Protein AF-A0A7K1BTZ8-F1 (afdb_monomer)

Solvent-accessible surface area (backbone atoms only — not comparable to full-atom values): 19192 Å² total; per-residue (Å²): 127,64,65,67,58,53,46,53,54,53,54,72,51,89,67,90,82,48,74,70,57,52,56,46,48,38,55,52,44,18,49,40,48,44,28,18,44,52,22,45,84,72,48,85,64,94,47,63,26,24,25,41,10,23,6,14,39,62,79,62,52,35,44,36,20,76,91,52,69,22,43,55,50,39,19,34,52,18,22,38,50,42,48,35,74,78,39,61,90,31,35,81,31,46,47,62,13,50,50,39,10,34,16,34,22,39,17,42,30,43,38,40,33,69,66,18,46,75,55,27,32,44,36,22,45,21,22,17,47,6,6,18,42,13,37,24,47,44,69,63,48,50,72,67,32,42,47,37,13,47,38,39,31,68,76,66,61,58,46,66,37,75,60,52,58,56,78,48,46,55,28,53,34,30,14,51,18,15,48,50,7,45,52,20,25,54,38,18,73,70,66,52,87,55,73,75,59,57,50,84,35,92,90,9,42,40,68,77,49,43,36,67,97,51,76,81,32,62,44,88,41,64,37,58,86,57,41,21,38,51,53,58,104,50,40,71,69,43,42,27,44,35,53,51,38,37,54,47,46,77,75,48,57,70,55,84,66,37,34,42,40,34,31,30,46,89,52,50,93,68,29,72,20,89,62,54,35,62,64,30,11,54,63,52,42,49,23,43,38,56,35,67,91,49,35,81,78,42,45,89,35,54,44,80,43,66,41,100,37,50,86,31,9,19,34,40,38,43,32,32,77,69,48,72,52,76,48,78,38,75,65,42,69,36,58,54,68,80,42,70,69,44,41,50,44,44,52,52,35,38,31,73,57,56,32,63,71,54,35,56,49,27,42,50,48,25,52,27,39,63,69,46,66,49,60,61,69,61,51,50,65,62,58,95

Secondary structure (DSSP, 8-state):
--HHHHHHHHHTSPP---HHHHHHHHHHHHHHHHHHHHTTTS---S-HHHHHHHHHTTTS-SEEETTTTB--HHHHHHHHHHHHHH-GGGGGGHHHHHHHHHHHHHHHHHHHHHHHHTTB-HHHHHHHHHHHHHHHHHHT--HHHHHHHHHHHHHH---BS-S-TTTTHHHHHHHHHHHHHHHHHHHHHTTPPPPS-TTTSTT-HHHHTT----GGG-----SSSSEEE--SSS-GGGHHHHHHHHHHHHH--S-EEEEEEEEEGGGGGGSBSTTTGGGGBHHHHHHHHHHTT-HHHHGGGEEEEEES--TT-EEEEEEESS-EEEEEESS-TTS-TTSHHHHHHHHHHHHHHH-HHHHHHHHHHHHHHHTT---HHHHHHHH-

Nearest PDB structures (foldseek):
  2hp0-assembly1_B  TM=8.446E-01  e=8.793E-15  Agrobacterium tumefaciens
  7bra-assembly1_B  TM=8.241E-01  e=2.338E-13  Bacillus subtilis
  7e9d-assembly1_B  TM=8.114E-01  e=1.692E-13  Bacillus subtilis
  7br9-assembly1_A  TM=7.843E-01  e=2.467E-12  Mus musculus
  1szq-assembly1_B  TM=7.861E-01  e=1.898E-10  Escherichia coli

Sequence (384 aa):
MDWRNQFFDSLSSKTTESFELDQRLEVLLTDYLVSVRAGRYLAKTHHMGANLAMNSSADDADDIDWSGVTHPGSIIWSALLHQLFAFPESAVRFKSGAYAAYRTSASIAGFFGGSHRAKWHITTTAGTFAAATACNALRQATPEQSLSSLLHVAANMGGIAVADRRTGAAIFNRGAAVTLGIIASEAALSGIPHATNVWDGDRGLVELFSLSNDPELATIRDGISTAGLRLFPCNGFVQSAYMAIADCREKLDGELLSMRVGLTQAMLPFLDGSVGGDYWSAHQTAAKAWNQADITNNLPLIEIVGGDIPLGGAEVEVKTTAGEIKTVIDRAPGSNLFAENEKQWRIEKHQRLIGQAESAQAEKFAQELLAGQCNLAALKSFIS

Structure (mmCIF, N/CA/C/O backbone):
data_AF-A0A7K1BTZ8-F1
#
_entry.id   AF-A0A7K1BTZ8-F1
#
loop_
_atom_site.group_PDB
_atom_site.id
_atom_site.type_symbol
_atom_site.label_atom_id
_atom_site.label_alt_id
_atom_site.label_comp_id
_atom_site.label_asym_id
_atom_site.label_entity_id
_atom_site.label_seq_id
_atom_site.pdbx_PDB_ins_code
_atom_site.Cartn_x
_atom_site.Cartn_y
_atom_site.Cartn_z
_atom_site.occupancy
_atom_site.B_iso_or_equiv
_atom_site.auth_seq_id
_atom_site.auth_comp_id
_atom_site.auth_asym_id
_atom_site.auth_atom_id
_atom_site.pdbx_PDB_model_num
ATOM 1 N N . MET A 1 1 ? -0.615 -11.556 -32.417 1.00 53.62 1 MET A N 1
ATOM 2 C CA . MET A 1 1 ? 0.115 -11.312 -31.157 1.00 53.62 1 MET A CA 1
ATOM 3 C C . MET A 1 1 ? -0.836 -11.689 -30.042 1.00 53.62 1 MET A C 1
ATOM 5 O O . MET A 1 1 ? -1.996 -11.311 -30.143 1.00 53.62 1 MET A O 1
ATOM 9 N N . ASP A 1 2 ? -0.394 -12.491 -29.077 1.00 77.44 2 ASP A N 1
ATOM 10 C CA . ASP A 1 2 ? -1.169 -12.791 -27.867 1.00 77.44 2 ASP A CA 1
ATOM 11 C C . ASP A 1 2 ? -1.588 -11.470 -27.191 1.00 77.44 2 ASP A C 1
ATOM 13 O O . ASP A 1 2 ? -0.764 -10.561 -27.047 1.00 77.44 2 ASP A O 1
ATOM 17 N N . TRP A 1 3 ? -2.867 -11.338 -26.832 1.00 84.94 3 TRP A N 1
ATOM 18 C CA . TRP A 1 3 ? -3.423 -10.131 -26.213 1.00 84.94 3 TRP A CA 1
ATOM 19 C C . TRP A 1 3 ? -2.748 -9.820 -24.871 1.00 84.94 3 TRP A C 1
ATOM 21 O O . TRP A 1 3 ? -2.689 -8.659 -24.473 1.00 84.94 3 TRP A O 1
ATOM 31 N N . ARG A 1 4 ? -2.158 -10.823 -24.203 1.00 86.25 4 ARG A N 1
ATOM 32 C CA . ARG A 1 4 ? -1.358 -10.623 -22.985 1.00 86.25 4 ARG A CA 1
ATOM 33 C C . ARG A 1 4 ? -0.065 -9.875 -23.261 1.00 86.25 4 ARG A C 1
ATOM 35 O O . ARG A 1 4 ? 0.278 -8.965 -22.517 1.00 86.25 4 ARG A O 1
ATOM 42 N N . ASN A 1 5 ? 0.625 -10.197 -24.355 1.00 80.44 5 ASN A N 1
ATOM 43 C CA . ASN A 1 5 ? 1.820 -9.451 -24.750 1.00 80.44 5 ASN A CA 1
ATOM 44 C C . ASN A 1 5 ? 1.459 -8.011 -25.134 1.00 80.44 5 ASN A C 1
ATOM 46 O O . ASN A 1 5 ? 2.148 -7.091 -24.719 1.00 80.44 5 ASN A O 1
ATOM 50 N N . GLN A 1 6 ? 0.330 -7.798 -25.820 1.00 84.44 6 GLN A N 1
ATOM 51 C CA . GLN A 1 6 ? -0.161 -6.443 -26.110 1.00 84.44 6 GLN A CA 1
ATOM 52 C C . GLN A 1 6 ? -0.516 -5.663 -24.836 1.00 84.44 6 GLN A C 1
ATOM 54 O O . GLN A 1 6 ? -0.200 -4.479 -24.725 1.00 84.44 6 GLN A O 1
ATOM 59 N N . PHE A 1 7 ? -1.143 -6.322 -23.859 1.00 90.19 7 PHE A N 1
ATOM 60 C CA . PHE A 1 7 ? -1.407 -5.738 -22.547 1.00 90.19 7 PHE A CA 1
ATOM 61 C C . PHE A 1 7 ? -0.099 -5.329 -21.858 1.00 90.19 7 PHE A C 1
ATOM 63 O O . PHE A 1 7 ? 0.017 -4.194 -21.401 1.00 90.19 7 PHE A O 1
ATOM 70 N N . PHE A 1 8 ? 0.915 -6.192 -21.869 1.00 87.00 8 PHE A N 1
ATOM 71 C CA . PHE A 1 8 ? 2.228 -5.912 -21.287 1.00 87.00 8 PHE A CA 1
ATOM 72 C C . PHE A 1 8 ? 2.962 -4.772 -21.992 1.00 87.00 8 PHE A C 1
ATOM 74 O O . PHE A 1 8 ? 3.462 -3.868 -21.325 1.00 87.00 8 PHE A O 1
ATOM 81 N N . ASP A 1 9 ? 2.949 -4.751 -23.323 1.00 84.81 9 ASP A N 1
ATOM 82 C CA . ASP A 1 9 ? 3.491 -3.642 -24.109 1.00 84.81 9 ASP A CA 1
ATOM 83 C C . ASP A 1 9 ? 2.797 -2.330 -23.739 1.00 84.81 9 ASP A C 1
ATOM 85 O O . ASP A 1 9 ? 3.447 -1.301 -23.543 1.00 84.81 9 ASP A O 1
ATOM 89 N N . SER A 1 10 ? 1.475 -2.363 -23.546 1.00 88.00 10 SER A N 1
ATOM 90 C CA . SER A 1 10 ? 0.719 -1.178 -23.155 1.00 88.00 10 SER A CA 1
ATOM 91 C C . SER A 1 10 ? 1.086 -0.662 -21.758 1.00 88.00 10 SER A C 1
ATOM 93 O O . SER A 1 10 ? 0.941 0.534 -21.516 1.00 88.00 10 SER A O 1
ATOM 95 N N . LEU A 1 11 ? 1.650 -1.473 -20.852 1.00 87.88 11 LEU A N 1
ATOM 96 C CA . LEU A 1 11 ? 2.153 -0.997 -19.548 1.00 87.88 11 LEU A CA 1
ATOM 97 C C . LEU A 1 11 ? 3.328 -0.018 -19.691 1.00 87.88 11 LEU A C 1
ATOM 99 O O . LEU A 1 11 ? 3.500 0.853 -18.840 1.00 87.88 11 LEU A O 1
ATOM 103 N N . SER A 1 12 ? 4.070 -0.086 -20.800 1.00 76.94 12 SER A N 1
ATOM 104 C CA . SER A 1 12 ? 5.155 0.854 -21.118 1.00 76.94 12 SER A CA 1
ATOM 105 C C . SER A 1 12 ? 4.674 2.178 -21.735 1.00 76.94 12 SER A C 1
ATOM 107 O O . SER A 1 12 ? 5.461 3.113 -21.891 1.00 76.94 12 SER A O 1
ATOM 109 N N . SER A 1 13 ? 3.385 2.290 -22.087 1.00 79.19 13 SER A N 1
ATOM 110 C CA . SER A 1 13 ? 2.844 3.513 -22.683 1.00 79.19 13 SER A CA 1
ATOM 111 C C . SER A 1 13 ? 2.878 4.689 -21.708 1.00 79.19 13 SER A C 1
ATOM 113 O O . SER A 1 13 ? 2.756 4.516 -20.495 1.00 79.19 13 SER A O 1
ATOM 115 N N . LYS A 1 14 ? 2.953 5.908 -22.251 1.00 75.56 14 LYS A N 1
ATOM 116 C CA . LYS A 1 14 ? 2.972 7.140 -21.456 1.00 75.56 14 LYS A CA 1
ATOM 117 C C . LYS A 1 14 ? 1.758 7.216 -20.520 1.00 75.56 14 LYS A C 1
ATOM 119 O O . LYS A 1 14 ? 0.619 7.098 -20.968 1.00 75.56 14 LYS A O 1
ATOM 124 N N . THR A 1 15 ? 2.014 7.434 -19.233 1.00 80.62 15 THR A N 1
ATOM 125 C CA . THR A 1 15 ? 0.969 7.659 -18.227 1.00 80.62 15 THR A CA 1
ATOM 126 C C . THR A 1 15 ? 0.465 9.099 -18.306 1.00 80.62 15 THR A C 1
ATOM 128 O O . THR A 1 15 ? 1.238 10.022 -18.568 1.00 80.62 15 THR A O 1
ATOM 131 N N . THR A 1 16 ? -0.835 9.296 -18.086 1.00 83.31 16 THR A N 1
ATOM 132 C CA . THR A 1 16 ? -1.420 10.639 -18.001 1.00 83.31 16 THR A CA 1
ATOM 133 C C . THR A 1 16 ? -1.139 11.217 -16.619 1.00 83.31 16 THR A C 1
ATOM 135 O O . THR A 1 16 ? -1.675 10.734 -15.625 1.00 83.31 16 THR A O 1
ATOM 138 N N . GLU A 1 17 ? -0.285 12.234 -16.562 1.00 89.12 17 GLU A N 1
ATOM 139 C CA . GLU A 1 17 ? -0.017 12.998 -15.342 1.00 89.12 17 GLU A CA 1
ATOM 140 C C . GLU A 1 17 ? -1.083 14.082 -15.161 1.00 89.12 17 GLU A C 1
ATOM 142 O O . GLU A 1 17 ? -1.565 14.663 -16.138 1.00 89.12 17 GLU A O 1
ATOM 147 N N . SER A 1 18 ? -1.457 14.370 -13.916 1.00 92.81 18 SER A N 1
ATOM 148 C CA . SER A 1 18 ? -2.377 15.463 -13.607 1.00 92.81 18 SER A CA 1
ATOM 149 C C . SER A 1 18 ? -2.034 16.100 -12.268 1.00 92.81 18 SER A C 1
ATOM 151 O O . SER A 1 18 ? -1.412 15.479 -11.410 1.00 92.81 18 SER A O 1
ATOM 153 N N . PHE A 1 19 ? -2.475 17.341 -12.074 1.00 93.56 19 PHE A N 1
ATOM 154 C CA . PHE A 1 19 ? -2.268 18.047 -10.812 1.00 93.56 19 PHE A CA 1
ATOM 155 C C . PHE A 1 19 ? -2.888 17.304 -9.617 1.00 93.56 19 PHE A C 1
ATOM 157 O O . PHE A 1 19 ? -2.271 17.210 -8.562 1.00 93.56 19 PHE A O 1
ATOM 164 N N . GLU A 1 20 ? -4.076 16.721 -9.790 1.00 94.56 20 GLU A N 1
ATOM 165 C CA . GLU A 1 20 ? -4.743 15.950 -8.735 1.00 94.56 20 GLU A CA 1
ATOM 166 C C . GLU A 1 20 ? -3.934 14.704 -8.346 1.00 94.56 20 GLU A C 1
ATOM 168 O O . GLU A 1 20 ? -3.734 14.424 -7.164 1.00 94.56 20 GLU A O 1
ATOM 173 N N . LEU A 1 21 ? -3.416 13.973 -9.336 1.00 96.06 21 LEU A N 1
ATOM 174 C CA . LEU A 1 21 ? -2.598 12.787 -9.087 1.00 96.06 21 LEU A CA 1
ATOM 175 C C . LEU A 1 21 ? -1.233 13.145 -8.480 1.00 96.06 21 LEU A C 1
ATOM 177 O O . LEU A 1 21 ? -0.751 12.406 -7.625 1.00 96.06 21 LEU A O 1
ATOM 181 N N . ASP A 1 22 ? -0.653 14.296 -8.834 1.00 96.88 22 ASP A N 1
ATOM 182 C CA . ASP A 1 22 ? 0.565 14.812 -8.198 1.00 96.88 22 ASP A CA 1
ATOM 183 C C . ASP A 1 22 ? 0.346 15.045 -6.695 1.00 96.88 22 ASP A C 1
ATOM 185 O O . ASP A 1 22 ? 1.152 14.599 -5.876 1.00 96.88 22 ASP A O 1
ATOM 189 N N . GLN A 1 23 ? -0.779 15.664 -6.318 1.00 97.31 23 GLN A N 1
ATOM 190 C CA . GLN A 1 23 ? -1.131 15.867 -4.910 1.00 97.31 23 GLN A CA 1
ATOM 191 C C . GLN A 1 23 ? -1.332 14.536 -4.172 1.00 97.31 23 GLN A C 1
ATOM 193 O O . GLN A 1 23 ? -0.940 14.399 -3.012 1.00 97.31 23 GLN A O 1
ATOM 198 N N . ARG A 1 24 ? -1.933 13.529 -4.823 1.00 97.81 24 ARG A N 1
ATOM 199 C CA . ARG A 1 24 ? -2.085 12.192 -4.224 1.00 97.81 24 ARG A CA 1
ATOM 200 C C . ARG A 1 24 ? -0.734 11.505 -4.035 1.00 97.81 24 ARG A C 1
ATOM 202 O O . ARG A 1 24 ? -0.504 10.924 -2.978 1.00 97.81 24 ARG A O 1
ATOM 209 N N . LEU A 1 25 ? 0.167 11.592 -5.015 1.00 98.00 25 LEU A N 1
ATOM 210 C CA . LEU A 1 25 ? 1.516 11.030 -4.904 1.00 98.00 25 LEU A CA 1
ATOM 211 C C . LEU A 1 25 ? 2.301 11.640 -3.746 1.00 98.00 25 LEU A C 1
ATOM 213 O O . LEU A 1 25 ? 3.008 10.905 -3.066 1.00 98.00 25 LEU A O 1
ATOM 217 N N . GLU A 1 26 ? 2.162 12.943 -3.494 1.00 98.44 26 GLU A N 1
ATOM 218 C CA . GLU A 1 26 ? 2.801 13.597 -2.347 1.00 98.44 26 GLU A CA 1
ATOM 219 C C . GLU A 1 26 ? 2.348 12.971 -1.025 1.00 98.44 26 GLU A C 1
ATOM 221 O O . GLU A 1 26 ? 3.180 12.598 -0.195 1.00 98.44 26 GLU A O 1
ATOM 226 N N . VAL A 1 27 ? 1.038 12.766 -0.861 1.00 98.62 27 VAL A N 1
ATOM 227 C CA . VAL A 1 27 ? 0.466 12.120 0.327 1.00 98.62 27 VAL A CA 1
ATOM 228 C C . VAL A 1 27 ? 0.954 10.673 0.467 1.00 98.62 27 VAL A C 1
ATOM 230 O O . VAL A 1 27 ? 1.382 10.277 1.551 1.00 98.62 27 VAL A O 1
ATOM 233 N N . LEU A 1 28 ? 0.929 9.894 -0.619 1.00 98.69 28 LEU A N 1
ATOM 234 C CA . LEU A 1 28 ? 1.351 8.487 -0.626 1.00 98.69 28 LEU A CA 1
ATOM 235 C C . LEU A 1 28 ? 2.856 8.329 -0.357 1.00 98.69 28 LEU A C 1
ATOM 237 O O . LEU A 1 28 ? 3.268 7.428 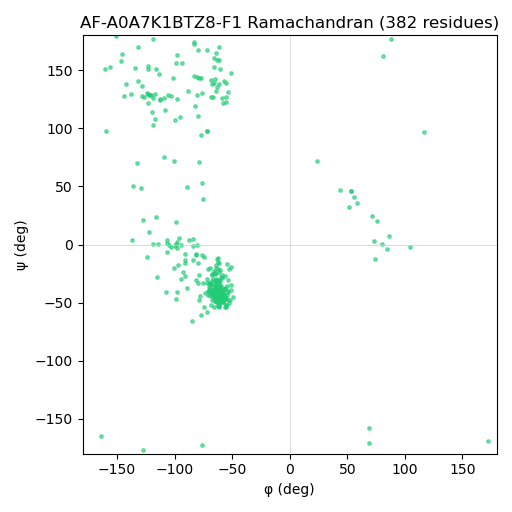0.373 1.00 98.69 28 LEU A O 1
ATOM 241 N N . LEU A 1 29 ? 3.689 9.203 -0.926 1.00 98.81 29 LEU A N 1
ATOM 242 C CA . LEU A 1 29 ? 5.133 9.205 -0.696 1.00 98.81 29 LEU A CA 1
ATOM 243 C C . LEU A 1 29 ? 5.463 9.629 0.736 1.00 98.81 29 LEU A C 1
ATOM 245 O O . LEU A 1 29 ? 6.306 9.000 1.372 1.00 98.81 29 LEU A O 1
ATOM 249 N N . THR A 1 30 ? 4.779 10.648 1.260 1.00 98.81 30 THR A N 1
ATOM 250 C CA . THR A 1 30 ? 4.924 11.066 2.661 1.00 98.81 30 THR A CA 1
ATOM 251 C C . THR A 1 30 ? 4.603 9.907 3.600 1.00 98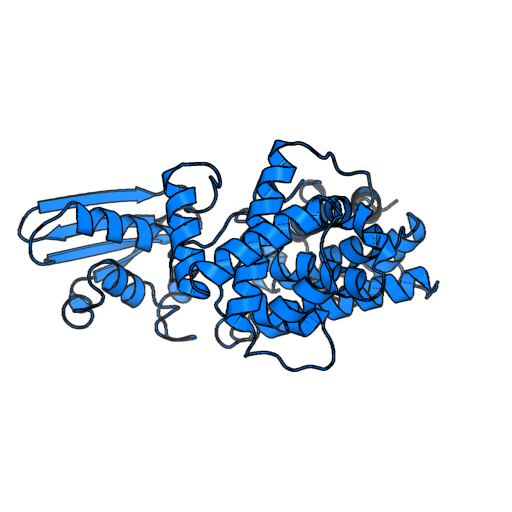.81 30 THR A C 1
ATOM 253 O O . THR A 1 30 ? 5.402 9.587 4.478 1.00 98.81 30 THR A O 1
ATOM 256 N N . ASP A 1 31 ? 3.478 9.224 3.378 1.00 98.69 31 ASP A N 1
ATOM 257 C CA . ASP A 1 31 ? 3.061 8.079 4.191 1.00 98.69 31 ASP A CA 1
ATOM 258 C C . ASP A 1 31 ? 4.059 6.915 4.150 1.00 98.69 31 ASP A C 1
ATOM 260 O O . ASP A 1 31 ? 4.377 6.311 5.179 1.00 98.69 31 ASP A O 1
ATOM 264 N N . TYR A 1 32 ? 4.614 6.643 2.970 1.00 98.75 32 TYR A N 1
ATOM 265 C CA . TYR A 1 32 ? 5.672 5.658 2.810 1.00 98.75 32 TYR A CA 1
ATOM 266 C C . TYR A 1 32 ? 6.945 6.048 3.577 1.00 98.75 32 TYR A C 1
ATOM 268 O O . TYR A 1 32 ? 7.496 5.214 4.294 1.00 98.75 32 TYR A O 1
ATOM 276 N N . LEU A 1 33 ? 7.409 7.300 3.471 1.00 98.75 33 LEU A N 1
ATOM 277 C CA . LEU A 1 33 ? 8.604 7.770 4.185 1.00 98.75 33 LEU A CA 1
ATOM 278 C C . LEU A 1 33 ? 8.414 7.684 5.703 1.00 98.75 33 LEU A C 1
ATOM 280 O O . LEU A 1 33 ? 9.330 7.264 6.414 1.00 98.75 33 LEU A O 1
ATOM 284 N N . VAL A 1 34 ? 7.216 8.021 6.186 1.00 98.62 34 VAL A N 1
ATOM 285 C CA . VAL A 1 34 ? 6.830 7.858 7.590 1.00 98.62 34 VAL A CA 1
ATOM 286 C C . VAL A 1 34 ? 6.899 6.392 8.009 1.00 98.62 34 VAL A C 1
ATOM 288 O O . VAL A 1 34 ? 7.526 6.073 9.018 1.00 98.62 34 VAL A O 1
ATOM 291 N N . SER A 1 35 ? 6.307 5.495 7.222 1.00 97.50 35 SER A N 1
ATOM 292 C CA . SER A 1 35 ? 6.274 4.063 7.525 1.00 97.50 35 SER A CA 1
ATOM 293 C C . SER A 1 35 ? 7.674 3.433 7.508 1.00 97.50 35 SER A C 1
ATOM 295 O O . SER A 1 35 ? 8.020 2.678 8.414 1.00 97.50 35 SER A O 1
ATOM 297 N N . VAL A 1 36 ? 8.535 3.794 6.545 1.00 97.00 36 VAL A N 1
ATOM 298 C CA . VAL A 1 36 ? 9.950 3.370 6.537 1.00 97.00 36 VAL A CA 1
ATOM 299 C C . VAL A 1 36 ? 10.661 3.836 7.801 1.00 97.00 36 VAL A C 1
ATOM 301 O O . VAL A 1 36 ? 11.381 3.058 8.428 1.00 97.00 36 VAL A O 1
ATOM 304 N N . ARG A 1 37 ? 10.470 5.108 8.174 1.00 96.31 37 ARG A N 1
ATOM 305 C CA . ARG A 1 37 ? 11.101 5.690 9.356 1.00 96.31 37 ARG A CA 1
ATOM 306 C C . ARG A 1 37 ? 10.639 4.976 10.622 1.00 96.31 37 ARG A C 1
ATOM 308 O O . ARG A 1 37 ? 11.492 4.649 11.444 1.00 96.31 37 ARG A O 1
ATOM 315 N N . ALA A 1 38 ? 9.347 4.696 10.772 1.00 95.31 38 ALA A N 1
ATOM 316 C CA . ALA A 1 38 ? 8.801 3.952 11.907 1.00 95.31 38 ALA A CA 1
ATOM 317 C C . ALA A 1 38 ? 9.405 2.538 12.005 1.00 95.31 38 ALA A C 1
ATOM 319 O O . ALA A 1 38 ? 9.924 2.154 13.054 1.00 95.31 38 ALA A O 1
ATOM 320 N N . GLY A 1 39 ? 9.459 1.813 10.883 1.00 92.38 39 GLY A N 1
ATOM 321 C CA . GLY A 1 39 ? 9.956 0.438 10.815 1.00 92.38 39 GLY A CA 1
ATOM 322 C C . GLY A 1 39 ? 11.475 0.273 10.691 1.00 92.38 39 GLY A C 1
ATOM 323 O O . GLY A 1 39 ? 11.941 -0.856 10.544 1.00 92.38 39 GLY A O 1
ATOM 324 N N . ARG A 1 40 ? 12.274 1.352 10.751 1.00 87.50 40 ARG A N 1
ATOM 325 C CA . ARG A 1 40 ? 13.729 1.366 10.445 1.00 87.50 40 ARG A CA 1
ATOM 326 C C . ARG A 1 40 ? 14.580 0.326 11.184 1.00 87.50 40 ARG A C 1
ATOM 328 O O . ARG A 1 40 ? 15.683 -0.007 10.761 1.00 87.50 40 ARG A O 1
ATOM 335 N N . TYR A 1 41 ? 14.082 -0.184 12.304 1.00 79.94 41 TYR A N 1
ATOM 336 C CA . TYR A 1 41 ? 14.788 -1.138 13.154 1.00 79.94 41 TYR A CA 1
ATOM 337 C C . TYR A 1 41 ? 14.660 -2.598 12.704 1.00 79.94 41 TYR A C 1
ATOM 339 O O . TYR A 1 41 ? 15.414 -3.434 13.205 1.00 79.94 41 TYR A O 1
ATOM 347 N N . LEU A 1 42 ? 13.736 -2.907 11.789 1.00 80.50 42 LEU A N 1
ATOM 348 C CA . LEU A 1 42 ? 13.368 -4.280 11.459 1.00 80.50 42 LEU A CA 1
ATOM 349 C C . LEU A 1 42 ? 14.396 -4.973 10.553 1.00 80.50 42 LEU A C 1
ATOM 351 O O . LEU A 1 42 ? 14.969 -5.994 10.934 1.00 80.50 42 LEU A O 1
ATOM 355 N N . ALA A 1 43 ? 14.632 -4.442 9.351 1.00 78.56 43 ALA A N 1
ATOM 356 C CA . ALA A 1 43 ? 15.437 -5.113 8.334 1.00 78.56 43 ALA A CA 1
ATOM 357 C C . ALA A 1 43 ? 16.849 -4.524 8.212 1.00 78.56 43 ALA A C 1
ATOM 359 O O . ALA A 1 43 ? 17.037 -3.326 8.005 1.00 78.56 43 ALA A O 1
ATOM 360 N N . LYS A 1 44 ? 17.861 -5.400 8.289 1.00 81.06 44 LYS A N 1
ATOM 361 C CA . LYS A 1 44 ? 19.290 -5.060 8.151 1.00 81.06 44 LYS A CA 1
ATOM 362 C C . LYS A 1 44 ? 19.993 -5.955 7.131 1.00 81.06 44 LYS A C 1
ATOM 364 O O . LYS A 1 44 ? 21.039 -6.536 7.408 1.00 81.06 44 LYS A O 1
ATOM 369 N N . THR A 1 45 ? 19.397 -6.113 5.954 1.00 85.69 45 THR A N 1
ATOM 370 C CA . THR A 1 45 ? 20.039 -6.818 4.834 1.00 85.69 45 THR A CA 1
ATOM 371 C C . THR A 1 45 ? 21.040 -5.900 4.123 1.00 85.69 45 THR A C 1
ATOM 373 O O . THR A 1 45 ? 21.029 -4.683 4.312 1.00 85.69 45 THR A O 1
ATOM 376 N N . HIS A 1 46 ? 21.893 -6.456 3.261 1.00 89.19 46 HIS A N 1
ATOM 377 C CA . HIS A 1 46 ? 22.792 -5.650 2.426 1.00 89.19 46 HIS A CA 1
ATOM 378 C C . HIS A 1 46 ? 22.079 -4.953 1.253 1.00 89.19 46 HIS A C 1
ATOM 380 O O . HIS A 1 46 ? 22.671 -4.091 0.607 1.00 89.19 46 HIS A O 1
ATOM 386 N N . HIS A 1 47 ? 20.815 -5.294 0.975 1.00 94.50 47 HIS A N 1
ATOM 387 C CA . HIS A 1 47 ? 20.073 -4.762 -0.161 1.00 94.50 47 HIS A CA 1
ATOM 388 C C . HIS A 1 47 ? 19.135 -3.630 0.274 1.00 94.50 47 HIS A C 1
ATOM 390 O O . HIS A 1 47 ? 18.078 -3.858 0.861 1.00 94.50 47 HIS A O 1
ATOM 396 N N . MET A 1 48 ? 19.481 -2.387 -0.073 1.00 94.00 48 MET A N 1
ATOM 397 C CA . MET A 1 48 ? 18.732 -1.200 0.362 1.00 94.00 48 MET A CA 1
ATOM 398 C C . MET A 1 48 ? 17.250 -1.237 -0.025 1.00 94.00 48 MET A C 1
ATOM 400 O O . MET A 1 48 ? 16.408 -0.993 0.829 1.00 94.00 48 MET A O 1
ATOM 404 N N . GLY A 1 49 ? 16.918 -1.585 -1.274 1.00 96.44 49 GLY A N 1
ATOM 405 C CA . GLY A 1 49 ? 15.517 -1.657 -1.705 1.00 96.44 49 GLY A CA 1
ATOM 406 C C . GLY A 1 49 ? 14.701 -2.670 -0.893 1.00 96.44 49 GLY A C 1
ATOM 407 O O . GLY A 1 49 ? 13.552 -2.406 -0.559 1.00 96.44 49 GLY A O 1
ATOM 408 N N . ALA A 1 50 ? 15.315 -3.788 -0.491 1.00 96.25 50 ALA A N 1
ATOM 409 C CA . ALA A 1 50 ? 14.658 -4.795 0.327 1.00 96.25 50 ALA A CA 1
ATOM 410 C C . ALA A 1 50 ? 14.436 -4.277 1.752 1.00 96.25 50 ALA A C 1
ATOM 412 O O . ALA A 1 50 ? 13.342 -4.431 2.282 1.00 96.25 50 ALA A O 1
ATOM 413 N N . ASN A 1 51 ? 15.436 -3.608 2.344 1.00 95.44 51 ASN A N 1
ATOM 414 C CA . ASN A 1 51 ? 15.298 -3.006 3.673 1.00 95.44 51 ASN A CA 1
ATOM 415 C C . ASN A 1 51 ? 14.182 -1.964 3.708 1.00 95.44 51 ASN A C 1
ATOM 417 O O . ASN A 1 51 ? 13.347 -2.004 4.604 1.00 95.44 51 ASN A O 1
ATOM 421 N N . LEU A 1 52 ? 14.147 -1.061 2.726 1.00 97.06 52 LEU A N 1
ATOM 422 C CA . LEU A 1 52 ? 13.113 -0.034 2.641 1.00 97.06 52 LEU A CA 1
ATOM 423 C C . LEU A 1 52 ? 11.712 -0.660 2.539 1.00 97.06 52 LEU A C 1
ATOM 425 O O . LEU A 1 52 ? 10.811 -0.263 3.278 1.00 97.06 52 LEU A O 1
ATOM 429 N N . ALA A 1 53 ? 11.553 -1.695 1.711 1.00 96.69 53 ALA A N 1
ATOM 430 C CA . ALA A 1 53 ? 10.268 -2.361 1.528 1.00 96.69 53 ALA A CA 1
ATOM 431 C C . ALA A 1 53 ? 9.814 -3.052 2.814 1.00 96.69 53 ALA A C 1
ATOM 433 O O . ALA A 1 53 ? 8.686 -2.855 3.264 1.00 96.69 53 ALA A O 1
ATOM 434 N N . MET A 1 54 ? 10.718 -3.805 3.446 1.00 94.69 54 MET A N 1
ATOM 435 C CA . MET A 1 54 ? 10.438 -4.496 4.700 1.00 94.69 54 MET A CA 1
ATOM 436 C C . MET A 1 54 ? 10.087 -3.505 5.815 1.00 94.69 54 MET A C 1
ATOM 438 O O . MET A 1 54 ? 9.058 -3.674 6.465 1.00 94.69 54 MET A O 1
ATOM 442 N N . ASN A 1 55 ? 10.877 -2.441 5.979 1.00 95.00 55 ASN A N 1
ATOM 443 C CA . ASN A 1 55 ? 10.662 -1.423 7.007 1.00 95.00 55 ASN A CA 1
ATOM 444 C C . ASN A 1 55 ? 9.341 -0.670 6.792 1.00 95.00 55 ASN A C 1
ATOM 446 O O . ASN A 1 55 ? 8.589 -0.504 7.744 1.00 95.00 55 ASN A O 1
ATOM 450 N N . SER A 1 56 ? 9.004 -0.284 5.554 1.00 95.19 56 SER A N 1
ATOM 451 C CA . SER A 1 56 ? 7.726 0.393 5.265 1.00 95.19 56 SER A CA 1
ATOM 452 C C . SER A 1 56 ? 6.497 -0.459 5.589 1.00 95.19 56 SER A C 1
ATOM 454 O O . SER A 1 56 ? 5.459 0.070 5.961 1.00 95.19 56 SER A O 1
ATOM 456 N N . SER A 1 57 ? 6.614 -1.781 5.473 1.00 92.06 57 SER A N 1
ATOM 457 C CA . SER A 1 57 ? 5.513 -2.719 5.716 1.00 92.06 57 SER A CA 1
ATOM 458 C C . SER A 1 57 ? 5.473 -3.295 7.134 1.00 92.06 57 SER A C 1
ATOM 460 O O . SER A 1 57 ? 4.597 -4.106 7.428 1.00 92.06 57 SER A O 1
ATOM 462 N N . ALA A 1 58 ? 6.426 -2.917 7.993 1.00 89.75 58 ALA A N 1
ATOM 463 C CA . ALA A 1 58 ? 6.662 -3.551 9.290 1.00 89.75 58 ALA A CA 1
ATOM 464 C C . ALA A 1 58 ? 5.427 -3.532 10.201 1.00 89.75 58 ALA A C 1
ATOM 466 O O . ALA A 1 58 ? 5.074 -4.555 10.785 1.00 89.75 58 ALA A O 1
ATOM 467 N N . ASP A 1 59 ? 4.758 -2.382 10.262 1.00 88.88 59 ASP A N 1
ATOM 468 C CA . ASP A 1 59 ? 3.618 -2.143 11.150 1.00 88.88 59 ASP A CA 1
ATOM 469 C C . ASP A 1 59 ? 2.260 -2.367 10.457 1.00 88.88 59 ASP A C 1
ATOM 471 O O . ASP A 1 59 ? 1.214 -2.066 11.036 1.00 88.88 59 ASP A O 1
ATOM 475 N N . ASP A 1 60 ? 2.267 -2.844 9.202 1.00 89.56 60 ASP A N 1
ATOM 476 C CA . ASP A 1 60 ? 1.070 -3.012 8.356 1.00 89.56 60 ASP A CA 1
ATOM 477 C C . ASP A 1 60 ? 0.209 -1.725 8.290 1.00 89.56 60 ASP A C 1
ATOM 479 O O . ASP A 1 60 ? -1.024 -1.743 8.212 1.00 89.56 60 ASP A O 1
ATOM 483 N N . ALA A 1 61 ? 0.896 -0.580 8.361 1.00 92.31 61 ALA A N 1
ATOM 484 C CA . ALA A 1 61 ? 0.330 0.763 8.423 1.00 92.31 61 ALA A CA 1
ATOM 485 C C . ALA A 1 61 ? 0.483 1.536 7.108 1.00 92.31 61 ALA A C 1
ATOM 487 O O . ALA A 1 61 ? 0.084 2.693 7.047 1.00 92.31 61 ALA A O 1
ATOM 488 N N . ASP A 1 62 ? 1.064 0.933 6.078 1.00 94.69 62 ASP A N 1
ATOM 489 C CA . ASP A 1 62 ? 1.314 1.573 4.793 1.00 94.69 62 ASP A CA 1
ATOM 490 C C . ASP A 1 62 ? 0.039 1.704 3.935 1.00 94.69 62 ASP A C 1
ATOM 492 O O . ASP A 1 62 ? -1.087 1.469 4.393 1.00 94.69 62 ASP A O 1
ATOM 496 N N . ASP A 1 63 ? 0.213 2.141 2.690 1.00 96.12 63 ASP A N 1
ATOM 497 C CA . ASP A 1 63 ? -0.875 2.408 1.756 1.00 96.12 63 ASP A CA 1
ATOM 498 C C . ASP A 1 63 ? -1.651 1.144 1.347 1.00 96.12 63 ASP A C 1
ATOM 500 O O . ASP A 1 63 ? -1.193 0.015 1.491 1.00 96.12 63 ASP A O 1
ATOM 504 N N . ILE A 1 64 ? -2.866 1.327 0.837 1.00 94.44 64 ILE A N 1
ATOM 505 C CA . ILE A 1 64 ? -3.735 0.244 0.370 1.00 94.44 64 ILE A CA 1
ATOM 506 C C . ILE A 1 64 ? -4.522 0.700 -0.856 1.00 94.44 64 ILE A C 1
ATOM 508 O O . ILE A 1 64 ? -5.211 1.713 -0.829 1.00 94.44 64 ILE A O 1
ATOM 512 N N . ASP A 1 65 ? -4.479 -0.078 -1.931 1.00 92.62 65 ASP A N 1
ATOM 513 C CA . ASP A 1 65 ? -5.454 0.009 -3.016 1.00 92.62 65 ASP A CA 1
ATOM 514 C C . ASP A 1 65 ? -6.541 -1.040 -2.770 1.00 92.62 65 ASP A C 1
ATOM 516 O O . ASP A 1 65 ? -6.303 -2.244 -2.900 1.00 92.62 65 ASP A O 1
ATOM 520 N N . TRP A 1 66 ? -7.743 -0.583 -2.420 1.00 85.06 66 TRP A N 1
ATOM 521 C CA . TRP A 1 66 ? -8.882 -1.449 -2.113 1.00 85.06 66 TRP A CA 1
ATOM 522 C C . TRP A 1 66 ? -9.415 -2.223 -3.324 1.00 85.06 66 TRP A C 1
ATOM 524 O O . TRP A 1 66 ? -9.959 -3.314 -3.153 1.00 85.06 66 TRP A O 1
ATOM 534 N N . SER A 1 67 ? -9.213 -1.727 -4.549 1.00 84.31 67 SER A N 1
ATOM 535 C CA . SER A 1 67 ? -9.615 -2.437 -5.771 1.00 84.31 67 SER A CA 1
ATOM 536 C C . SER A 1 67 ? -8.738 -3.679 -6.006 1.00 84.31 67 SER A C 1
ATOM 538 O O . SER A 1 67 ? -9.215 -4.772 -6.335 1.00 84.31 67 SER A O 1
ATOM 540 N N . GLY A 1 68 ? -7.435 -3.540 -5.747 1.00 82.81 68 GLY A N 1
ATOM 541 C CA . GLY A 1 68 ? -6.433 -4.597 -5.872 1.00 82.81 68 GLY A CA 1
ATOM 542 C C . GLY A 1 68 ? -6.205 -5.409 -4.595 1.00 82.81 68 GLY A C 1
ATOM 543 O O . GLY A 1 68 ? -5.627 -6.493 -4.663 1.00 82.81 68 GLY A O 1
ATOM 544 N N . VAL A 1 69 ? -6.652 -4.911 -3.436 1.00 87.94 69 VAL A N 1
ATOM 545 C CA . VAL A 1 69 ? -6.190 -5.335 -2.097 1.00 87.94 69 VAL A CA 1
ATOM 546 C C . VAL A 1 69 ? -4.660 -5.480 -2.100 1.00 87.94 69 VAL A C 1
ATOM 548 O O . VAL A 1 69 ? -4.091 -6.498 -1.703 1.00 87.94 69 VAL A O 1
ATOM 551 N N . THR A 1 70 ? -4.001 -4.460 -2.652 1.00 92.81 70 THR A N 1
ATOM 552 C CA . THR A 1 70 ? -2.547 -4.377 -2.824 1.00 92.81 70 THR A CA 1
ATOM 553 C C . THR A 1 70 ? -1.982 -3.226 -2.015 1.00 92.81 70 THR A C 1
ATOM 555 O O . THR A 1 70 ? -2.642 -2.204 -1.877 1.00 92.81 70 THR A O 1
ATOM 558 N N . HIS A 1 71 ? -0.734 -3.355 -1.576 1.00 95.56 71 HIS A N 1
ATOM 559 C CA . HIS A 1 71 ? 0.029 -2.294 -0.909 1.00 95.56 71 HIS A CA 1
ATOM 560 C C . HIS A 1 71 ? 1.153 -1.778 -1.823 1.00 95.56 71 HIS A C 1
ATOM 562 O O . HIS A 1 71 ? 2.307 -2.217 -1.699 1.00 95.56 71 HIS A O 1
ATOM 568 N N . PRO A 1 72 ? 0.818 -0.969 -2.842 1.00 97.12 72 PRO A N 1
ATOM 569 C CA . PRO A 1 72 ? 1.736 -0.652 -3.929 1.00 97.12 72 PRO A CA 1
ATOM 570 C C . PRO A 1 72 ? 2.939 0.188 -3.475 1.00 97.12 72 PRO A C 1
ATOM 572 O O . PRO A 1 72 ? 4.059 -0.074 -3.925 1.00 97.12 72 PRO A O 1
ATOM 575 N N . GLY A 1 73 ? 2.747 1.150 -2.571 1.00 98.00 73 GLY A N 1
ATOM 576 C CA . GLY A 1 73 ? 3.767 2.113 -2.173 1.00 98.00 73 GLY A CA 1
ATOM 577 C C . GLY A 1 73 ? 5.002 1.460 -1.565 1.00 98.00 73 GLY A C 1
ATOM 578 O O . GLY A 1 73 ? 6.123 1.803 -1.947 1.00 98.00 73 GLY A O 1
ATOM 579 N N . SER A 1 74 ? 4.815 0.456 -0.701 1.00 97.12 74 SER A N 1
ATOM 580 C CA . SER A 1 74 ? 5.925 -0.279 -0.068 1.00 97.12 74 SER A CA 1
ATOM 581 C C . SER A 1 74 ? 6.916 -0.905 -1.057 1.00 97.12 74 SER A C 1
ATOM 583 O O . SER A 1 74 ? 8.084 -1.085 -0.730 1.00 97.12 74 SER A O 1
ATOM 585 N N . ILE A 1 75 ? 6.480 -1.226 -2.277 1.00 98.56 75 ILE A N 1
ATOM 586 C CA . ILE A 1 75 ? 7.333 -1.819 -3.312 1.00 98.56 75 ILE A CA 1
ATOM 587 C C . ILE A 1 75 ? 7.816 -0.746 -4.292 1.00 98.56 75 ILE A C 1
ATOM 589 O O . ILE A 1 75 ? 9.009 -0.668 -4.593 1.00 98.56 75 ILE A O 1
ATOM 593 N N . ILE A 1 76 ? 6.904 0.106 -4.766 1.00 98.75 76 ILE A N 1
ATOM 594 C CA . ILE A 1 76 ? 7.190 1.128 -5.780 1.00 98.75 76 ILE A CA 1
ATOM 595 C C . ILE A 1 76 ? 8.229 2.122 -5.273 1.00 98.75 76 ILE A C 1
ATOM 597 O O . ILE A 1 76 ? 9.260 2.330 -5.915 1.00 98.75 76 ILE A O 1
ATOM 601 N N . TRP A 1 77 ? 7.986 2.719 -4.106 1.00 98.69 77 TRP A N 1
ATOM 602 C CA . TRP A 1 77 ? 8.867 3.750 -3.570 1.00 98.69 77 TRP A CA 1
ATOM 603 C C . TRP A 1 77 ? 10.224 3.183 -3.162 1.00 98.69 77 TRP A C 1
ATOM 605 O O . TRP A 1 77 ? 11.248 3.834 -3.355 1.00 98.69 77 TRP A O 1
ATOM 615 N N . SER A 1 78 ? 10.256 1.944 -2.670 1.00 98.56 78 SER A N 1
ATOM 616 C CA . SER A 1 78 ? 11.501 1.243 -2.349 1.00 98.56 78 SER A CA 1
ATOM 617 C C . SER A 1 78 ? 12.365 0.978 -3.578 1.00 98.56 78 SER A C 1
ATOM 619 O O . SER A 1 78 ? 13.573 1.218 -3.531 1.00 98.56 78 SER A O 1
ATOM 621 N N . ALA A 1 79 ? 11.763 0.540 -4.688 1.00 98.69 79 ALA A N 1
ATOM 622 C CA . ALA A 1 79 ? 12.473 0.356 -5.952 1.00 98.69 79 ALA A CA 1
ATOM 623 C C . ALA A 1 79 ? 12.976 1.694 -6.520 1.00 98.69 79 ALA A C 1
ATOM 625 O O . ALA A 1 79 ? 14.148 1.808 -6.885 1.00 98.69 79 ALA A O 1
ATOM 626 N N . LEU A 1 80 ? 12.122 2.726 -6.528 1.00 98.50 80 LEU A N 1
ATOM 627 C CA . LEU A 1 80 ? 12.484 4.060 -7.010 1.00 98.50 80 LEU A CA 1
ATOM 628 C C . LEU A 1 80 ? 13.622 4.681 -6.198 1.00 98.50 80 LEU A C 1
ATOM 630 O O . LEU A 1 80 ? 14.577 5.178 -6.784 1.00 98.50 80 LEU A O 1
ATOM 634 N N . LEU A 1 81 ? 13.552 4.650 -4.863 1.00 98.31 81 LEU A N 1
ATOM 635 C CA . LEU A 1 81 ? 14.598 5.220 -4.011 1.00 98.31 81 LEU A CA 1
ATOM 636 C C . LEU A 1 81 ? 15.913 4.454 -4.130 1.00 98.31 81 LEU A C 1
ATOM 638 O O . LEU A 1 81 ? 16.968 5.080 -4.197 1.00 98.31 81 LEU A O 1
ATOM 642 N N . HIS A 1 82 ? 15.867 3.120 -4.207 1.00 97.50 82 HIS A N 1
ATOM 643 C CA . HIS A 1 82 ? 17.065 2.318 -4.445 1.00 97.50 82 HIS A CA 1
ATOM 644 C C . HIS A 1 82 ? 17.784 2.755 -5.728 1.00 97.50 82 HIS A C 1
ATOM 646 O O . HIS A 1 82 ? 18.973 3.072 -5.692 1.00 97.50 82 HIS A O 1
ATOM 652 N N . GLN A 1 83 ? 17.047 2.829 -6.839 1.00 96.69 83 GLN A N 1
ATOM 653 C CA . GLN A 1 83 ? 17.588 3.266 -8.124 1.00 96.69 83 GLN A CA 1
ATOM 654 C C . GLN A 1 83 ? 18.035 4.727 -8.094 1.00 96.69 83 GLN A C 1
ATOM 656 O O . GLN A 1 83 ? 19.096 5.049 -8.614 1.00 96.69 83 GLN A O 1
ATOM 661 N N . LEU A 1 84 ? 17.277 5.615 -7.449 1.00 96.56 84 LEU A N 1
ATOM 662 C CA . LEU A 1 84 ? 17.624 7.029 -7.363 1.00 96.56 84 LEU A CA 1
ATOM 663 C C . LEU A 1 84 ? 18.926 7.263 -6.586 1.00 96.56 84 LEU A C 1
ATOM 665 O O . LEU A 1 84 ? 19.718 8.117 -6.967 1.00 96.56 84 LEU A O 1
ATOM 669 N N . PHE A 1 85 ? 19.189 6.506 -5.518 1.00 96.62 85 PHE A N 1
ATOM 670 C CA . PHE A 1 85 ? 20.462 6.620 -4.803 1.00 96.62 85 PHE A CA 1
ATOM 671 C C . PHE A 1 85 ? 21.646 6.049 -5.582 1.00 96.62 85 PHE A C 1
ATOM 673 O O . PHE A 1 85 ? 22.764 6.528 -5.395 1.00 96.62 85 PHE A O 1
ATOM 680 N N . ALA A 1 86 ? 21.418 5.039 -6.423 1.00 95.56 86 ALA A N 1
ATOM 681 C CA . ALA A 1 86 ? 22.439 4.513 -7.324 1.00 95.56 86 ALA A CA 1
ATOM 682 C C . ALA A 1 86 ? 22.691 5.450 -8.521 1.00 95.56 86 ALA A C 1
ATOM 684 O O . ALA A 1 86 ? 23.829 5.579 -8.966 1.00 95.56 86 ALA A O 1
ATOM 685 N N . PHE A 1 87 ? 21.646 6.141 -8.989 1.00 95.62 87 PHE A N 1
ATOM 686 C CA . PHE A 1 87 ? 21.643 7.004 -10.173 1.00 95.62 87 PHE A CA 1
ATOM 687 C C . PHE A 1 87 ? 20.973 8.367 -9.894 1.00 95.62 87 PHE A C 1
ATOM 689 O O . PHE A 1 87 ? 19.875 8.636 -10.407 1.00 95.62 87 PHE A O 1
ATOM 696 N N . PRO A 1 88 ? 21.603 9.247 -9.086 1.00 95.62 88 PRO A N 1
ATOM 697 C CA . PRO A 1 88 ? 21.045 10.548 -8.697 1.00 95.62 88 PRO A CA 1
ATOM 698 C C . PRO A 1 88 ? 20.617 11.442 -9.865 1.00 95.62 88 PRO A C 1
ATOM 700 O O . PRO A 1 88 ? 19.667 12.214 -9.748 1.00 95.62 88 PRO A O 1
ATOM 703 N N . GLU A 1 89 ? 21.282 11.322 -11.014 1.00 94.44 89 GLU A N 1
ATOM 704 C CA . GLU A 1 89 ? 20.970 12.058 -12.240 1.00 94.44 89 GLU A CA 1
ATOM 705 C C . GLU A 1 89 ? 19.566 11.760 -12.792 1.00 94.44 89 GLU A C 1
ATOM 707 O O . GLU A 1 89 ? 19.041 12.511 -13.613 1.00 94.44 89 GLU A O 1
ATOM 712 N N . SER A 1 90 ? 18.933 10.680 -12.327 1.00 93.50 90 SER A N 1
ATOM 713 C CA . SER A 1 90 ? 17.586 10.273 -12.732 1.00 93.50 90 SER A CA 1
ATOM 714 C C . SER A 1 90 ? 16.471 10.925 -11.901 1.00 93.50 90 SER A C 1
ATOM 716 O O . SER A 1 90 ? 15.300 10.638 -12.147 1.00 93.50 90 SER A O 1
ATOM 718 N N . ALA A 1 91 ? 16.793 11.829 -10.964 1.00 93.56 91 ALA A N 1
ATOM 719 C CA . ALA A 1 91 ? 15.824 12.499 -10.083 1.00 93.56 91 ALA A CA 1
ATOM 720 C C . ALA A 1 91 ? 14.646 13.142 -10.832 1.00 93.56 91 ALA A C 1
ATOM 722 O O . ALA A 1 91 ? 13.499 13.015 -10.413 1.00 93.56 91 ALA A O 1
ATOM 723 N N . VAL A 1 92 ? 14.905 13.753 -11.993 1.00 92.69 92 VAL A N 1
ATOM 724 C CA . VAL A 1 92 ? 13.873 14.393 -12.830 1.00 92.69 92 VAL A CA 1
ATOM 725 C C . VAL A 1 92 ? 12.808 13.416 -13.354 1.00 92.69 92 VAL A C 1
ATOM 727 O O . VAL A 1 92 ? 11.760 13.847 -13.825 1.00 92.69 92 VAL A O 1
ATOM 730 N N . ARG A 1 93 ? 13.062 12.102 -13.283 1.00 94.12 93 ARG A N 1
ATOM 731 C CA . ARG A 1 93 ? 12.150 11.026 -13.710 1.00 94.12 93 ARG A CA 1
ATOM 732 C C . ARG A 1 93 ? 11.479 10.311 -12.539 1.00 94.12 93 ARG A C 1
ATOM 734 O O . ARG A 1 93 ? 10.704 9.389 -12.763 1.00 94.12 93 ARG A O 1
ATOM 741 N N . PHE A 1 94 ? 11.764 10.702 -11.297 1.00 96.44 94 PHE A N 1
ATOM 742 C CA . PHE A 1 94 ? 11.241 10.017 -10.114 1.00 96.44 94 PHE A CA 1
ATOM 743 C C . PHE A 1 94 ? 9.710 10.012 -10.088 1.00 96.44 94 PHE A C 1
ATOM 745 O O . PHE A 1 94 ? 9.092 8.959 -9.932 1.00 96.44 94 PHE A O 1
ATOM 752 N N . LYS A 1 95 ? 9.099 11.177 -10.337 1.00 96.75 95 LYS A N 1
ATOM 753 C CA . LYS A 1 95 ? 7.643 11.325 -10.386 1.00 96.75 95 LYS A CA 1
ATOM 754 C C . LYS A 1 95 ? 7.016 10.477 -11.495 1.00 96.75 95 LYS A C 1
ATOM 756 O O . LYS A 1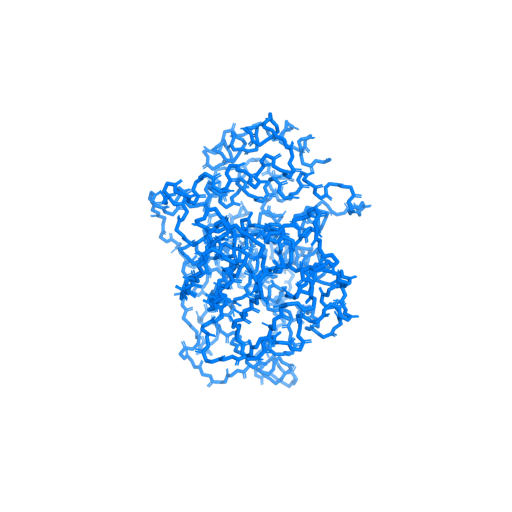 95 ? 6.136 9.670 -11.215 1.00 96.75 95 LYS A O 1
ATOM 761 N N . SER A 1 96 ? 7.493 10.593 -12.736 1.00 95.06 96 SER A N 1
ATOM 762 C CA . SER A 1 96 ? 6.950 9.814 -13.861 1.00 95.06 96 SER A CA 1
ATOM 763 C C . SER A 1 96 ? 7.166 8.303 -13.692 1.00 95.06 96 SER A C 1
ATOM 765 O O . SER A 1 96 ? 6.309 7.509 -14.085 1.00 95.06 96 SER A O 1
ATOM 767 N N . GLY A 1 97 ? 8.255 7.894 -13.031 1.00 96.44 97 GLY A N 1
ATOM 768 C CA . GLY A 1 97 ? 8.482 6.513 -12.609 1.00 96.44 97 GLY A CA 1
ATOM 769 C C . GLY A 1 97 ? 7.436 6.014 -11.612 1.00 96.44 97 GLY A C 1
ATOM 770 O O . GLY A 1 97 ? 6.934 4.902 -11.774 1.00 96.44 97 GLY A O 1
ATOM 771 N N . ALA A 1 98 ? 7.038 6.841 -10.639 1.00 97.88 98 ALA A N 1
ATOM 772 C CA . ALA A 1 98 ? 5.940 6.517 -9.728 1.00 97.88 98 ALA A CA 1
ATOM 773 C C . ALA A 1 98 ? 4.621 6.326 -10.487 1.00 97.88 98 ALA A C 1
ATOM 775 O O . ALA A 1 98 ? 3.976 5.292 -10.329 1.00 97.88 98 ALA A O 1
ATOM 776 N N . TYR A 1 99 ? 4.271 7.249 -11.388 1.00 97.62 99 TYR A N 1
ATOM 777 C CA . TYR A 1 99 ? 3.086 7.122 -12.244 1.00 97.62 99 TYR A CA 1
ATOM 778 C C . TYR A 1 99 ? 3.042 5.800 -13.017 1.00 97.62 99 TYR A C 1
ATOM 780 O O . TYR A 1 99 ? 2.034 5.094 -12.986 1.00 97.62 99 TYR A O 1
ATOM 788 N N . ALA A 1 100 ? 4.127 5.445 -13.708 1.00 96.81 100 ALA A N 1
ATOM 789 C CA . ALA A 1 100 ? 4.202 4.200 -14.472 1.00 96.81 100 ALA A CA 1
ATOM 790 C C . ALA A 1 100 ? 4.094 2.954 -13.575 1.00 96.81 100 ALA A C 1
ATOM 792 O O . ALA A 1 100 ? 3.440 1.971 -13.936 1.00 96.81 100 ALA A O 1
ATOM 793 N N . ALA A 1 101 ? 4.702 2.997 -12.390 1.00 97.94 101 ALA A N 1
ATOM 794 C CA . ALA A 1 101 ? 4.719 1.878 -11.462 1.00 97.94 101 ALA A CA 1
ATOM 795 C C . ALA A 1 101 ? 3.365 1.655 -10.762 1.00 97.94 101 ALA A C 1
ATOM 797 O O . ALA A 1 101 ? 2.925 0.508 -10.681 1.00 97.94 101 ALA A O 1
ATOM 798 N N . TYR A 1 102 ? 2.661 2.710 -10.324 1.00 97.81 102 TYR A N 1
ATOM 799 C CA . TYR A 1 102 ? 1.308 2.581 -9.750 1.00 97.81 102 TYR A CA 1
ATOM 800 C C . TYR A 1 102 ? 0.323 2.045 -10.788 1.00 97.81 102 TYR A C 1
ATOM 802 O O . TYR A 1 102 ? -0.391 1.074 -10.518 1.00 97.81 102 TYR A O 1
ATOM 810 N N . ARG A 1 103 ? 0.379 2.594 -12.009 1.00 96.88 103 ARG A N 1
ATOM 811 C CA . ARG A 1 103 ? -0.374 2.099 -13.166 1.00 96.88 103 ARG A CA 1
ATOM 812 C C . ARG A 1 103 ? -0.128 0.616 -13.399 1.00 96.88 103 ARG A C 1
ATOM 814 O O . ARG A 1 103 ? -1.077 -0.151 -13.561 1.00 96.88 103 ARG A O 1
ATOM 821 N N . THR A 1 104 ? 1.135 0.201 -13.383 1.00 97.44 104 THR A N 1
ATOM 822 C CA . THR A 1 104 ? 1.509 -1.201 -13.584 1.00 97.44 104 THR A CA 1
ATOM 823 C C . THR A 1 104 ? 0.995 -2.093 -12.465 1.00 97.44 104 THR A C 1
ATOM 825 O O . THR A 1 104 ? 0.375 -3.114 -12.751 1.00 97.44 104 THR A O 1
ATOM 828 N N . SER A 1 105 ? 1.182 -1.691 -11.207 1.00 97.44 105 SER A N 1
ATOM 829 C CA . SER A 1 105 ? 0.708 -2.444 -10.044 1.00 97.44 105 SER A CA 1
ATOM 830 C C . SER A 1 105 ? -0.797 -2.707 -10.126 1.00 97.44 105 SER A C 1
ATOM 832 O O . SER A 1 105 ? -1.225 -3.861 -10.113 1.00 97.44 105 SER A O 1
ATOM 834 N N . ALA A 1 106 ? -1.603 -1.657 -10.312 1.00 96.56 106 ALA A N 1
ATOM 835 C CA . ALA A 1 106 ? -3.057 -1.780 -10.380 1.00 96.56 106 ALA A CA 1
ATOM 836 C C . ALA A 1 106 ? -3.521 -2.571 -11.615 1.00 96.56 106 ALA A C 1
ATOM 838 O O . ALA A 1 106 ? -4.431 -3.401 -11.529 1.00 96.56 106 ALA A O 1
ATOM 839 N N . SER A 1 107 ? -2.885 -2.354 -12.771 1.00 96.44 107 SER A N 1
ATOM 840 C CA . SER A 1 107 ? -3.222 -3.065 -14.010 1.00 96.44 107 SER A CA 1
ATOM 841 C C . SER A 1 107 ? -2.946 -4.566 -13.885 1.00 96.44 107 SER A C 1
ATOM 843 O O . SER A 1 107 ? -3.836 -5.369 -14.163 1.00 96.44 107 SER A O 1
ATOM 845 N N . ILE A 1 108 ? -1.761 -4.953 -13.394 1.00 96.06 108 ILE A N 1
ATOM 846 C CA . ILE A 1 108 ? -1.403 -6.362 -13.177 1.00 96.06 108 ILE A CA 1
ATOM 847 C C . ILE A 1 108 ? -2.270 -6.992 -12.083 1.00 96.06 108 ILE A C 1
ATOM 849 O O . ILE A 1 108 ? -2.726 -8.123 -12.244 1.00 96.06 108 ILE A O 1
ATOM 853 N N . ALA A 1 109 ? -2.545 -6.275 -10.989 1.00 95.50 109 ALA A N 1
ATOM 854 C CA . ALA A 1 109 ? -3.377 -6.796 -9.909 1.00 95.50 109 ALA A CA 1
ATOM 855 C C . ALA A 1 109 ? -4.790 -7.160 -10.392 1.00 95.50 109 ALA A C 1
ATOM 857 O O . ALA A 1 109 ? -5.335 -8.198 -10.005 1.00 95.50 109 ALA A O 1
ATOM 858 N N . GLY A 1 110 ? -5.369 -6.330 -11.264 1.00 94.88 110 GLY A N 1
ATOM 859 C CA . GLY A 1 110 ? -6.645 -6.629 -11.903 1.00 94.88 110 GLY A CA 1
ATOM 860 C C . GLY A 1 110 ? -6.555 -7.744 -12.945 1.00 94.88 110 GLY A C 1
ATOM 861 O O . GLY A 1 110 ? -7.429 -8.603 -12.956 1.00 94.88 110 GLY A O 1
ATOM 862 N N . PHE A 1 111 ? -5.487 -7.778 -13.751 1.00 94.62 111 PHE A N 1
ATOM 863 C CA . PHE A 1 111 ? -5.237 -8.845 -14.729 1.00 94.62 111 PHE A CA 1
ATOM 864 C C . PHE A 1 111 ? -5.134 -10.228 -14.072 1.00 94.62 111 PHE A C 1
ATOM 866 O O . PHE A 1 111 ? -5.711 -11.196 -14.561 1.00 94.62 111 PHE A O 1
ATOM 873 N N . PHE A 1 112 ? -4.448 -10.329 -12.932 1.00 93.75 112 PHE A N 1
ATOM 874 C CA . PHE A 1 112 ? -4.349 -11.584 -12.187 1.00 93.75 112 PHE A CA 1
ATOM 875 C C . PHE A 1 112 ? -5.654 -11.982 -11.493 1.00 93.75 112 PHE A C 1
ATOM 877 O O . PHE A 1 112 ? -5.962 -13.170 -11.386 1.00 93.75 112 PHE A O 1
ATOM 884 N N . GLY A 1 113 ? -6.441 -11.001 -11.049 1.00 91.44 113 GLY A N 1
ATOM 885 C CA . GLY A 1 113 ? -7.802 -11.219 -10.574 1.00 91.44 113 GLY A CA 1
ATOM 886 C C . GLY A 1 113 ? -7.921 -12.000 -9.257 1.00 91.44 113 GLY A C 1
ATOM 887 O O . GLY A 1 113 ? -6.957 -12.245 -8.522 1.00 91.44 113 GLY A O 1
ATOM 888 N N . GLY A 1 114 ? -9.163 -12.362 -8.922 1.00 88.38 114 GLY A N 1
ATOM 889 C CA . GLY A 1 114 ? -9.513 -12.973 -7.635 1.00 88.38 114 GLY A CA 1
ATOM 890 C C . GLY A 1 114 ? -8.989 -14.402 -7.453 1.00 88.38 114 GLY A C 1
ATOM 891 O O . GLY A 1 114 ? -8.546 -14.753 -6.358 1.00 88.38 114 GLY A O 1
ATOM 892 N N . SER A 1 115 ? -8.981 -15.211 -8.519 1.00 89.19 115 SER A N 1
ATOM 893 C CA . SER A 1 115 ? -8.510 -16.606 -8.484 1.00 89.19 115 SER A CA 1
ATOM 894 C C . SER A 1 115 ? -7.031 -16.702 -8.110 1.00 89.19 115 SER A C 1
ATOM 896 O O . SER A 1 115 ? -6.649 -17.540 -7.291 1.00 89.19 115 SER A O 1
ATOM 898 N N . HIS A 1 116 ? -6.210 -15.799 -8.648 1.00 91.50 116 HIS A N 1
ATOM 899 C CA . HIS A 1 116 ? -4.803 -15.685 -8.299 1.00 91.50 116 HIS A CA 1
ATOM 900 C C . HIS A 1 116 ? -4.619 -15.207 -6.854 1.00 91.50 116 HIS A C 1
ATOM 902 O O . HIS A 1 116 ? -3.889 -15.828 -6.080 1.00 91.50 116 HIS A O 1
ATOM 908 N N . ARG A 1 117 ? -5.332 -14.145 -6.454 1.00 88.44 117 ARG A N 1
ATOM 909 C CA . ARG A 1 117 ? -5.253 -13.540 -5.108 1.00 88.44 117 ARG A CA 1
ATOM 910 C C . ARG A 1 117 ? -5.597 -14.514 -3.977 1.00 88.44 117 ARG A C 1
ATOM 912 O O . ARG A 1 117 ? -5.081 -14.373 -2.866 1.00 88.44 117 ARG A O 1
ATOM 919 N N . ALA A 1 118 ? -6.443 -15.505 -4.255 1.00 85.44 118 ALA A N 1
ATOM 920 C CA . ALA A 1 118 ? -6.778 -16.564 -3.309 1.00 85.44 118 ALA A CA 1
ATOM 921 C C . ALA A 1 118 ? -5.579 -17.472 -2.965 1.00 85.44 118 ALA A C 1
ATOM 923 O O . ALA A 1 118 ? -5.555 -18.071 -1.892 1.00 85.44 118 ALA A O 1
ATOM 924 N N . LYS A 1 119 ? -4.578 -17.572 -3.850 1.00 85.81 119 LYS A N 1
ATOM 925 C CA . LYS A 1 119 ? -3.429 -18.491 -3.721 1.00 85.81 119 LYS A CA 1
ATOM 926 C C . LYS A 1 119 ? -2.089 -17.777 -3.554 1.00 85.81 119 LYS A C 1
ATOM 928 O O . LYS A 1 119 ? -1.178 -18.297 -2.908 1.00 85.81 119 LYS A O 1
ATOM 933 N N . TRP A 1 120 ? -1.982 -16.568 -4.088 1.00 89.62 120 TRP A N 1
ATOM 934 C CA . TRP A 1 120 ? -0.749 -15.797 -4.154 1.00 89.62 120 TRP A CA 1
ATOM 935 C C . TRP A 1 120 ? -0.898 -14.439 -3.481 1.00 89.62 120 TRP A C 1
ATOM 937 O O . TRP A 1 120 ? -1.984 -13.855 -3.410 1.00 89.62 120 TRP A O 1
ATOM 947 N N . HIS A 1 121 ? 0.207 -13.928 -2.951 1.00 90.88 121 HIS A N 1
ATOM 948 C CA . HIS A 1 121 ? 0.235 -12.608 -2.347 1.00 90.88 121 HIS A CA 1
ATOM 949 C C . HIS A 1 121 ? 0.263 -11.539 -3.450 1.00 90.88 121 HIS A C 1
ATOM 951 O O . HIS A 1 121 ? 1.325 -11.192 -3.962 1.00 90.88 121 HIS A O 1
ATOM 957 N N . ILE A 1 122 ? -0.915 -11.025 -3.819 1.00 92.62 122 ILE A N 1
ATOM 958 C CA . ILE A 1 122 ? -1.097 -10.131 -4.975 1.00 92.62 122 ILE A CA 1
ATOM 959 C C . ILE A 1 122 ? -0.225 -8.868 -4.922 1.00 92.62 122 ILE A C 1
ATOM 961 O O . ILE A 1 122 ? 0.326 -8.471 -5.944 1.00 92.62 122 ILE A O 1
ATOM 965 N N . THR A 1 123 ? -0.021 -8.284 -3.734 1.00 93.88 123 THR A N 1
ATOM 966 C CA . THR A 1 123 ? 0.915 -7.163 -3.532 1.00 93.88 123 THR A CA 1
ATOM 967 C C . THR A 1 123 ? 2.306 -7.509 -4.047 1.00 93.88 123 THR A C 1
ATOM 969 O O . THR A 1 123 ? 2.964 -6.677 -4.651 1.00 93.88 123 THR A O 1
ATOM 972 N N . THR A 1 124 ? 2.759 -8.741 -3.831 1.00 93.44 124 THR A N 1
ATOM 973 C CA . THR A 1 124 ? 4.095 -9.189 -4.227 1.00 93.44 124 THR A CA 1
ATOM 974 C C . THR A 1 124 ? 4.154 -9.515 -5.705 1.00 93.44 124 THR A C 1
ATOM 976 O O . THR A 1 124 ? 5.063 -9.044 -6.384 1.00 93.44 124 THR A O 1
ATOM 979 N N . THR A 1 125 ? 3.194 -10.276 -6.228 1.00 95.44 125 THR A N 1
ATOM 980 C CA . THR A 1 125 ? 3.219 -10.669 -7.641 1.00 95.44 125 THR A CA 1
ATOM 981 C C . THR A 1 125 ? 3.045 -9.451 -8.549 1.00 95.44 125 THR A C 1
ATOM 983 O O . THR A 1 125 ? 3.938 -9.164 -9.342 1.00 95.44 125 THR A O 1
ATOM 986 N N . ALA A 1 126 ? 1.992 -8.650 -8.358 1.00 96.31 126 ALA A N 1
ATOM 987 C CA . ALA A 1 126 ? 1.796 -7.406 -9.108 1.00 96.31 126 ALA A CA 1
ATOM 988 C C . ALA A 1 126 ? 2.883 -6.359 -8.811 1.00 96.31 126 ALA A C 1
ATOM 990 O O . ALA A 1 126 ? 3.396 -5.706 -9.723 1.00 96.31 126 ALA A O 1
ATOM 991 N N . GLY A 1 127 ? 3.298 -6.242 -7.547 1.00 97.31 127 GLY A N 1
ATOM 992 C CA . GLY A 1 127 ? 4.334 -5.299 -7.139 1.00 97.31 127 GLY A CA 1
ATOM 993 C C . GLY A 1 127 ? 5.698 -5.584 -7.763 1.00 97.31 127 GLY A C 1
ATOM 994 O O . GLY A 1 127 ? 6.422 -4.643 -8.065 1.00 97.31 127 GLY A O 1
ATOM 995 N N . THR A 1 128 ? 6.051 -6.843 -8.039 1.00 98.38 128 THR A N 1
ATOM 996 C CA . THR A 1 128 ? 7.328 -7.160 -8.705 1.00 98.38 128 THR A CA 1
ATOM 997 C C . THR A 1 128 ? 7.399 -6.522 -10.103 1.00 98.38 128 THR A C 1
ATOM 999 O O . THR A 1 128 ? 8.429 -5.954 -10.471 1.00 98.38 128 THR A O 1
ATOM 1002 N N . PHE A 1 129 ? 6.293 -6.516 -10.861 1.00 98.06 129 PHE A N 1
ATOM 1003 C CA . PHE A 1 129 ? 6.228 -5.805 -12.148 1.00 98.06 129 PHE A CA 1
ATOM 1004 C C . PHE A 1 129 ? 6.312 -4.292 -11.966 1.00 98.06 129 PHE A C 1
ATOM 1006 O O . PHE A 1 129 ? 6.974 -3.609 -12.749 1.00 98.06 129 PHE A O 1
ATOM 1013 N N . ALA A 1 130 ? 5.665 -3.765 -10.926 1.00 98.25 130 ALA A N 1
ATOM 1014 C CA . ALA A 1 130 ? 5.724 -2.347 -10.597 1.00 98.25 130 ALA A CA 1
ATOM 1015 C C . ALA A 1 130 ? 7.153 -1.907 -10.229 1.00 98.25 130 ALA A C 1
ATOM 1017 O O . ALA A 1 130 ? 7.601 -0.862 -10.692 1.00 98.25 130 ALA A O 1
ATOM 1018 N N . ALA A 1 131 ? 7.897 -2.726 -9.478 1.00 98.69 131 ALA A N 1
ATOM 1019 C CA . ALA A 1 131 ? 9.299 -2.489 -9.145 1.00 98.69 131 ALA A CA 1
ATOM 1020 C C . ALA A 1 131 ? 10.189 -2.466 -10.396 1.00 98.69 131 ALA A C 1
ATOM 1022 O O . ALA A 1 131 ? 10.969 -1.529 -10.566 1.00 98.69 131 ALA A O 1
ATOM 1023 N N . ALA A 1 132 ? 10.043 -3.439 -11.304 1.00 98.50 132 ALA A N 1
ATOM 1024 C CA . ALA A 1 132 ? 10.770 -3.430 -12.576 1.00 98.50 132 ALA A CA 1
ATOM 1025 C C . ALA A 1 132 ? 10.419 -2.196 -13.421 1.00 98.50 132 ALA A C 1
ATOM 1027 O O . ALA A 1 132 ? 11.309 -1.520 -13.933 1.00 98.50 132 ALA A O 1
ATOM 1028 N N . THR A 1 133 ? 9.135 -1.841 -13.500 1.00 98.25 133 THR A N 1
ATOM 1029 C CA . THR A 1 133 ? 8.665 -0.662 -14.246 1.00 98.25 133 THR A CA 1
ATOM 1030 C C . THR A 1 133 ? 9.212 0.644 -13.674 1.00 98.25 133 THR A C 1
ATOM 1032 O O . THR A 1 133 ? 9.670 1.498 -14.432 1.00 98.25 133 THR A O 1
ATOM 1035 N N . ALA A 1 134 ? 9.226 0.788 -12.347 1.00 97.81 134 ALA A N 1
ATOM 1036 C CA . ALA A 1 134 ? 9.842 1.920 -11.661 1.00 97.81 134 ALA A CA 1
ATOM 1037 C C . ALA A 1 134 ? 11.322 2.077 -12.047 1.00 97.81 134 ALA A C 1
ATOM 1039 O O . ALA A 1 134 ? 11.767 3.175 -12.392 1.00 97.81 134 ALA A O 1
ATOM 1040 N N . CYS A 1 135 ? 12.072 0.971 -12.038 1.00 97.94 135 CYS A N 1
ATOM 1041 C CA . CYS A 1 135 ? 13.484 0.962 -12.413 1.00 97.94 135 CYS A CA 1
ATOM 1042 C C . CYS A 1 135 ? 13.682 1.309 -13.894 1.00 97.94 135 CYS A C 1
ATOM 1044 O O . CYS A 1 135 ? 14.485 2.183 -14.220 1.00 97.94 135 CYS A O 1
ATOM 1046 N N . ASN A 1 136 ? 12.896 0.703 -14.785 1.00 97.19 136 ASN A N 1
ATOM 1047 C CA . ASN A 1 136 ? 12.937 0.976 -16.222 1.00 97.19 136 ASN A CA 1
ATOM 1048 C C . ASN A 1 136 ? 12.687 2.449 -16.542 1.00 97.19 136 ASN A C 1
ATOM 1050 O O . ASN A 1 136 ? 13.394 3.025 -17.367 1.00 97.19 136 ASN A O 1
ATOM 1054 N N . ALA A 1 137 ? 11.703 3.065 -15.882 1.00 95.06 137 ALA A N 1
ATOM 1055 C CA . ALA A 1 137 ? 11.359 4.465 -16.096 1.00 95.06 137 ALA A CA 1
ATOM 1056 C C . ALA A 1 137 ? 12.504 5.407 -15.688 1.00 95.06 137 ALA A C 1
ATOM 1058 O O . ALA A 1 137 ? 12.862 6.311 -16.446 1.00 95.06 137 ALA A O 1
ATOM 1059 N N . LEU A 1 138 ? 13.134 5.166 -14.530 1.00 95.06 138 LEU A N 1
ATOM 1060 C CA . LEU A 1 138 ? 14.297 5.941 -14.081 1.00 95.06 138 LEU A CA 1
ATOM 1061 C C . LEU A 1 138 ? 15.489 5.789 -15.036 1.00 95.06 138 LEU A C 1
ATOM 1063 O O . LEU A 1 138 ? 16.141 6.780 -15.380 1.00 95.06 138 LEU A O 1
ATOM 1067 N N . ARG A 1 139 ? 15.730 4.558 -15.500 1.00 95.56 139 ARG A N 1
ATOM 1068 C CA . ARG A 1 139 ? 16.849 4.182 -16.374 1.00 95.56 139 ARG A CA 1
ATOM 1069 C C . ARG A 1 139 ? 16.596 4.416 -17.867 1.00 95.56 139 ARG A C 1
ATOM 1071 O O . ARG A 1 139 ? 17.500 4.173 -18.659 1.00 95.56 139 ARG A O 1
ATOM 1078 N N . GLN A 1 140 ? 15.413 4.907 -18.243 1.00 94.06 140 GLN A N 1
ATOM 1079 C CA . GLN A 1 140 ? 14.989 5.120 -19.634 1.00 94.06 140 GLN A CA 1
ATOM 1080 C C . GLN A 1 140 ? 15.138 3.874 -20.514 1.00 94.06 140 GLN A C 1
ATOM 1082 O O . GLN A 1 140 ? 15.649 3.953 -21.632 1.00 94.06 140 GLN A O 1
ATOM 1087 N N . ALA A 1 141 ? 14.696 2.724 -20.005 1.00 95.50 141 ALA A N 1
ATOM 1088 C CA . ALA A 1 141 ? 14.662 1.497 -20.788 1.00 95.50 141 ALA A CA 1
ATOM 1089 C C . ALA A 1 141 ? 13.864 1.709 -22.088 1.00 95.50 141 ALA A C 1
ATOM 1091 O O . ALA A 1 141 ? 12.804 2.343 -22.080 1.00 95.50 141 ALA A O 1
ATOM 1092 N N . THR A 1 142 ? 14.345 1.157 -23.205 1.00 94.25 142 THR A N 1
ATOM 1093 C CA . THR A 1 142 ? 13.558 1.121 -24.448 1.00 94.25 142 THR A CA 1
ATOM 1094 C C . THR A 1 142 ? 12.295 0.269 -24.256 1.00 94.25 142 THR A C 1
ATOM 1096 O O . THR A 1 142 ? 12.212 -0.493 -23.283 1.00 94.25 142 THR A O 1
ATOM 1099 N N . PRO A 1 143 ? 11.296 0.343 -25.154 1.00 91.25 143 PRO A N 1
ATOM 1100 C CA . PRO A 1 143 ? 10.134 -0.544 -25.095 1.00 91.25 143 PRO A CA 1
ATOM 1101 C C . PRO A 1 143 ? 10.521 -2.030 -25.052 1.00 91.25 143 PRO A C 1
ATOM 1103 O O . PRO A 1 143 ? 9.982 -2.786 -24.249 1.00 91.25 143 PRO A O 1
ATOM 1106 N N . GLU A 1 144 ? 11.527 -2.436 -25.829 1.00 91.94 144 GLU A N 1
ATOM 1107 C CA . GLU A 1 144 ? 12.015 -3.818 -25.882 1.00 91.94 144 GLU A CA 1
ATOM 1108 C C . GLU A 1 144 ? 12.687 -4.237 -24.568 1.00 91.94 144 GLU A C 1
ATOM 1110 O O . GLU A 1 144 ? 12.450 -5.338 -24.069 1.00 91.94 144 GLU A O 1
ATOM 1115 N N . GLN A 1 145 ? 13.499 -3.355 -23.973 1.00 95.81 145 GLN A N 1
ATOM 1116 C CA . GLN A 1 145 ? 14.098 -3.592 -22.656 1.00 95.81 145 GLN A CA 1
ATOM 1117 C C . GLN A 1 145 ? 13.026 -3.641 -21.561 1.00 95.81 145 GLN A C 1
ATOM 1119 O O . GLN A 1 145 ? 13.076 -4.496 -20.678 1.00 95.81 145 GLN A O 1
ATOM 1124 N N . SER A 1 146 ? 12.020 -2.770 -21.646 1.00 94.69 146 SER A N 1
ATOM 1125 C CA . SER A 1 146 ? 10.900 -2.749 -20.709 1.00 94.69 146 SER A CA 1
ATOM 1126 C C . SER A 1 146 ? 10.123 -4.062 -20.771 1.00 94.69 146 SER A C 1
ATOM 1128 O O . SER A 1 146 ? 10.002 -4.731 -19.746 1.00 94.69 146 SER A O 1
ATOM 1130 N N . LEU A 1 147 ? 9.700 -4.504 -21.958 1.00 93.12 147 LEU A N 1
ATOM 1131 C CA . LEU A 1 147 ? 9.040 -5.799 -22.140 1.00 93.12 147 LEU A CA 1
ATOM 1132 C C . LEU A 1 147 ? 9.914 -6.954 -21.631 1.00 93.12 147 LEU A C 1
ATOM 1134 O O . LEU A 1 147 ? 9.440 -7.794 -20.867 1.00 93.12 147 LEU A O 1
ATOM 1138 N N . SER A 1 148 ? 11.201 -6.966 -21.994 1.00 94.81 148 SER A N 1
ATOM 1139 C CA . SER A 1 148 ? 12.159 -7.984 -21.551 1.00 94.81 148 SER A CA 1
ATOM 1140 C C . SER A 1 148 ? 12.214 -8.096 -20.023 1.00 94.81 148 SER A C 1
ATOM 1142 O O . SER A 1 148 ? 12.129 -9.194 -19.477 1.00 94.81 148 SER A O 1
ATOM 1144 N N . SER A 1 149 ? 12.267 -6.965 -19.313 1.00 97.00 149 SER A N 1
ATOM 1145 C CA . SER A 1 149 ? 12.263 -6.957 -17.845 1.00 97.00 149 SER A CA 1
ATOM 1146 C C . SER A 1 149 ? 10.958 -7.502 -17.253 1.00 97.00 149 SER A C 1
ATOM 1148 O O . SER A 1 149 ? 10.995 -8.251 -16.279 1.00 97.00 149 SER A O 1
ATOM 1150 N N . LEU A 1 150 ? 9.801 -7.187 -17.850 1.00 95.88 150 LEU A N 1
ATOM 1151 C CA . LEU A 1 150 ? 8.515 -7.693 -17.376 1.00 95.88 150 LEU A CA 1
ATOM 1152 C C . LEU A 1 150 ? 8.413 -9.202 -17.614 1.00 95.88 150 LEU A C 1
ATOM 1154 O O . LEU A 1 150 ? 7.871 -9.908 -16.775 1.00 95.88 150 LEU A O 1
ATOM 1158 N N . LEU A 1 151 ? 8.987 -9.724 -18.699 1.00 94.44 151 LEU A N 1
ATOM 1159 C CA . LEU A 1 151 ? 9.048 -11.166 -18.952 1.00 94.44 151 LEU A CA 1
ATOM 1160 C C . LEU A 1 151 ? 10.005 -11.887 -17.989 1.00 94.44 151 LEU A C 1
ATOM 1162 O O . LEU A 1 151 ? 9.682 -12.979 -17.517 1.00 94.44 151 LEU A O 1
ATOM 1166 N N . HIS A 1 152 ? 11.128 -11.261 -17.620 1.00 96.62 152 HIS A N 1
ATOM 1167 C CA . HIS A 1 152 ? 11.993 -11.745 -16.533 1.00 96.62 152 HIS A CA 1
ATOM 1168 C C . HIS A 1 152 ? 11.241 -11.824 -15.204 1.00 96.62 152 HIS A C 1
ATOM 1170 O O . HIS A 1 152 ? 11.318 -12.843 -14.515 1.00 96.62 152 HIS A O 1
ATOM 1176 N N . VAL A 1 153 ? 10.475 -10.781 -14.866 1.00 96.75 153 VAL A N 1
ATOM 1177 C CA . VAL A 1 153 ? 9.606 -10.780 -13.684 1.00 96.75 153 VAL A CA 1
ATOM 1178 C C . VAL A 1 153 ? 8.562 -11.885 -13.773 1.00 96.75 153 VAL A C 1
ATOM 1180 O O . VAL A 1 153 ? 8.431 -12.660 -12.831 1.00 96.75 153 VAL A O 1
ATOM 1183 N N . ALA A 1 154 ? 7.843 -11.988 -14.892 1.00 94.19 154 ALA A N 1
ATOM 1184 C CA . ALA A 1 154 ? 6.759 -12.945 -15.070 1.00 94.19 154 ALA A CA 1
ATOM 1185 C C . ALA A 1 154 ? 7.224 -14.381 -14.795 1.00 94.19 154 ALA A C 1
ATOM 1187 O O . ALA A 1 154 ? 6.553 -15.116 -14.079 1.00 94.19 154 ALA A O 1
ATOM 1188 N N . ALA A 1 155 ? 8.405 -14.751 -15.290 1.00 92.81 155 ALA A N 1
ATOM 1189 C CA . ALA A 1 155 ? 8.961 -16.087 -15.107 1.00 92.81 155 ALA A CA 1
ATOM 1190 C C . ALA A 1 155 ? 9.433 -16.397 -13.670 1.00 92.81 155 ALA A C 1
ATOM 1192 O O . ALA A 1 155 ? 9.574 -17.569 -13.330 1.00 92.81 155 ALA A O 1
ATOM 1193 N N . ASN A 1 156 ? 9.706 -15.383 -12.839 1.00 94.69 156 ASN A N 1
ATOM 1194 C CA . ASN A 1 156 ? 10.397 -15.557 -11.551 1.00 94.69 156 ASN A CA 1
ATOM 1195 C C . ASN A 1 156 ? 9.631 -15.024 -10.333 1.00 94.69 156 ASN A C 1
ATOM 1197 O O . ASN A 1 156 ? 10.045 -15.264 -9.197 1.00 94.69 156 ASN A O 1
ATOM 1201 N N . MET A 1 157 ? 8.547 -14.274 -10.538 1.00 92.94 157 MET A N 1
ATOM 1202 C CA . MET A 1 157 ? 7.735 -13.753 -9.443 1.00 92.94 157 MET A CA 1
ATOM 1203 C C . MET A 1 157 ? 7.151 -14.892 -8.599 1.00 92.94 157 MET A C 1
ATOM 1205 O O . MET A 1 157 ? 6.887 -15.991 -9.079 1.00 92.94 157 MET A O 1
ATOM 1209 N N . GLY A 1 158 ? 6.919 -14.619 -7.321 1.00 87.00 158 GLY A N 1
ATOM 1210 C CA . GLY A 1 158 ? 6.383 -15.597 -6.383 1.00 87.00 158 GLY A CA 1
ATOM 1211 C C . GLY A 1 158 ? 5.861 -14.925 -5.121 1.00 87.00 158 GLY A C 1
ATOM 1212 O O . GLY A 1 158 ? 5.656 -13.715 -5.095 1.00 87.00 158 GLY A O 1
ATOM 1213 N N . GLY A 1 159 ? 5.643 -15.710 -4.068 1.00 83.44 159 GLY A N 1
ATOM 1214 C CA . GLY A 1 159 ? 5.107 -15.233 -2.790 1.00 83.44 159 GLY A CA 1
ATOM 1215 C C . GLY A 1 159 ? 3.759 -15.872 -2.483 1.00 83.44 159 GLY A C 1
ATOM 1216 O O . GLY A 1 159 ? 2.710 -15.436 -2.963 1.00 83.44 159 GLY A O 1
ATOM 1217 N N . ILE A 1 160 ? 3.786 -16.928 -1.675 1.00 79.75 160 ILE A N 1
ATOM 1218 C CA . ILE A 1 160 ? 2.584 -17.678 -1.307 1.00 79.75 160 ILE A CA 1
ATOM 1219 C C . ILE A 1 160 ? 1.651 -16.832 -0.436 1.00 79.75 160 ILE A C 1
ATOM 1221 O O . ILE A 1 160 ? 2.088 -16.136 0.479 1.00 79.75 160 ILE A O 1
ATOM 1225 N N . ALA A 1 161 ? 0.344 -16.912 -0.706 1.00 68.00 161 ALA A N 1
ATOM 1226 C CA . ALA A 1 161 ? -0.672 -16.231 0.094 1.00 68.00 161 ALA A CA 1
ATOM 1227 C C . ALA A 1 161 ? -0.789 -16.789 1.513 1.00 68.00 161 ALA A C 1
ATOM 1229 O O . ALA A 1 161 ? -1.241 -16.072 2.393 1.00 68.00 161 ALA A O 1
ATOM 1230 N N . VAL A 1 162 ? -0.504 -18.075 1.703 1.00 61.78 162 VAL A N 1
ATOM 1231 C CA . VAL A 1 162 ? -0.988 -18.860 2.851 1.00 61.78 162 VAL A CA 1
ATOM 1232 C C . VAL A 1 162 ? 0.076 -19.181 3.896 1.00 61.78 162 VAL A C 1
ATOM 1234 O O . VAL A 1 162 ? -0.286 -19.664 4.964 1.00 61.78 162 VAL A O 1
ATOM 1237 N N . ALA A 1 163 ? 1.358 -18.874 3.660 1.00 49.62 163 ALA A N 1
ATOM 1238 C CA . ALA A 1 163 ? 2.314 -18.865 4.767 1.00 49.62 163 ALA A CA 1
ATOM 1239 C C . ALA A 1 163 ? 2.013 -17.644 5.620 1.00 49.62 163 ALA A C 1
ATOM 1241 O O 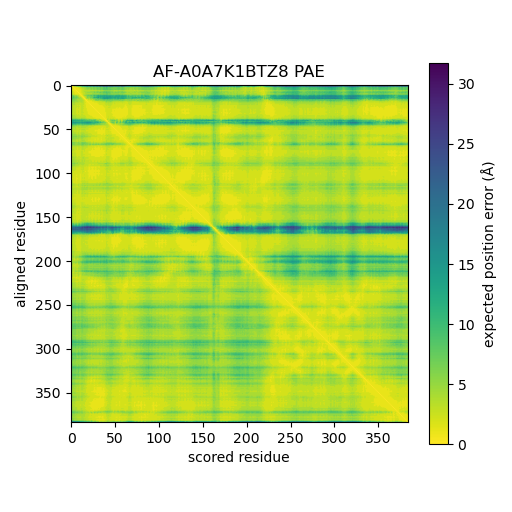. ALA A 1 163 ? 2.365 -16.535 5.236 1.00 49.62 163 ALA A O 1
ATOM 1242 N N . ASP A 1 164 ? 1.267 -17.881 6.697 1.00 54.00 164 ASP A N 1
ATOM 1243 C CA . ASP A 1 164 ? 1.078 -17.004 7.842 1.00 54.00 164 ASP A CA 1
ATOM 1244 C C . ASP A 1 164 ? 1.338 -15.519 7.535 1.00 54.00 164 ASP A C 1
ATOM 1246 O O . ASP A 1 164 ? 2.348 -14.923 7.926 1.00 54.00 164 ASP A O 1
ATOM 1250 N N . ARG A 1 165 ? 0.410 -14.913 6.769 1.00 57.31 165 ARG A N 1
ATOM 1251 C CA . ARG A 1 165 ? 0.493 -13.501 6.340 1.00 57.31 165 ARG A CA 1
ATOM 1252 C C . ARG A 1 165 ? 0.745 -12.552 7.516 1.00 57.31 165 ARG A C 1
ATOM 1254 O O . ARG A 1 165 ? 1.171 -11.423 7.298 1.00 57.31 165 ARG A O 1
ATOM 1261 N N . ARG A 1 166 ? 0.461 -13.015 8.734 1.00 67.94 166 ARG A N 1
ATOM 1262 C CA . ARG A 1 166 ? 0.416 -12.263 9.979 1.00 67.94 166 ARG A CA 1
ATOM 1263 C C . ARG A 1 166 ? 1.635 -12.480 10.874 1.00 67.94 166 ARG A C 1
ATOM 1265 O O . ARG A 1 166 ? 1.714 -11.820 11.902 1.00 67.94 166 ARG A O 1
ATOM 1272 N N . THR A 1 167 ? 2.590 -13.333 10.486 1.00 62.34 167 THR A N 1
ATOM 1273 C CA . THR A 1 167 ? 3.882 -13.511 11.189 1.00 62.34 167 THR A CA 1
ATOM 1274 C C . THR A 1 167 ? 5.101 -13.109 10.356 1.00 62.34 167 THR A C 1
ATOM 1276 O O . THR A 1 167 ? 6.227 -13.517 10.628 1.00 62.34 167 THR A O 1
ATOM 1279 N N . GLY A 1 168 ? 4.901 -12.239 9.360 1.00 64.12 168 GLY A N 1
ATOM 1280 C CA . GLY A 1 168 ? 5.993 -11.540 8.670 1.00 64.12 168 GLY A CA 1
ATOM 1281 C C . GLY A 1 168 ? 6.328 -12.055 7.269 1.00 64.12 168 GLY A C 1
ATOM 1282 O O . GLY A 1 168 ? 7.136 -11.433 6.579 1.00 64.12 168 GLY A O 1
ATOM 1283 N N . ALA A 1 169 ? 5.667 -13.110 6.778 1.00 64.81 169 ALA A N 1
ATOM 1284 C CA . ALA A 1 169 ? 5.824 -13.550 5.387 1.00 64.81 169 ALA A CA 1
ATOM 1285 C C . ALA A 1 169 ? 5.512 -12.420 4.386 1.00 64.81 169 ALA A C 1
ATOM 1287 O O . ALA A 1 169 ? 6.219 -12.246 3.394 1.00 64.81 169 ALA A O 1
ATOM 1288 N N . ALA A 1 170 ? 4.502 -11.592 4.679 1.00 76.06 170 ALA A N 1
ATOM 1289 C CA . ALA A 1 170 ? 4.150 -10.431 3.862 1.00 76.06 170 ALA A CA 1
ATOM 1290 C C . ALA A 1 170 ? 5.286 -9.391 3.774 1.00 76.06 170 ALA A C 1
ATOM 1292 O O . ALA A 1 170 ? 5.487 -8.805 2.710 1.00 76.06 170 ALA A O 1
ATOM 1293 N N . ILE A 1 171 ? 6.052 -9.209 4.854 1.00 87.38 171 ILE A N 1
ATOM 1294 C CA . ILE A 1 171 ? 7.184 -8.276 4.931 1.00 87.38 171 ILE A CA 1
ATOM 1295 C C . ILE A 1 171 ? 8.319 -8.771 4.028 1.00 87.38 171 ILE A C 1
ATOM 1297 O O . ILE A 1 171 ? 8.779 -8.047 3.141 1.00 87.38 171 ILE A O 1
ATOM 1301 N N . PHE A 1 172 ? 8.729 -10.036 4.189 1.00 90.00 172 PHE A N 1
ATOM 1302 C CA . PHE A 1 172 ? 9.785 -10.617 3.356 1.00 90.00 172 PHE A CA 1
ATOM 1303 C C . PHE A 1 172 ? 9.402 -10.629 1.874 1.00 90.00 172 PHE A C 1
ATOM 1305 O O . PHE A 1 172 ? 10.208 -10.241 1.028 1.00 90.00 172 PHE A O 1
ATOM 1312 N N . ASN A 1 173 ? 8.160 -11.014 1.557 1.00 91.56 173 ASN A N 1
ATOM 1313 C CA . ASN A 1 173 ? 7.682 -11.080 0.180 1.00 91.56 173 ASN A CA 1
ATOM 1314 C C . ASN A 1 173 ? 7.820 -9.725 -0.540 1.00 91.56 173 ASN A C 1
ATOM 1316 O O . ASN A 1 173 ? 8.189 -9.693 -1.710 1.00 91.56 173 ASN A O 1
ATOM 1320 N N . ARG A 1 174 ? 7.569 -8.595 0.135 1.00 93.38 174 ARG A N 1
ATOM 1321 C CA . ARG A 1 174 ? 7.750 -7.255 -0.458 1.00 93.38 174 ARG A CA 1
ATOM 1322 C C . ARG A 1 174 ? 9.222 -6.942 -0.729 1.00 93.38 174 ARG A C 1
ATOM 1324 O O . ARG A 1 174 ? 9.549 -6.470 -1.815 1.00 93.38 174 ARG A O 1
ATOM 1331 N N . GLY A 1 175 ? 10.120 -7.277 0.201 1.00 95.00 175 GLY A N 1
ATOM 1332 C CA . GLY A 1 175 ? 11.564 -7.138 -0.016 1.00 95.00 175 GLY A CA 1
ATOM 1333 C C . GLY A 1 175 ? 12.079 -7.994 -1.180 1.00 95.00 175 GLY A C 1
ATOM 1334 O O . GLY A 1 175 ? 12.863 -7.517 -2.006 1.00 95.00 175 GLY A O 1
ATOM 1335 N N . ALA A 1 176 ? 11.591 -9.232 -1.293 1.00 95.56 176 ALA A N 1
ATOM 1336 C CA . ALA A 1 176 ? 11.894 -10.123 -2.410 1.00 95.56 176 ALA A CA 1
ATOM 1337 C C . ALA A 1 176 ? 11.372 -9.572 -3.750 1.00 95.56 176 ALA A C 1
ATOM 1339 O O . ALA A 1 176 ? 12.123 -9.555 -4.724 1.00 95.56 176 ALA A O 1
ATOM 1340 N N . ALA A 1 177 ? 10.138 -9.053 -3.791 1.00 97.31 177 ALA A N 1
ATOM 1341 C CA . ALA A 1 177 ? 9.571 -8.411 -4.981 1.00 97.31 177 ALA A CA 1
ATOM 1342 C C . ALA A 1 177 ? 10.401 -7.215 -5.456 1.00 97.31 177 ALA A C 1
ATOM 1344 O O . ALA A 1 177 ? 10.713 -7.118 -6.642 1.00 97.31 177 ALA A O 1
ATOM 1345 N N . VAL A 1 178 ? 10.796 -6.323 -4.541 1.00 98.31 178 VAL A N 1
ATOM 1346 C CA . VAL A 1 178 ? 11.639 -5.168 -4.888 1.00 98.31 178 VAL A CA 1
ATOM 1347 C C . VAL A 1 178 ? 12.977 -5.622 -5.462 1.00 98.31 178 VAL A C 1
ATOM 1349 O O . VAL A 1 178 ? 13.400 -5.120 -6.500 1.00 98.31 178 VAL A O 1
ATOM 1352 N N . THR A 1 179 ? 13.615 -6.604 -4.823 1.00 98.00 179 THR A N 1
ATOM 1353 C CA . THR A 1 179 ? 14.914 -7.139 -5.257 1.00 98.00 179 THR A CA 1
ATOM 1354 C C . THR A 1 179 ? 14.820 -7.759 -6.651 1.00 98.00 179 THR A C 1
ATOM 1356 O O . THR A 1 179 ? 15.618 -7.439 -7.529 1.00 98.00 179 THR A O 1
ATOM 1359 N N . LEU A 1 180 ? 13.810 -8.602 -6.884 1.00 98.50 180 LEU A N 1
ATOM 1360 C CA . LEU A 1 180 ? 13.597 -9.243 -8.178 1.00 98.50 180 LEU A CA 1
ATOM 1361 C C . LEU A 1 180 ? 13.271 -8.222 -9.276 1.00 98.50 180 LEU A C 1
ATOM 1363 O O . LEU A 1 180 ? 13.815 -8.326 -10.370 1.00 98.50 180 LEU A O 1
ATOM 1367 N N . GLY A 1 181 ? 12.433 -7.220 -8.996 1.00 98.50 181 GLY A N 1
ATOM 1368 C CA . GLY A 1 181 ? 12.109 -6.175 -9.968 1.00 98.50 181 GLY A CA 1
ATOM 1369 C C . GLY A 1 181 ? 13.332 -5.351 -10.389 1.00 98.50 181 GLY A C 1
ATOM 1370 O O . GLY A 1 181 ? 13.512 -5.083 -11.577 1.00 98.50 181 GLY A O 1
ATOM 1371 N N . ILE A 1 182 ? 14.206 -5.008 -9.436 1.00 98.56 182 ILE A N 1
ATOM 1372 C CA . ILE A 1 182 ? 15.474 -4.312 -9.708 1.00 98.56 182 ILE A CA 1
ATOM 1373 C C . ILE A 1 182 ? 16.380 -5.169 -10.599 1.00 98.56 182 ILE A C 1
ATOM 1375 O O . ILE A 1 182 ? 16.783 -4.718 -11.670 1.00 98.56 182 ILE A O 1
ATOM 1379 N N . ILE A 1 183 ? 16.626 -6.425 -10.211 1.00 98.38 183 ILE A N 1
ATOM 1380 C CA . ILE A 1 183 ? 17.493 -7.340 -10.969 1.00 98.38 183 ILE A CA 1
ATOM 1381 C C . ILE A 1 183 ? 16.931 -7.599 -12.374 1.00 98.38 183 ILE A C 1
ATOM 1383 O O . ILE A 1 183 ? 17.688 -7.648 -13.340 1.00 98.38 183 ILE A O 1
ATOM 1387 N N . ALA A 1 184 ? 15.610 -7.733 -12.522 1.00 98.50 184 ALA A N 1
ATOM 1388 C CA . ALA A 1 184 ? 14.969 -7.940 -13.818 1.00 98.50 184 ALA A CA 1
ATOM 1389 C C . ALA A 1 184 ? 15.151 -6.736 -14.757 1.00 98.50 184 ALA A C 1
ATOM 1391 O O . ALA A 1 184 ? 15.401 -6.915 -15.952 1.00 98.50 184 ALA A O 1
ATOM 1392 N N . SER A 1 185 ? 15.063 -5.514 -14.221 1.00 98.38 185 SER A N 1
ATOM 1393 C CA . SER A 1 185 ? 15.357 -4.287 -14.969 1.00 98.38 185 SER A CA 1
ATOM 1394 C C . SER A 1 185 ? 16.826 -4.237 -15.399 1.00 98.38 185 SER A C 1
ATOM 1396 O O . SER A 1 185 ? 17.119 -4.052 -16.579 1.00 98.38 185 SER A O 1
ATOM 1398 N N . GLU A 1 186 ? 17.762 -4.492 -14.482 1.00 98.19 186 GLU A N 1
ATOM 1399 C CA . GLU A 1 186 ? 19.203 -4.496 -14.771 1.00 98.19 186 GLU A CA 1
ATOM 1400 C C . GLU A 1 186 ? 19.599 -5.567 -15.796 1.00 98.19 186 GLU A C 1
ATOM 1402 O O . GLU A 1 186 ? 20.374 -5.295 -16.719 1.00 98.19 186 GLU A O 1
ATOM 1407 N N . ALA A 1 187 ? 19.026 -6.768 -15.684 1.00 98.50 187 ALA A N 1
ATOM 1408 C CA . ALA A 1 187 ? 19.222 -7.860 -16.630 1.00 98.50 187 ALA A CA 1
ATOM 1409 C C . ALA A 1 187 ? 18.752 -7.473 -18.038 1.00 98.50 187 ALA A C 1
ATOM 1411 O O . ALA A 1 187 ? 19.474 -7.679 -19.016 1.00 98.50 187 ALA A O 1
ATOM 1412 N N . ALA A 1 188 ? 17.569 -6.867 -18.147 1.00 97.94 188 ALA A N 1
ATOM 1413 C CA . ALA A 1 188 ? 17.028 -6.427 -19.425 1.00 97.94 188 ALA A CA 1
ATOM 1414 C C . ALA A 1 188 ? 17.838 -5.282 -20.049 1.00 97.94 188 ALA A C 1
ATOM 1416 O O . ALA A 1 188 ? 18.133 -5.322 -21.245 1.00 97.94 188 ALA A O 1
ATOM 1417 N N . LEU A 1 189 ? 18.254 -4.296 -19.247 1.00 97.38 189 LEU A N 1
ATOM 1418 C CA . LEU A 1 189 ? 19.130 -3.205 -19.688 1.00 97.38 189 LEU A CA 1
ATOM 1419 C C . LEU A 1 189 ? 20.489 -3.724 -20.179 1.00 97.38 189 LEU A C 1
ATOM 1421 O O . LEU A 1 189 ? 21.054 -3.172 -21.121 1.00 97.38 189 LEU A O 1
ATOM 1425 N N . SER A 1 190 ? 20.975 -4.814 -19.582 1.00 97.88 190 SER A N 1
ATOM 1426 C CA . SER A 1 190 ? 22.212 -5.502 -19.972 1.00 97.88 190 SER A CA 1
ATOM 1427 C C . SER A 1 190 ? 22.044 -6.442 -21.175 1.00 97.88 190 SER A C 1
ATOM 1429 O O . SER A 1 190 ? 23.011 -7.072 -21.597 1.00 97.88 190 SER A O 1
ATOM 1431 N N . GLY A 1 191 ? 20.835 -6.563 -21.733 1.00 97.44 191 GLY A N 1
ATOM 1432 C CA . GLY A 1 191 ? 20.556 -7.413 -22.891 1.00 97.44 191 GLY A CA 1
ATOM 1433 C C . GLY A 1 191 ? 20.495 -8.913 -22.584 1.00 97.44 191 GLY A C 1
ATOM 1434 O O . GLY A 1 191 ? 20.638 -9.721 -23.502 1.00 97.44 191 GLY A O 1
ATOM 1435 N N . ILE A 1 192 ? 20.285 -9.309 -21.322 1.00 97.69 192 ILE A N 1
ATOM 1436 C CA . ILE A 1 192 ? 20.117 -10.722 -20.956 1.00 97.69 192 ILE A CA 1
ATOM 1437 C C . ILE A 1 192 ? 18.809 -11.259 -21.573 1.00 97.69 192 ILE A C 1
ATOM 1439 O O . ILE A 1 192 ? 17.747 -10.665 -21.341 1.00 97.69 192 ILE A O 1
ATOM 1443 N N . PRO A 1 193 ? 18.848 -12.384 -22.319 1.00 95.31 193 PRO A N 1
ATOM 1444 C CA . PRO A 1 193 ? 17.656 -12.981 -22.924 1.00 95.31 193 PRO A CA 1
ATOM 1445 C C . PRO A 1 193 ? 16.611 -13.408 -21.886 1.00 95.31 193 PRO A C 1
ATOM 1447 O O . PRO A 1 193 ? 16.960 -14.008 -20.872 1.00 95.31 193 PRO A O 1
ATOM 1450 N N . HIS A 1 194 ? 15.332 -13.149 -22.163 1.00 92.75 194 HIS A N 1
ATOM 1451 C CA . HIS A 1 194 ? 14.194 -13.562 -21.333 1.00 92.75 194 HIS A CA 1
ATOM 1452 C C . HIS A 1 194 ? 13.534 -14.849 -21.846 1.00 92.75 194 HIS A C 1
ATOM 1454 O O . HIS A 1 194 ? 13.709 -15.252 -22.999 1.00 92.75 194 HIS A O 1
ATOM 1460 N N . ALA A 1 195 ? 12.735 -15.486 -20.987 1.00 89.31 195 ALA A N 1
ATOM 1461 C CA . ALA A 1 195 ? 11.920 -16.632 -21.369 1.00 89.31 195 ALA A CA 1
ATOM 1462 C C . ALA A 1 195 ? 10.836 -16.231 -22.384 1.00 89.31 195 ALA A C 1
ATOM 1464 O O . ALA A 1 195 ? 10.180 -15.200 -22.242 1.00 89.31 195 ALA A O 1
ATOM 1465 N N . THR A 1 196 ? 10.620 -17.075 -23.392 1.00 84.25 196 THR A N 1
ATOM 1466 C CA . THR A 1 196 ? 9.526 -16.924 -24.363 1.00 84.25 196 THR A CA 1
ATOM 1467 C C . THR A 1 196 ? 8.354 -17.831 -23.976 1.00 84.25 196 THR A C 1
ATOM 1469 O O . THR A 1 196 ? 8.545 -18.819 -23.272 1.00 84.25 196 THR A O 1
ATOM 1472 N N . ASN A 1 197 ? 7.132 -17.496 -24.409 1.00 86.12 197 ASN A N 1
ATOM 1473 C CA . ASN A 1 197 ? 5.903 -18.259 -24.125 1.00 86.12 197 ASN A CA 1
ATOM 1474 C C . ASN A 1 197 ? 5.578 -18.446 -22.626 1.00 86.12 197 ASN A C 1
ATOM 1476 O O . ASN A 1 197 ? 5.035 -19.474 -22.231 1.00 86.12 197 ASN A O 1
ATOM 1480 N N . VAL A 1 198 ? 5.864 -17.439 -21.792 1.00 89.50 198 VAL A N 1
ATOM 1481 C CA . VAL A 1 198 ? 5.630 -17.494 -20.333 1.00 89.50 198 VAL A CA 1
ATOM 1482 C C . VAL A 1 198 ? 4.155 -17.662 -19.939 1.00 89.50 198 VAL A C 1
ATOM 1484 O O . VAL A 1 198 ? 3.870 -18.107 -18.831 1.00 89.50 198 VAL A O 1
ATOM 1487 N N . TRP A 1 199 ? 3.212 -17.320 -20.822 1.00 88.44 199 TRP A N 1
ATOM 1488 C CA . TRP A 1 199 ? 1.774 -17.360 -20.535 1.00 88.44 199 TRP A CA 1
ATOM 1489 C C . TRP A 1 199 ? 1.158 -18.740 -20.753 1.00 88.44 199 TRP A C 1
ATOM 1491 O O . TRP A 1 199 ? 0.717 -19.366 -19.790 1.00 88.44 199 TRP A O 1
ATOM 1501 N N . ASP A 1 200 ? 1.140 -19.187 -22.012 1.00 87.19 200 ASP A N 1
ATOM 1502 C CA . ASP A 1 200 ? 0.436 -20.393 -22.471 1.00 87.19 200 ASP A CA 1
ATOM 1503 C C . ASP A 1 200 ? 1.381 -21.565 -22.795 1.00 87.19 200 ASP A C 1
ATOM 1505 O O . ASP A 1 200 ? 0.940 -22.593 -23.307 1.00 87.19 200 ASP A O 1
ATOM 1509 N N . GLY A 1 201 ? 2.690 -21.414 -22.560 1.00 85.94 201 GLY A N 1
ATOM 1510 C CA . GLY A 1 201 ? 3.650 -22.505 -22.729 1.00 85.94 201 GLY A CA 1
ATOM 1511 C C . GLY A 1 201 ? 3.362 -23.692 -21.802 1.00 85.94 201 GLY A C 1
ATOM 1512 O O . GLY A 1 201 ? 2.549 -23.598 -20.883 1.00 85.94 201 GLY A O 1
ATOM 1513 N N . ASP A 1 202 ? 4.054 -24.815 -22.018 1.00 85.50 202 ASP A N 1
ATOM 1514 C CA . ASP A 1 202 ? 4.011 -25.944 -21.077 1.00 85.50 202 ASP A CA 1
ATOM 1515 C C . ASP A 1 202 ? 4.407 -25.466 -19.671 1.00 85.50 202 ASP A C 1
ATOM 1517 O O . ASP A 1 202 ? 5.487 -24.895 -19.498 1.00 85.50 202 ASP A O 1
ATOM 1521 N N . ARG A 1 203 ? 3.524 -25.677 -18.684 1.00 84.94 203 ARG A N 1
ATOM 1522 C CA . ARG A 1 203 ? 3.633 -25.110 -17.326 1.00 84.94 203 ARG A CA 1
ATOM 1523 C C . ARG A 1 203 ? 3.743 -23.577 -17.329 1.00 84.94 203 ARG A C 1
ATOM 1525 O O . ARG A 1 203 ? 4.521 -22.995 -16.576 1.00 84.94 203 ARG A O 1
ATOM 1532 N N . GLY A 1 204 ? 2.972 -22.923 -18.192 1.00 89.12 204 GLY A N 1
ATOM 1533 C CA . GLY A 1 204 ? 2.866 -21.470 -18.275 1.00 89.12 204 GLY A CA 1
ATOM 1534 C C . GLY A 1 204 ? 2.111 -20.850 -17.097 1.00 89.12 204 GLY A C 1
ATOM 1535 O O . GLY A 1 204 ? 1.441 -21.523 -16.307 1.00 89.12 204 GLY A O 1
ATOM 1536 N N . LEU A 1 205 ? 2.203 -19.526 -16.972 1.00 90.69 205 LEU A N 1
ATOM 1537 C CA . LEU A 1 205 ? 1.625 -18.782 -15.854 1.00 90.69 205 LEU A CA 1
ATOM 1538 C C . LEU A 1 205 ? 0.103 -18.881 -15.783 1.00 90.69 205 LEU A C 1
ATOM 1540 O O . LEU A 1 205 ? -0.434 -18.855 -14.681 1.00 90.69 205 LEU A O 1
ATOM 1544 N N . VAL A 1 206 ? -0.603 -19.024 -16.908 1.00 90.25 206 VAL A N 1
ATOM 1545 C CA . VAL A 1 206 ? -2.070 -19.166 -16.877 1.00 90.25 206 VAL A CA 1
ATOM 1546 C C . VAL A 1 206 ? -2.474 -20.352 -15.996 1.00 90.25 206 VAL A C 1
ATOM 1548 O O . VAL A 1 206 ? -3.317 -20.208 -15.108 1.00 90.25 206 VAL A O 1
ATOM 1551 N N . GLU A 1 207 ? -1.798 -21.487 -16.173 1.00 89.00 207 GLU A N 1
ATOM 1552 C CA . GLU A 1 207 ? -1.988 -22.689 -15.366 1.00 89.00 207 GLU A CA 1
ATOM 1553 C C . GLU A 1 207 ? -1.418 -22.509 -13.950 1.00 89.00 207 GLU A C 1
ATOM 1555 O O . GLU A 1 207 ? -2.155 -22.588 -12.960 1.00 89.00 207 GLU A O 1
ATOM 1560 N N . LEU A 1 208 ? -0.117 -22.211 -13.840 1.00 89.81 208 LEU A N 1
ATOM 1561 C CA . LEU A 1 208 ? 0.601 -22.197 -12.560 1.00 89.81 208 LEU A CA 1
ATOM 1562 C C . LEU A 1 208 ? 0.043 -21.163 -11.573 1.00 89.81 208 LEU A C 1
ATOM 1564 O O . LEU A 1 208 ? 0.001 -21.396 -10.362 1.00 89.81 208 LEU A O 1
ATOM 1568 N N . PHE A 1 209 ? -0.389 -20.009 -12.079 1.00 90.19 209 PHE A N 1
ATOM 1569 C CA . PHE A 1 209 ? -0.841 -18.886 -11.262 1.00 90.19 209 PHE A CA 1
ATOM 1570 C C . PHE A 1 209 ? -2.367 -18.844 -11.144 1.00 90.19 209 PHE A C 1
ATOM 1572 O O . PHE A 1 209 ? -2.890 -17.974 -10.445 1.00 90.19 209 PHE A O 1
ATOM 1579 N N . SER A 1 210 ? -3.068 -19.821 -11.742 1.00 88.44 210 SER A N 1
ATOM 1580 C CA . SER A 1 210 ? -4.533 -19.906 -11.766 1.00 88.44 210 SER A CA 1
ATOM 1581 C C . SER A 1 210 ? -5.172 -18.618 -12.288 1.00 88.44 210 SER A C 1
ATOM 1583 O O . SER A 1 210 ? -6.098 -18.080 -11.672 1.00 88.44 210 SER A O 1
ATOM 1585 N N . LEU A 1 211 ? -4.635 -18.095 -13.392 1.00 89.69 211 LEU A N 1
ATOM 1586 C CA . LEU A 1 211 ? -5.122 -16.863 -14.004 1.00 89.69 211 LEU A CA 1
ATOM 1587 C C . LEU A 1 211 ? -6.415 -17.141 -14.774 1.00 89.69 211 LEU A C 1
ATOM 1589 O O . LEU A 1 211 ? -6.562 -18.186 -15.408 1.00 89.69 211 LEU A O 1
ATOM 1593 N N . SER A 1 212 ? -7.347 -16.190 -14.738 1.00 85.62 212 SER A N 1
ATOM 1594 C CA . SER A 1 212 ? -8.523 -16.251 -15.606 1.00 85.62 212 SER A CA 1
ATOM 1595 C C . SER A 1 212 ? -8.108 -16.045 -17.065 1.00 85.62 212 SER A C 1
ATOM 1597 O O . SER A 1 212 ? -7.250 -15.212 -17.365 1.00 85.62 212 SER A O 1
ATOM 1599 N N . ASN A 1 213 ? -8.737 -16.771 -17.990 1.00 84.31 213 ASN A N 1
ATOM 1600 C CA . ASN A 1 213 ? -8.569 -16.551 -19.427 1.00 84.31 213 ASN A CA 1
ATOM 1601 C C . ASN A 1 213 ? -9.592 -15.527 -19.948 1.00 84.31 213 ASN A C 1
ATOM 1603 O O . ASN A 1 213 ? -10.312 -15.791 -20.907 1.00 84.31 213 ASN A O 1
ATOM 1607 N N . ASP A 1 214 ? -9.682 -14.389 -19.262 1.00 87.81 214 ASP A N 1
ATOM 1608 C CA . ASP A 1 214 ? -10.644 -13.326 -19.535 1.00 87.81 214 ASP A CA 1
ATOM 1609 C C . ASP A 1 214 ? -9.909 -12.035 -19.947 1.00 87.81 214 ASP A C 1
ATOM 1611 O O . ASP A 1 214 ? -9.276 -11.394 -19.100 1.00 87.81 214 ASP A O 1
ATOM 1615 N N . PRO A 1 215 ? -9.964 -11.645 -21.236 1.00 86.50 215 PRO A N 1
ATOM 1616 C CA . PRO A 1 215 ? -9.342 -10.419 -21.725 1.00 86.50 215 PRO A CA 1
ATOM 1617 C C . PRO A 1 215 ? -9.880 -9.136 -21.078 1.00 86.50 215 PRO A C 1
ATOM 1619 O O . PRO A 1 215 ? -9.167 -8.134 -21.078 1.00 86.50 215 PRO A O 1
ATOM 1622 N N . GLU A 1 216 ? -11.086 -9.133 -20.497 1.00 88.31 216 GLU A N 1
ATOM 1623 C CA . GLU A 1 216 ? -11.634 -7.943 -19.825 1.00 88.31 216 GLU A CA 1
ATOM 1624 C C . GLU A 1 216 ? -10.811 -7.556 -18.583 1.00 88.31 216 GLU A C 1
ATOM 1626 O O . GLU A 1 216 ? -10.711 -6.380 -18.212 1.00 88.31 216 GLU A O 1
ATOM 1631 N N . LEU A 1 217 ? -10.115 -8.525 -17.979 1.00 87.00 217 LEU A N 1
ATOM 1632 C CA . LEU A 1 217 ? -9.208 -8.271 -16.862 1.00 87.00 217 LEU A CA 1
ATOM 1633 C C . LEU A 1 217 ? -7.948 -7.495 -17.279 1.00 87.00 217 LEU A C 1
ATOM 1635 O O . LEU A 1 217 ? -7.339 -6.834 -16.430 1.00 87.00 217 LEU A O 1
ATOM 1639 N N . ALA A 1 218 ? -7.598 -7.496 -18.573 1.00 89.88 218 ALA A N 1
ATOM 1640 C CA . ALA A 1 218 ? -6.455 -6.799 -19.179 1.00 89.88 218 ALA A CA 1
ATOM 1641 C C . ALA A 1 218 ? -6.674 -5.279 -19.319 1.00 89.88 218 ALA A C 1
ATOM 1643 O O . ALA A 1 218 ? -6.316 -4.651 -20.315 1.00 89.88 218 ALA A O 1
ATOM 1644 N N . THR A 1 219 ? -7.296 -4.677 -18.310 1.00 92.12 219 THR A N 1
ATOM 1645 C CA . THR A 1 219 ? -7.626 -3.256 -18.281 1.00 92.12 219 THR A CA 1
ATOM 1646 C C . THR A 1 219 ? -6.470 -2.448 -17.701 1.00 92.12 219 THR A C 1
ATOM 1648 O O . THR A 1 219 ? -5.945 -2.757 -16.627 1.00 92.12 219 THR A O 1
ATOM 1651 N N . ILE A 1 220 ? -6.110 -1.367 -18.390 1.00 93.62 220 ILE A N 1
ATOM 1652 C CA . ILE A 1 220 ? -5.159 -0.377 -17.890 1.00 93.62 220 ILE A CA 1
ATOM 1653 C C . ILE A 1 220 ? -5.826 0.522 -16.850 1.00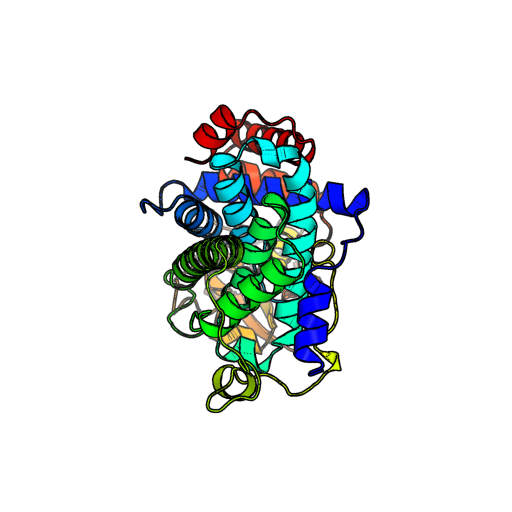 93.62 220 ILE A C 1
ATOM 1655 O O . ILE A 1 220 ? -6.883 1.097 -17.096 1.00 93.62 220 ILE A O 1
ATOM 1659 N N . ARG A 1 221 ? -5.164 0.672 -15.703 1.00 93.44 221 ARG A N 1
ATOM 1660 C CA . ARG A 1 221 ? -5.596 1.486 -14.556 1.00 93.44 221 ARG A CA 1
ATOM 1661 C C . ARG A 1 221 ? -4.522 2.518 -14.220 1.00 93.44 221 ARG A C 1
ATOM 1663 O O . ARG A 1 221 ? -3.356 2.269 -14.497 1.00 93.44 221 ARG A O 1
ATOM 1670 N N . ASP A 1 222 ? -4.871 3.653 -13.617 1.00 92.88 222 ASP A N 1
ATOM 1671 C CA . ASP A 1 222 ? -3.863 4.622 -13.151 1.00 92.88 222 ASP A CA 1
ATOM 1672 C C . ASP A 1 222 ? -3.233 4.211 -11.805 1.00 92.88 222 ASP A C 1
ATOM 1674 O O . ASP A 1 222 ? -2.046 4.443 -11.590 1.00 92.88 222 ASP A O 1
ATOM 1678 N N . GLY A 1 223 ? -4.003 3.564 -10.922 1.00 94.31 223 GLY A N 1
ATOM 1679 C CA . GLY A 1 223 ? -3.551 3.021 -9.634 1.00 94.31 223 GLY A CA 1
ATOM 1680 C C . GLY A 1 223 ? -3.282 4.046 -8.525 1.00 94.31 223 GLY A C 1
ATOM 1681 O O . GLY A 1 223 ? -3.158 3.659 -7.368 1.00 94.31 223 GLY A O 1
ATOM 1682 N N . ILE A 1 224 ? -3.214 5.342 -8.835 1.00 96.12 224 ILE A N 1
ATOM 1683 C CA . ILE A 1 224 ? -2.988 6.412 -7.848 1.00 96.12 224 ILE A CA 1
ATOM 1684 C C . ILE A 1 224 ? -4.329 6.899 -7.281 1.00 96.12 224 ILE A C 1
ATOM 1686 O O . ILE A 1 224 ? -4.444 7.182 -6.087 1.00 96.12 224 ILE A O 1
ATOM 1690 N N . SER A 1 225 ? -5.365 6.969 -8.120 1.00 94.31 225 SER A N 1
ATOM 1691 C CA . SER A 1 225 ? -6.719 7.398 -7.745 1.00 94.31 225 SER A CA 1
ATOM 1692 C C . SER A 1 225 ? -7.358 6.476 -6.708 1.00 94.31 225 SER A C 1
ATOM 1694 O O . SER A 1 225 ? -8.151 6.922 -5.883 1.00 94.31 225 SER A O 1
ATOM 1696 N N . THR A 1 226 ? -7.007 5.189 -6.745 1.00 92.56 226 THR A N 1
ATOM 1697 C CA . THR A 1 226 ? -7.561 4.133 -5.885 1.00 92.56 226 THR A CA 1
ATOM 1698 C C . THR A 1 226 ? -6.700 3.822 -4.666 1.00 92.56 226 THR A C 1
ATOM 1700 O O . THR A 1 226 ? -7.205 3.237 -3.707 1.00 92.56 226 THR A O 1
ATOM 1703 N N . ALA A 1 227 ? -5.425 4.222 -4.672 1.00 95.25 227 ALA A N 1
ATOM 1704 C CA . ALA A 1 227 ? -4.545 4.084 -3.520 1.00 95.25 227 ALA A CA 1
ATOM 1705 C C . ALA A 1 227 ? -4.993 5.022 -2.391 1.00 95.25 227 ALA A C 1
ATOM 1707 O O . ALA A 1 227 ? -5.173 6.226 -2.591 1.00 95.25 227 ALA A O 1
ATOM 1708 N N . GLY A 1 228 ? -5.177 4.456 -1.207 1.00 95.50 228 GLY A N 1
ATOM 1709 C CA . GLY A 1 228 ? -5.537 5.137 0.026 1.00 95.50 228 GLY A CA 1
ATOM 1710 C C . GLY A 1 228 ? -4.577 4.795 1.160 1.00 95.50 228 GLY A C 1
ATOM 1711 O O . GLY A 1 228 ? -3.602 4.072 0.973 1.00 95.50 228 GLY A O 1
ATOM 1712 N N . LEU A 1 229 ? -4.854 5.315 2.351 1.00 96.50 229 LEU A N 1
ATOM 1713 C CA . LEU A 1 229 ? -4.027 5.118 3.539 1.00 96.50 229 LEU A CA 1
ATOM 1714 C C . LEU A 1 229 ? -4.758 4.295 4.595 1.00 96.50 229 LEU A C 1
ATOM 1716 O O . LEU A 1 229 ? -5.957 4.452 4.804 1.00 96.50 229 LEU A O 1
ATOM 1720 N N . ARG A 1 230 ? -4.020 3.488 5.353 1.00 95.44 230 ARG A N 1
ATOM 1721 C CA . ARG A 1 230 ? -4.503 2.988 6.646 1.00 95.44 230 ARG A CA 1
ATOM 1722 C C . ARG A 1 230 ? -4.255 4.054 7.703 1.00 95.44 230 ARG A C 1
ATOM 1724 O O . ARG A 1 230 ? -3.109 4.445 7.896 1.00 95.44 230 ARG A O 1
ATOM 1731 N N . LEU A 1 231 ? -5.296 4.566 8.351 1.00 95.75 231 LEU A N 1
ATOM 1732 C CA . LEU A 1 231 ? -5.188 5.741 9.228 1.00 95.75 231 LEU A CA 1
ATOM 1733 C C . LEU A 1 231 ? -5.078 5.358 10.710 1.00 95.75 231 LEU A C 1
ATOM 1735 O O . LEU A 1 231 ? -4.264 5.905 11.457 1.00 95.75 231 LEU A O 1
ATOM 1739 N N . PHE A 1 232 ? -5.854 4.366 11.127 1.00 95.75 232 PHE A N 1
ATOM 1740 C CA . PHE A 1 232 ? -6.016 3.978 12.523 1.00 95.75 232 PHE A CA 1
ATOM 1741 C C . PHE A 1 232 ? -5.046 2.857 12.936 1.00 95.75 232 PHE A C 1
ATOM 1743 O O . PHE A 1 232 ? -4.575 2.106 12.077 1.00 95.75 232 PHE A O 1
ATOM 1750 N N . PRO A 1 233 ? -4.719 2.715 14.237 1.00 92.00 233 PRO A N 1
ATOM 1751 C CA . PRO A 1 233 ? -3.772 1.721 14.760 1.00 92.00 233 PRO A CA 1
ATOM 1752 C C . PRO A 1 233 ? -4.368 0.301 14.826 1.00 92.00 233 PRO A C 1
ATOM 1754 O O . PRO A 1 233 ? -4.364 -0.347 15.870 1.00 92.00 233 PRO A O 1
ATOM 1757 N N . CYS A 1 234 ? -4.905 -0.184 13.713 1.00 93.00 234 CYS A N 1
ATOM 1758 C CA . CYS A 1 234 ? -5.497 -1.510 13.587 1.00 93.00 234 CYS A CA 1
ATOM 1759 C C . CYS A 1 234 ? -5.253 -2.073 12.182 1.00 93.00 234 CYS A C 1
ATOM 1761 O O . CYS A 1 234 ? -4.900 -1.331 11.260 1.00 93.00 234 CYS A O 1
ATOM 1763 N N . ASN A 1 235 ? -5.445 -3.382 12.009 1.00 90.56 235 ASN A N 1
ATOM 1764 C CA . ASN A 1 235 ? -5.281 -4.005 10.698 1.00 90.56 235 ASN A CA 1
ATOM 1765 C C . ASN A 1 235 ? -6.274 -3.432 9.668 1.00 90.56 235 ASN A C 1
ATOM 1767 O O . ASN A 1 235 ? -7.322 -2.880 10.011 1.00 90.56 235 ASN A O 1
ATOM 1771 N N . GLY A 1 236 ? -5.947 -3.585 8.384 1.00 88.19 236 GLY A N 1
ATOM 1772 C CA . GLY A 1 236 ? -6.700 -2.963 7.294 1.00 88.19 236 GLY A CA 1
ATOM 1773 C C . GLY A 1 236 ? -8.198 -3.279 7.291 1.00 88.19 236 GLY A C 1
ATOM 1774 O O . GLY A 1 236 ? -8.999 -2.401 6.991 1.00 88.19 236 GLY A O 1
ATOM 1775 N N . PHE A 1 237 ? -8.604 -4.492 7.675 1.00 90.94 237 PHE A N 1
ATOM 1776 C CA . PHE A 1 237 ? -9.998 -4.936 7.556 1.00 90.94 237 PHE A CA 1
ATOM 1777 C C . PHE A 1 237 ? -10.939 -4.362 8.621 1.00 90.94 237 PHE A C 1
ATOM 1779 O O . PHE A 1 237 ? -12.148 -4.538 8.508 1.00 90.94 237 PHE A O 1
ATOM 1786 N N . VAL A 1 238 ? -10.409 -3.685 9.642 1.00 95.12 238 VAL A N 1
ATOM 1787 C CA . VAL A 1 238 ? -11.192 -3.164 10.776 1.00 95.12 238 VAL A CA 1
ATOM 1788 C C . VAL A 1 238 ? -11.053 -1.649 10.960 1.00 95.12 238 VAL A C 1
ATOM 1790 O O . VAL A 1 238 ? -11.547 -1.107 11.944 1.00 95.12 238 VAL A O 1
ATOM 1793 N N . GLN A 1 239 ? -10.451 -0.944 9.994 1.00 95.81 239 GLN A N 1
ATOM 1794 C CA . GLN A 1 239 ? -10.302 0.520 10.003 1.00 95.81 239 GLN A CA 1
ATOM 1795 C C . GLN A 1 239 ? -11.653 1.244 10.141 1.00 95.81 239 GLN A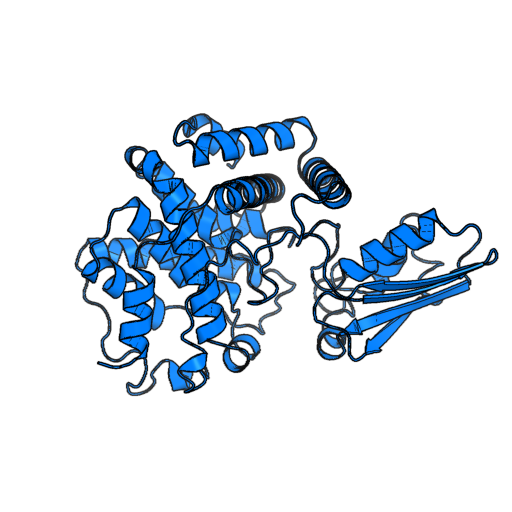 C 1
ATOM 1797 O O . GLN A 1 239 ? -11.796 2.139 10.972 1.00 95.81 239 GLN A O 1
ATOM 1802 N N . SER A 1 240 ? -12.666 0.822 9.375 1.00 96.69 240 SER A N 1
ATOM 1803 C CA . SER A 1 240 ? -14.020 1.393 9.441 1.00 96.69 240 SER A CA 1
ATOM 1804 C C . SER A 1 240 ? -14.721 1.110 10.765 1.00 96.69 240 SER A C 1
ATOM 1806 O O . SER A 1 240 ? -15.388 1.991 11.301 1.00 96.69 240 SER A O 1
ATOM 1808 N N . ALA A 1 241 ? -14.543 -0.095 11.318 1.00 97.62 241 ALA A N 1
ATOM 1809 C CA . ALA A 1 241 ? -15.089 -0.441 12.626 1.00 97.62 241 ALA A CA 1
ATOM 1810 C C . ALA A 1 241 ? -14.439 0.405 13.727 1.00 97.62 241 ALA A C 1
ATOM 1812 O O . ALA A 1 241 ? -15.149 0.982 14.542 1.00 97.62 241 ALA A O 1
ATOM 1813 N N . TYR A 1 242 ? -13.110 0.550 13.705 1.00 97.44 242 TYR A N 1
ATOM 1814 C CA . TYR A 1 242 ? -12.382 1.406 14.642 1.00 97.44 242 TYR A CA 1
ATOM 1815 C C . TYR A 1 242 ? -12.916 2.842 14.613 1.00 97.44 242 TYR A C 1
ATOM 1817 O O . TYR A 1 242 ? -13.275 3.386 15.653 1.00 97.44 242 TYR A O 1
ATOM 1825 N N . MET A 1 243 ? -13.010 3.433 13.417 1.00 96.75 243 MET A N 1
ATOM 1826 C CA . MET A 1 243 ? -13.516 4.792 13.223 1.00 96.75 243 MET A CA 1
ATOM 1827 C C . MET A 1 243 ? -14.941 4.955 13.766 1.00 96.75 243 MET A C 1
ATOM 1829 O O . MET A 1 243 ? -15.205 5.885 14.523 1.00 96.75 243 MET A O 1
ATOM 1833 N N . ALA A 1 244 ? -15.850 4.045 13.404 1.00 97.56 244 ALA A N 1
ATOM 1834 C CA . ALA A 1 244 ? -17.246 4.109 13.826 1.00 97.56 244 ALA A CA 1
ATOM 1835 C C . ALA A 1 244 ? -17.405 3.936 15.344 1.00 97.56 244 ALA A C 1
ATOM 1837 O O . ALA A 1 244 ? -18.222 4.622 15.951 1.00 97.56 244 ALA A O 1
ATOM 1838 N N . ILE A 1 245 ? -16.615 3.058 15.969 1.00 98.25 245 ILE A N 1
ATOM 1839 C CA . ILE A 1 245 ? -16.639 2.846 17.422 1.00 98.25 245 ILE A CA 1
ATOM 1840 C C . ILE A 1 245 ? -16.102 4.073 18.162 1.00 98.25 245 ILE A C 1
ATOM 1842 O O . ILE A 1 245 ? -16.724 4.501 19.133 1.00 98.25 245 ILE A O 1
ATOM 1846 N N . ALA A 1 246 ? -14.989 4.652 17.702 1.00 95.75 246 ALA A N 1
ATOM 1847 C CA . ALA A 1 246 ? -14.423 5.863 18.296 1.00 95.75 246 ALA A CA 1
ATOM 1848 C C . ALA A 1 246 ? -15.416 7.039 18.220 1.00 95.75 246 ALA A C 1
ATOM 1850 O O . ALA A 1 246 ? -15.668 7.699 19.223 1.00 95.75 246 ALA A O 1
ATOM 1851 N N . ASP A 1 247 ? -16.068 7.223 17.069 1.00 95.75 247 ASP A N 1
ATOM 1852 C CA . ASP A 1 247 ? -17.117 8.233 16.883 1.00 95.75 247 ASP A CA 1
ATOM 1853 C C . ASP A 1 247 ? -18.342 7.977 17.786 1.00 95.75 247 ASP A C 1
ATOM 1855 O O . ASP A 1 247 ? -18.879 8.902 18.398 1.00 95.75 247 ASP A O 1
ATOM 1859 N N . CYS A 1 248 ? -18.761 6.715 17.952 1.00 97.31 248 CYS A N 1
ATOM 1860 C CA . CYS A 1 248 ? -19.810 6.364 18.915 1.00 97.31 248 CYS A CA 1
ATOM 1861 C C . CYS A 1 248 ? -19.391 6.692 20.352 1.00 97.31 248 CYS A C 1
ATOM 1863 O O . CYS A 1 248 ? -20.211 7.188 21.120 1.00 97.31 248 CYS A O 1
ATOM 1865 N N . ARG A 1 249 ? -18.130 6.435 20.723 1.00 96.06 249 ARG A N 1
ATOM 1866 C CA . ARG A 1 249 ? -17.619 6.704 22.072 1.00 96.06 249 ARG A CA 1
ATOM 1867 C C . ARG A 1 249 ? -17.611 8.193 22.403 1.00 96.06 249 ARG A C 1
ATOM 1869 O O . ARG A 1 249 ? -17.903 8.537 23.545 1.00 96.06 249 ARG A O 1
ATOM 1876 N N . GLU A 1 250 ? -17.293 9.049 21.434 1.00 95.38 250 GLU A N 1
ATOM 1877 C CA . GLU A 1 250 ? -17.344 10.509 21.593 1.00 95.38 250 GLU A CA 1
ATOM 1878 C C . GLU A 1 250 ? -18.778 11.035 21.750 1.00 95.38 250 GLU A C 1
ATOM 1880 O O . GLU A 1 250 ? -18.999 12.033 22.432 1.00 95.38 250 GLU A O 1
ATOM 1885 N N . LYS A 1 251 ? -19.757 10.364 21.130 1.00 96.62 251 LYS A N 1
ATOM 1886 C CA . LYS A 1 251 ? -21.168 10.785 21.112 1.00 96.62 251 LYS A CA 1
ATOM 1887 C C . LYS A 1 251 ? -22.022 10.187 22.230 1.00 96.62 251 LYS A C 1
ATOM 1889 O O . LYS A 1 251 ? -23.070 10.751 22.541 1.00 96.62 251 LYS A O 1
ATOM 1894 N N . LEU A 1 252 ? -21.625 9.046 22.792 1.00 96.31 252 LEU A N 1
ATOM 1895 C CA . LEU A 1 252 ? -22.363 8.343 23.842 1.00 96.31 252 LEU A CA 1
ATOM 1896 C C . LEU A 1 252 ? -21.657 8.434 25.192 1.00 96.31 252 LEU A C 1
ATOM 1898 O O . LEU A 1 252 ? -20.516 8.002 25.352 1.00 96.31 252 LEU A O 1
ATOM 1902 N N . ASP A 1 253 ? -22.403 8.897 26.190 1.00 95.62 253 ASP A N 1
ATOM 1903 C CA . ASP A 1 253 ? -22.036 8.785 27.598 1.00 95.62 253 ASP A CA 1
ATOM 1904 C C . ASP A 1 253 ? -22.421 7.411 28.178 1.00 95.62 253 ASP A C 1
ATOM 1906 O O . ASP A 1 253 ? -23.125 6.613 27.554 1.00 95.62 253 ASP A O 1
ATOM 1910 N N . GLY A 1 254 ? -21.994 7.145 29.413 1.00 95.12 254 GLY A N 1
ATOM 1911 C CA . GLY A 1 254 ? -22.382 5.953 30.169 1.00 95.12 254 GLY A CA 1
ATOM 1912 C C . GLY A 1 254 ? -21.498 4.724 29.945 1.00 95.12 254 GLY A C 1
ATOM 1913 O O . GLY A 1 254 ? -20.542 4.732 29.171 1.00 95.12 254 GLY A O 1
ATOM 1914 N N . GLU A 1 255 ? -21.816 3.661 30.681 1.00 95.50 255 GLU A N 1
ATOM 1915 C CA . GLU A 1 255 ? -21.114 2.377 30.610 1.00 95.50 255 GLU A CA 1
ATOM 1916 C C . GLU A 1 255 ? -21.610 1.572 29.410 1.00 95.50 255 GLU A C 1
ATOM 1918 O O . GLU A 1 255 ? -22.799 1.617 29.082 1.00 95.50 255 GLU A O 1
ATOM 1923 N N . LEU A 1 256 ? -20.709 0.830 28.761 1.00 98.25 256 LEU A N 1
ATOM 1924 C CA . LEU A 1 256 ? -21.072 -0.062 27.664 1.00 98.25 256 LEU A CA 1
ATOM 1925 C C . LEU A 1 256 ? -21.984 -1.175 28.188 1.00 98.25 256 LEU A C 1
ATOM 1927 O O . LEU A 1 256 ? -21.685 -1.799 29.200 1.00 98.25 256 LEU A O 1
ATOM 1931 N N . LEU A 1 257 ? -23.086 -1.428 27.485 1.00 98.38 257 LEU A N 1
ATOM 1932 C CA . LEU A 1 257 ? -23.991 -2.545 27.758 1.00 98.38 257 LEU A CA 1
ATOM 1933 C C . LEU A 1 257 ? -23.859 -3.638 26.699 1.00 98.38 257 LEU A C 1
ATOM 1935 O O . LEU A 1 257 ? -23.877 -4.819 27.029 1.00 98.38 257 LEU A O 1
ATOM 1939 N N . SER A 1 258 ? -23.728 -3.248 25.431 1.00 98.62 258 SER A N 1
ATOM 1940 C CA . SER A 1 258 ? -23.488 -4.171 24.323 1.00 98.62 258 SER A CA 1
ATOM 1941 C C . SER A 1 258 ? -22.926 -3.440 23.111 1.00 98.62 258 SER A C 1
ATOM 1943 O O . SER A 1 258 ? -23.253 -2.276 22.869 1.00 98.62 258 SER A O 1
ATOM 1945 N N . MET A 1 259 ? -22.134 -4.144 22.310 1.00 98.75 259 MET A N 1
ATOM 1946 C CA . MET A 1 259 ? -21.647 -3.675 21.020 1.00 98.75 259 MET A CA 1
ATOM 1947 C C . MET A 1 259 ? -21.715 -4.800 19.995 1.00 98.75 259 MET A C 1
ATOM 1949 O O . MET A 1 259 ? -21.175 -5.877 20.223 1.00 98.75 259 MET A O 1
ATOM 1953 N N . ARG A 1 260 ? -22.312 -4.534 18.837 1.00 98.62 260 ARG A N 1
ATOM 1954 C CA . ARG A 1 260 ? -22.305 -5.443 17.691 1.00 98.62 260 ARG A CA 1
ATOM 1955 C C . ARG A 1 260 ? -21.484 -4.825 16.565 1.00 98.62 260 ARG A C 1
ATOM 1957 O O . ARG A 1 260 ? -21.772 -3.711 16.132 1.00 98.62 260 ARG A O 1
ATOM 1964 N N . VAL A 1 261 ? -20.485 -5.555 16.075 1.00 98.50 261 VAL A N 1
ATOM 1965 C CA . VAL A 1 261 ? -19.591 -5.125 14.989 1.00 98.50 261 VAL A CA 1
ATOM 1966 C C . VAL A 1 261 ? -19.730 -6.075 13.803 1.00 98.50 261 VAL A C 1
ATOM 1968 O O . VAL A 1 261 ? -19.202 -7.188 13.802 1.00 98.50 261 VAL A O 1
ATOM 1971 N N . GLY A 1 262 ? -20.458 -5.623 12.788 1.00 98.00 262 GLY A N 1
ATOM 1972 C CA . GLY A 1 262 ? -20.614 -6.271 11.495 1.00 98.00 262 GLY A CA 1
ATOM 1973 C C . GLY A 1 262 ? -19.426 -6.009 10.573 1.00 98.00 262 GLY A C 1
ATOM 1974 O O . GLY A 1 262 ? -19.058 -4.858 10.335 1.00 98.00 262 GLY A O 1
ATOM 1975 N N . LEU A 1 263 ? -18.862 -7.081 10.013 1.00 97.31 263 LEU A N 1
ATOM 1976 C CA . LEU A 1 263 ? -17.767 -7.059 9.038 1.00 97.31 263 LEU A CA 1
ATOM 1977 C C . LEU A 1 263 ? -18.078 -7.963 7.834 1.00 97.31 263 LEU A C 1
ATOM 1979 O O . LEU A 1 263 ? -19.006 -8.773 7.859 1.00 97.31 263 LEU A O 1
ATOM 1983 N N . THR A 1 264 ? -17.268 -7.871 6.778 1.00 94.62 264 THR A N 1
ATOM 1984 C CA . THR A 1 264 ? -17.365 -8.769 5.616 1.00 94.62 264 THR A CA 1
ATOM 1985 C C . THR A 1 264 ? -17.216 -10.235 6.039 1.00 94.62 264 THR A C 1
ATOM 1987 O O . THR A 1 264 ? -16.170 -10.629 6.561 1.00 94.62 264 THR A O 1
ATOM 1990 N N . GLN A 1 265 ? -18.218 -11.072 5.740 1.00 94.50 265 GLN A N 1
ATOM 1991 C CA . GLN A 1 265 ? -18.268 -12.488 6.148 1.00 94.50 265 GLN A CA 1
ATOM 1992 C C . GLN A 1 265 ? -16.978 -13.267 5.841 1.00 94.50 265 GLN A C 1
ATOM 1994 O O . GLN A 1 265 ? -16.472 -14.007 6.684 1.00 94.50 265 GLN A O 1
ATOM 1999 N N . ALA A 1 266 ? -16.425 -13.090 4.638 1.00 90.06 266 ALA A N 1
ATOM 2000 C CA . ALA A 1 266 ? -15.233 -13.811 4.192 1.00 90.06 266 ALA A CA 1
ATOM 2001 C C . ALA A 1 266 ? -13.976 -13.489 5.021 1.00 90.06 266 ALA A C 1
ATOM 2003 O O . ALA A 1 266 ? -13.025 -14.269 5.004 1.00 90.06 266 ALA A O 1
ATOM 2004 N N . MET A 1 267 ? -13.956 -12.354 5.730 1.00 89.88 267 MET A N 1
ATOM 2005 C CA . MET A 1 267 ? -12.806 -11.909 6.518 1.00 89.88 267 MET A CA 1
ATOM 2006 C C . MET A 1 267 ? -12.841 -12.383 7.972 1.00 89.88 267 MET A C 1
ATOM 2008 O O . MET A 1 267 ? -11.815 -12.328 8.637 1.00 89.88 267 MET A O 1
ATOM 2012 N N . LEU A 1 268 ? -13.961 -12.893 8.490 1.00 92.19 268 LEU A N 1
ATOM 2013 C CA . LEU A 1 268 ? -14.042 -13.283 9.904 1.00 92.19 268 LEU A CA 1
ATOM 2014 C C . LEU A 1 268 ? -13.008 -14.326 10.359 1.00 92.19 268 LEU A C 1
ATOM 2016 O O . LEU A 1 268 ? -12.399 -14.104 11.406 1.00 92.19 268 LEU A O 1
ATOM 2020 N N . PRO A 1 269 ? -12.717 -15.406 9.598 1.00 90.12 269 PRO A N 1
ATOM 2021 C CA . PRO A 1 269 ? -11.698 -16.387 9.999 1.00 90.12 269 PRO A CA 1
ATOM 2022 C C . PRO A 1 269 ? -10.291 -15.788 10.108 1.00 90.12 269 PRO A C 1
ATOM 2024 O O . PRO A 1 269 ? -9.349 -16.423 10.572 1.00 90.12 269 PRO A O 1
ATOM 2027 N N . PHE A 1 270 ? -10.122 -14.566 9.608 1.00 87.31 270 PHE A N 1
ATOM 2028 C CA . PHE A 1 270 ? -8.872 -13.843 9.583 1.00 87.31 270 PHE A CA 1
ATOM 2029 C C . PHE A 1 270 ? -8.746 -12.801 10.699 1.00 87.31 270 PHE A C 1
ATOM 2031 O O . PHE A 1 270 ? -7.711 -12.140 10.778 1.00 87.31 270 PHE A O 1
ATOM 2038 N N . LEU A 1 271 ? -9.773 -12.656 11.537 1.00 92.81 271 LE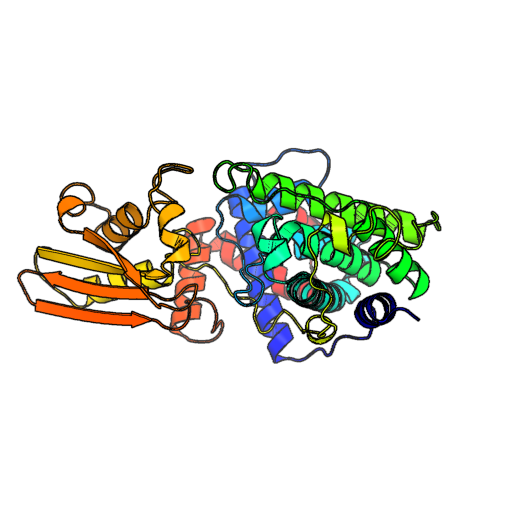U A N 1
ATOM 2039 C CA . LEU A 1 271 ? -9.908 -11.560 12.492 1.00 92.81 271 LEU A CA 1
ATOM 2040 C C . LEU A 1 271 ? -10.173 -12.028 13.932 1.00 92.81 271 LEU A C 1
ATOM 2042 O O . LEU A 1 271 ? -10.687 -11.261 14.747 1.00 92.81 271 LEU A O 1
ATOM 2046 N N . ASP A 1 272 ? -9.831 -13.274 14.258 1.00 92.19 272 ASP A N 1
ATOM 2047 C CA . ASP A 1 272 ? -9.988 -13.850 15.600 1.00 92.19 272 ASP A CA 1
ATOM 2048 C C . ASP A 1 272 ? -8.744 -13.676 16.495 1.00 92.19 272 ASP A C 1
ATOM 2050 O O . ASP A 1 272 ? -8.799 -13.938 17.694 1.00 92.19 272 ASP A O 1
ATOM 2054 N N . GLY A 1 273 ? -7.626 -13.198 15.939 1.00 91.25 273 GLY A N 1
ATOM 2055 C CA . GLY A 1 273 ? -6.345 -13.046 16.635 1.00 91.25 273 GLY A CA 1
ATOM 2056 C C . GLY A 1 273 ? -5.588 -14.349 16.911 1.00 91.25 273 GLY A C 1
ATOM 2057 O O . GLY A 1 273 ? -4.511 -14.296 17.504 1.00 91.25 273 GLY A O 1
ATOM 2058 N N . SER A 1 274 ? -6.090 -15.507 16.462 1.00 89.62 274 SER A N 1
ATOM 2059 C CA . SER A 1 274 ? -5.425 -16.813 16.638 1.00 89.62 274 SER A CA 1
ATOM 2060 C C . SER A 1 274 ? -4.040 -16.862 15.985 1.00 89.62 274 SER A C 1
ATOM 2062 O O . SER A 1 274 ? -3.142 -17.567 16.441 1.00 89.62 274 SER A O 1
ATOM 2064 N N . VAL A 1 275 ? -3.861 -16.060 14.937 1.00 85.12 275 VAL A N 1
ATOM 2065 C CA . VAL A 1 275 ? -2.616 -15.879 14.200 1.00 85.12 275 VAL A CA 1
ATOM 2066 C C . VAL A 1 275 ? -2.329 -14.381 14.117 1.00 85.12 275 VAL A C 1
ATOM 2068 O O . VAL A 1 275 ? -3.197 -13.611 13.708 1.00 85.12 275 VAL A O 1
ATOM 2071 N N . GLY A 1 276 ? -1.124 -13.959 14.511 1.00 83.75 276 GLY A N 1
ATOM 2072 C CA . GLY A 1 276 ? -0.734 -12.543 14.571 1.00 83.75 276 GLY A CA 1
ATOM 2073 C C . GLY A 1 276 ? -1.217 -11.774 15.812 1.00 83.75 276 GLY A C 1
ATOM 2074 O O . GLY A 1 276 ? -0.918 -10.588 15.941 1.00 83.75 276 GLY A O 1
ATOM 2075 N N . GLY A 1 277 ? -1.927 -12.431 16.736 1.00 90.50 277 GLY A N 1
ATOM 2076 C CA . GLY A 1 277 ? -2.306 -11.877 18.037 1.00 90.50 277 GLY A CA 1
ATOM 2077 C C . GLY A 1 277 ? -3.342 -10.752 17.971 1.00 90.50 277 GLY A C 1
ATOM 2078 O O . GLY A 1 277 ? -4.081 -10.608 16.999 1.00 90.50 277 GLY A O 1
ATOM 2079 N N . ASP A 1 278 ? -3.377 -9.932 19.023 1.00 92.38 278 ASP A N 1
ATOM 2080 C CA . ASP A 1 278 ? -4.375 -8.876 19.233 1.00 92.38 278 ASP A CA 1
ATOM 2081 C C . ASP A 1 278 ? -4.578 -7.924 18.049 1.00 92.38 278 ASP A C 1
ATOM 2083 O O . ASP A 1 278 ? -5.693 -7.457 17.826 1.00 92.38 278 ASP A O 1
ATOM 2087 N N . TYR A 1 279 ? -3.514 -7.606 17.304 1.00 91.00 279 TYR A N 1
ATOM 2088 C CA . TYR A 1 279 ? -3.594 -6.708 16.146 1.00 91.00 279 TYR A CA 1
ATOM 2089 C C . TYR A 1 279 ? -4.536 -7.256 15.061 1.00 91.00 279 TYR A C 1
ATOM 2091 O O . TYR A 1 279 ? -5.218 -6.499 14.369 1.00 91.00 279 TYR A O 1
ATOM 2099 N N . TRP A 1 280 ? -4.614 -8.583 14.954 1.00 92.19 280 TRP A N 1
ATOM 2100 C CA . TRP A 1 280 ? -5.473 -9.318 14.030 1.00 92.19 280 TRP A CA 1
ATOM 2101 C C . TRP A 1 280 ? -6.762 -9.812 14.687 1.00 92.19 280 TRP A C 1
ATOM 2103 O O . TRP A 1 280 ? -7.401 -10.720 14.168 1.00 92.19 280 TRP A O 1
ATOM 2113 N N . SER A 1 281 ? -7.165 -9.227 15.816 1.00 95.00 281 SER A N 1
ATOM 2114 C CA . SER A 1 281 ? -8.449 -9.506 16.450 1.00 95.00 281 SER A CA 1
ATOM 2115 C C . SER A 1 281 ? -9.394 -8.316 16.280 1.00 95.00 281 SER A C 1
ATOM 2117 O O . SER A 1 281 ? -9.155 -7.230 16.818 1.00 95.00 281 SER A O 1
ATOM 2119 N N . ALA A 1 282 ? -10.498 -8.514 15.552 1.00 96.75 282 ALA A N 1
ATOM 2120 C CA . ALA A 1 282 ? -11.573 -7.522 15.466 1.00 96.75 282 ALA A CA 1
ATOM 2121 C C . ALA A 1 282 ? -12.177 -7.243 16.849 1.00 96.75 282 ALA A C 1
ATOM 2123 O O . ALA A 1 282 ? -12.485 -6.100 17.173 1.00 96.75 282 ALA A O 1
ATOM 2124 N N . HIS A 1 283 ? -12.257 -8.278 17.685 1.00 96.31 283 HIS A N 1
ATOM 2125 C CA . HIS A 1 283 ? -12.759 -8.200 19.051 1.00 96.31 283 HIS A CA 1
ATOM 2126 C C . HIS A 1 283 ? -11.878 -7.305 19.940 1.00 96.31 283 HIS A C 1
ATOM 2128 O O . HIS A 1 283 ? -12.369 -6.361 20.557 1.00 96.31 283 HIS A O 1
ATOM 2134 N N . GLN A 1 284 ? -10.556 -7.523 19.922 1.00 97.00 284 GLN A N 1
ATOM 2135 C CA . GLN A 1 284 ? -9.604 -6.660 20.636 1.00 97.00 284 GLN A CA 1
ATOM 2136 C C . GLN A 1 284 ? -9.583 -5.237 20.075 1.00 97.00 284 GLN A C 1
ATOM 2138 O O . GLN A 1 284 ? -9.460 -4.276 20.832 1.00 97.00 284 GLN A O 1
ATOM 2143 N N . THR A 1 285 ? -9.700 -5.089 18.753 1.00 96.81 285 THR A N 1
ATOM 2144 C CA . THR A 1 285 ? -9.746 -3.771 18.107 1.00 96.81 285 THR A CA 1
ATOM 2145 C C . THR A 1 285 ? -10.959 -2.976 18.578 1.00 96.81 285 THR A C 1
ATOM 2147 O O . THR A 1 285 ? -10.808 -1.816 18.951 1.00 96.81 285 THR A O 1
ATOM 2150 N N . ALA A 1 286 ? -12.137 -3.599 18.614 1.00 98.00 286 ALA A N 1
ATOM 2151 C CA . ALA A 1 286 ? -13.367 -2.956 19.056 1.00 98.00 286 ALA A CA 1
ATOM 2152 C C . ALA A 1 286 ? -13.281 -2.489 20.518 1.00 98.00 286 ALA A C 1
ATOM 2154 O O . ALA A 1 286 ? -13.586 -1.335 20.817 1.00 98.00 286 ALA A O 1
ATOM 2155 N N . ALA A 1 287 ? -12.766 -3.339 21.412 1.00 97.31 287 ALA A N 1
ATOM 2156 C CA . ALA A 1 287 ? -12.572 -2.982 22.816 1.00 97.31 287 ALA A CA 1
ATOM 2157 C C . ALA A 1 287 ? -11.582 -1.814 22.989 1.00 97.31 287 ALA A C 1
ATOM 2159 O O . ALA A 1 287 ? -11.849 -0.882 23.748 1.00 97.31 287 ALA A O 1
ATOM 2160 N N . LYS A 1 288 ? -10.463 -1.827 22.249 1.00 96.25 288 LYS A N 1
ATOM 2161 C CA . LYS A 1 288 ? -9.454 -0.750 22.266 1.00 96.25 288 LYS A CA 1
ATOM 2162 C C . LYS A 1 288 ? -10.004 0.569 21.726 1.00 96.25 288 LYS A C 1
ATOM 2164 O O . LYS A 1 288 ? -9.724 1.609 22.313 1.00 96.25 288 LYS A O 1
ATOM 2169 N N . ALA A 1 289 ? -10.776 0.519 20.640 1.00 96.75 289 ALA A N 1
ATOM 2170 C CA . ALA A 1 289 ? -11.409 1.693 20.041 1.00 96.75 289 ALA A CA 1
ATOM 2171 C C . ALA A 1 289 ? -12.456 2.320 20.974 1.00 96.75 289 ALA A C 1
ATOM 2173 O O . ALA A 1 289 ? -12.594 3.539 21.004 1.00 96.75 289 ALA A O 1
ATOM 2174 N N . TRP A 1 290 ? -13.168 1.500 21.752 1.00 97.38 290 TRP A N 1
ATOM 2175 C CA . TRP A 1 290 ? -14.141 1.980 22.731 1.00 97.38 290 TRP A CA 1
ATOM 2176 C C . TRP A 1 290 ? -13.482 2.586 23.972 1.00 97.38 290 TRP A C 1
ATOM 2178 O O . TRP A 1 290 ? -13.793 3.708 24.368 1.00 97.38 290 TRP A O 1
ATOM 2188 N N . ASN A 1 291 ? -12.588 1.834 24.617 1.00 94.94 291 ASN A N 1
ATOM 2189 C CA . ASN A 1 291 ? -11.862 2.292 25.794 1.00 94.94 291 ASN A CA 1
ATOM 2190 C C . ASN A 1 291 ? -10.588 1.465 26.011 1.00 94.94 291 ASN A C 1
ATOM 2192 O O . ASN A 1 291 ? -10.606 0.403 26.636 1.00 94.94 291 ASN A O 1
ATOM 2196 N N . GLN A 1 292 ? -9.454 1.999 25.560 1.00 92.62 292 GLN A N 1
ATOM 2197 C CA . GLN A 1 292 ? -8.148 1.357 25.716 1.00 92.62 292 GLN A CA 1
ATOM 2198 C C . GLN A 1 292 ? -7.756 1.093 27.183 1.00 92.62 292 GLN A C 1
ATOM 2200 O O . GLN A 1 292 ? -6.986 0.169 27.443 1.00 92.62 292 GLN A O 1
ATOM 2205 N N . ALA A 1 293 ? -8.274 1.870 28.141 1.00 94.00 293 ALA A N 1
ATOM 2206 C CA . ALA A 1 293 ? -7.976 1.686 29.561 1.00 94.00 293 ALA A CA 1
ATOM 2207 C C . ALA A 1 293 ? -8.779 0.545 30.211 1.00 94.00 293 ALA A C 1
ATOM 2209 O O . ALA A 1 293 ? -8.404 0.092 31.290 1.00 94.00 293 ALA A O 1
ATOM 2210 N N . ASP A 1 294 ? -9.854 0.069 29.570 1.00 93.12 294 ASP A N 1
ATOM 2211 C CA . ASP A 1 294 ? -10.774 -0.914 30.150 1.00 93.12 294 ASP A CA 1
ATOM 2212 C C . ASP A 1 294 ? -11.162 -2.026 29.163 1.00 93.12 294 ASP A C 1
ATOM 2214 O O . ASP A 1 294 ? -12.327 -2.330 28.920 1.00 93.12 294 ASP A O 1
ATOM 2218 N N . ILE A 1 295 ? -10.163 -2.638 28.533 1.00 95.19 295 ILE A N 1
ATOM 2219 C CA . ILE A 1 295 ? -10.387 -3.685 27.527 1.00 95.19 295 ILE A CA 1
ATOM 2220 C C . ILE A 1 295 ? -11.079 -4.907 28.155 1.00 95.19 295 ILE A C 1
ATOM 2222 O O . ILE A 1 295 ? -12.067 -5.404 27.619 1.00 95.19 295 ILE A O 1
ATOM 2226 N N . THR A 1 296 ? -10.589 -5.377 29.307 1.00 95.19 296 THR A N 1
ATOM 2227 C CA . THR A 1 296 ? -11.024 -6.635 29.936 1.00 95.19 296 THR A CA 1
ATOM 2228 C C . THR A 1 296 ? -12.516 -6.663 30.260 1.00 95.19 296 THR A C 1
ATOM 2230 O O . THR A 1 296 ? -13.153 -7.687 30.024 1.00 95.19 296 THR A O 1
ATOM 2233 N N . ASN A 1 297 ? -13.082 -5.563 30.769 1.00 95.06 297 ASN A N 1
ATOM 2234 C CA . ASN A 1 297 ? -14.504 -5.515 31.117 1.00 95.06 297 ASN A CA 1
ATOM 2235 C C . ASN A 1 297 ? -15.404 -5.320 29.891 1.00 95.06 297 ASN A C 1
ATOM 2237 O O . ASN A 1 297 ? -16.549 -5.763 29.904 1.00 95.06 297 ASN A O 1
ATOM 2241 N N . ASN A 1 298 ? -14.892 -4.698 28.825 1.00 95.44 298 ASN A N 1
ATOM 2242 C CA . ASN A 1 298 ? -15.662 -4.461 27.605 1.00 95.44 298 ASN A CA 1
ATOM 2243 C C . ASN A 1 298 ? -15.717 -5.687 26.685 1.00 95.44 298 ASN A C 1
ATOM 2245 O O . ASN A 1 298 ? -16.718 -5.875 26.001 1.00 95.44 298 ASN A O 1
ATOM 2249 N N . LEU A 1 299 ? -14.682 -6.537 26.673 1.00 96.44 299 LEU A N 1
ATOM 2250 C CA . LEU A 1 299 ? -14.617 -7.708 25.786 1.00 96.44 299 LEU A CA 1
ATOM 2251 C C . LEU A 1 299 ? -15.871 -8.607 25.856 1.00 96.44 299 LEU A C 1
ATOM 2253 O O . LEU A 1 299 ? -16.417 -8.909 24.805 1.00 96.44 299 LEU A O 1
ATOM 2257 N N . PRO A 1 300 ? -16.405 -9.007 27.026 1.00 98.06 300 PRO A N 1
ATOM 2258 C CA . PRO A 1 300 ? -17.600 -9.858 27.078 1.00 98.06 300 PRO A CA 1
ATOM 2259 C C . PRO A 1 300 ? -18.876 -9.227 26.495 1.00 98.06 300 PRO A C 1
ATOM 2261 O O . PRO A 1 300 ? -19.867 -9.932 26.319 1.00 98.06 300 PRO A O 1
ATOM 2264 N N . LEU A 1 301 ? -18.873 -7.915 26.238 1.00 98.31 301 LEU A N 1
ATOM 2265 C CA . LEU A 1 301 ? -20.020 -7.145 25.753 1.00 98.31 301 LEU A CA 1
ATOM 2266 C C . LEU A 1 301 ? -19.992 -6.932 24.235 1.00 98.31 301 LEU A C 1
ATOM 2268 O O . LEU A 1 301 ? -20.909 -6.315 23.691 1.00 98.31 301 LEU A O 1
ATOM 2272 N N . ILE A 1 302 ? -18.936 -7.391 23.558 1.00 98.56 302 ILE A N 1
ATOM 2273 C CA . ILE A 1 302 ? -18.718 -7.158 22.134 1.00 98.56 302 ILE A CA 1
ATOM 2274 C C . ILE A 1 302 ? -19.000 -8.444 21.357 1.00 98.56 302 ILE A C 1
ATOM 2276 O O . ILE A 1 302 ? -18.446 -9.505 21.627 1.00 98.56 302 ILE A O 1
ATOM 2280 N N . GLU A 1 303 ? -19.828 -8.331 20.328 1.00 98.31 303 GLU A N 1
ATOM 2281 C CA . GLU A 1 303 ? -20.109 -9.398 19.380 1.00 98.31 303 GLU A CA 1
ATOM 2282 C C . GLU A 1 303 ? -19.552 -9.023 18.001 1.00 98.31 303 GLU A C 1
ATOM 2284 O O . GLU A 1 303 ? -19.895 -7.979 17.440 1.00 98.31 303 GLU A O 1
ATOM 2289 N N . ILE A 1 304 ? -18.699 -9.883 17.435 1.00 98.19 304 ILE A N 1
ATOM 2290 C CA . ILE A 1 304 ? -18.219 -9.749 16.054 1.00 98.19 304 ILE A CA 1
ATOM 2291 C C . ILE A 1 304 ? -19.043 -10.666 15.158 1.00 98.19 304 ILE A C 1
ATOM 2293 O O . ILE A 1 304 ? -19.106 -11.874 15.382 1.00 98.19 304 ILE A O 1
ATOM 2297 N N . VAL A 1 305 ? -19.638 -10.098 14.115 1.00 97.50 305 VAL A N 1
ATOM 2298 C CA . VAL A 1 305 ? -20.578 -10.800 13.237 1.00 97.50 305 VAL A CA 1
ATOM 2299 C C . VAL A 1 305 ? -20.271 -10.535 11.774 1.00 97.50 305 VAL A C 1
ATOM 2301 O O . VAL A 1 305 ? -19.719 -9.503 11.394 1.00 97.50 305 VAL A O 1
ATOM 2304 N N . GLY A 1 306 ? -20.622 -11.500 10.937 1.00 96.50 306 GLY A N 1
ATOM 2305 C CA . GLY A 1 306 ? -20.378 -11.439 9.505 1.00 96.50 306 GLY A CA 1
ATOM 2306 C C . GLY A 1 306 ? -21.651 -11.060 8.774 1.00 96.50 306 GLY A C 1
ATOM 2307 O O . GLY A 1 306 ? -22.747 -11.461 9.167 1.00 96.50 306 GLY A O 1
ATOM 2308 N N . GLY A 1 307 ? -21.506 -10.268 7.720 1.00 92.62 307 GLY A N 1
ATOM 2309 C CA . GLY A 1 307 ? -22.623 -9.834 6.896 1.00 92.62 307 GLY A CA 1
ATOM 2310 C C . GLY A 1 307 ? -22.222 -9.563 5.454 1.00 92.62 307 GLY A C 1
ATOM 2311 O O . GLY A 1 307 ? -21.051 -9.687 5.070 1.00 92.62 307 GLY A O 1
ATOM 2312 N N . ASP A 1 308 ? -23.224 -9.175 4.669 1.00 94.25 308 ASP A N 1
ATOM 2313 C CA . ASP A 1 308 ? -23.058 -8.652 3.314 1.00 94.25 308 ASP A CA 1
ATOM 2314 C C . ASP A 1 308 ? -22.611 -7.184 3.381 1.00 94.25 308 ASP A C 1
ATOM 2316 O O . ASP A 1 308 ? -23.381 -6.247 3.181 1.00 94.25 308 ASP A O 1
ATOM 2320 N N . ILE A 1 309 ? -21.360 -6.997 3.803 1.00 93.75 309 ILE A N 1
ATOM 2321 C CA . ILE A 1 309 ? -20.723 -5.695 4.005 1.00 93.75 309 ILE A CA 1
ATOM 2322 C C . ILE A 1 309 ? -19.544 -5.599 3.032 1.00 93.75 309 ILE A C 1
ATOM 2324 O O . ILE A 1 309 ? -18.715 -6.523 3.011 1.00 93.75 309 ILE A O 1
ATOM 2328 N N . PRO A 1 310 ? -19.429 -4.504 2.252 1.00 91.94 310 PRO A N 1
ATOM 2329 C CA . PRO A 1 310 ? -18.307 -4.293 1.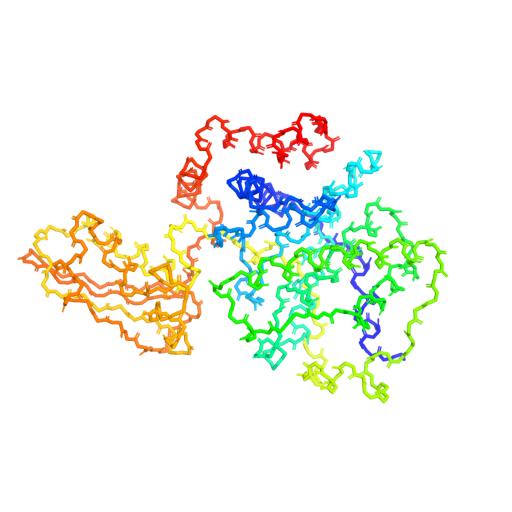343 1.00 91.94 310 PRO A CA 1
ATOM 2330 C C . PRO A 1 310 ? -16.957 -4.465 2.037 1.00 91.94 310 PRO A C 1
ATOM 2332 O O . PRO A 1 310 ? -16.806 -4.141 3.215 1.00 91.94 310 PRO A O 1
ATOM 2335 N N . LEU A 1 311 ? -15.954 -4.955 1.306 1.00 89.25 311 LEU A N 1
ATOM 2336 C CA . LEU A 1 311 ? -14.614 -5.123 1.865 1.00 89.25 311 LEU A CA 1
ATOM 2337 C C . LEU A 1 311 ? -14.064 -3.776 2.354 1.00 89.25 311 LEU A C 1
ATOM 2339 O O . LEU A 1 311 ? -14.004 -2.814 1.593 1.00 89.25 311 LEU A O 1
ATOM 2343 N N . GLY A 1 312 ? -13.647 -3.730 3.620 1.00 87.62 312 GLY A N 1
ATOM 2344 C CA . GLY A 1 312 ? -13.186 -2.502 4.269 1.00 87.62 312 GLY A CA 1
ATOM 2345 C C . GLY A 1 312 ? -14.314 -1.637 4.843 1.00 87.62 312 GLY A C 1
ATOM 2346 O O . GLY A 1 312 ? -14.009 -0.639 5.487 1.00 87.62 312 GLY A O 1
ATOM 2347 N N . GLY A 1 313 ? -15.586 -2.001 4.662 1.00 94.19 313 GLY A N 1
ATOM 2348 C CA . GLY A 1 313 ? -16.731 -1.397 5.348 1.00 94.19 313 GLY A CA 1
ATOM 2349 C C . GLY A 1 313 ? -16.977 -1.991 6.741 1.00 94.19 313 GLY A C 1
ATOM 2350 O O . GLY A 1 313 ? -16.324 -2.955 7.147 1.00 94.19 313 GLY A O 1
ATOM 2351 N N . ALA A 1 314 ? -17.922 -1.409 7.480 1.00 97.38 314 ALA A N 1
ATOM 2352 C CA . ALA A 1 314 ? -18.361 -1.908 8.783 1.00 97.38 314 ALA A CA 1
ATOM 2353 C C . ALA A 1 314 ? -19.786 -1.447 9.124 1.00 97.38 314 ALA A C 1
ATOM 2355 O O . ALA A 1 314 ? -20.222 -0.372 8.717 1.00 97.38 314 ALA A O 1
ATOM 2356 N N . GLU A 1 315 ? -20.484 -2.233 9.936 1.00 98.06 315 GLU A N 1
ATOM 2357 C CA . GLU A 1 315 ? -21.716 -1.833 10.620 1.00 98.06 315 GLU A CA 1
ATOM 2358 C C . GLU A 1 315 ? -21.466 -1.932 12.124 1.00 98.06 315 GLU A C 1
ATOM 2360 O O . GLU A 1 315 ? -21.040 -2.975 12.609 1.00 98.06 315 GLU A O 1
ATOM 2365 N N . VAL A 1 316 ? -21.703 -0.861 12.871 1.00 98.44 316 VAL A N 1
ATOM 2366 C CA . VAL A 1 316 ? -21.455 -0.814 14.313 1.00 98.44 316 VAL A CA 1
ATOM 2367 C C . VAL A 1 316 ? -22.721 -0.362 15.017 1.00 98.44 316 VAL A C 1
ATOM 2369 O O . VAL A 1 316 ? -23.282 0.678 14.688 1.00 98.44 316 VAL A O 1
ATOM 2372 N N . GLU A 1 317 ? -23.156 -1.138 15.998 1.00 98.50 317 GLU A N 1
ATOM 2373 C CA . GLU A 1 317 ? -24.268 -0.810 16.885 1.00 98.50 317 GLU A CA 1
ATOM 2374 C C . GLU A 1 317 ? -23.757 -0.842 18.322 1.00 98.50 317 GLU A C 1
ATOM 2376 O O . GLU A 1 317 ? -23.199 -1.846 18.766 1.00 98.50 317 GLU A O 1
ATOM 2381 N N . VAL A 1 318 ? -23.893 0.277 19.030 1.00 98.69 318 VAL A N 1
ATOM 2382 C CA . VAL A 1 318 ? -23.400 0.456 20.396 1.00 98.69 318 VAL A CA 1
ATOM 2383 C C . VAL A 1 318 ? -24.545 0.879 21.288 1.00 98.69 318 VAL A C 1
ATOM 2385 O O . VAL A 1 318 ? -25.221 1.864 20.998 1.00 98.69 318 VAL A O 1
ATOM 2388 N N . LYS A 1 319 ? -24.685 0.195 22.420 1.00 98.69 319 LYS A N 1
ATOM 2389 C CA . LYS A 1 319 ? -25.629 0.535 23.477 1.00 98.69 319 LYS A CA 1
ATOM 2390 C C . LYS A 1 319 ? -24.896 0.779 24.785 1.00 98.69 319 LYS A C 1
ATOM 2392 O O . LYS A 1 319 ? -24.124 -0.067 25.237 1.00 98.69 319 LYS A O 1
ATOM 2397 N N . THR A 1 320 ? -25.178 1.911 25.413 1.00 98.50 320 THR A N 1
ATOM 2398 C CA . THR A 1 320 ? -24.690 2.283 26.740 1.00 98.50 320 THR A CA 1
ATOM 2399 C C . THR A 1 320 ? -25.850 2.475 27.711 1.00 98.50 320 THR A C 1
ATOM 2401 O O . THR A 1 320 ? -27.024 2.410 27.342 1.00 98.50 320 THR A O 1
ATOM 2404 N N . THR A 1 321 ? -25.536 2.751 28.975 1.00 97.94 321 THR A N 1
ATOM 2405 C CA . THR A 1 321 ? -26.539 3.163 29.966 1.00 97.94 321 THR A CA 1
ATOM 2406 C C . THR A 1 321 ? -27.214 4.501 29.642 1.00 97.94 321 THR A C 1
ATOM 2408 O O . THR A 1 321 ? -28.283 4.771 30.188 1.00 97.94 321 THR A O 1
ATOM 2411 N N . ALA A 1 322 ? -26.633 5.326 28.761 1.00 97.31 322 ALA A N 1
ATOM 2412 C CA . ALA A 1 322 ? -27.178 6.631 28.384 1.00 97.31 322 ALA A CA 1
ATOM 2413 C C . ALA A 1 322 ? -27.924 6.634 27.038 1.00 97.31 322 ALA A C 1
ATOM 2415 O O . ALA A 1 322 ? -28.732 7.532 26.801 1.00 97.31 322 ALA A O 1
ATOM 2416 N N . GLY A 1 323 ? -27.685 5.659 26.154 1.00 97.75 323 GLY A N 1
ATOM 2417 C CA . GLY A 1 323 ? -28.327 5.628 24.841 1.00 97.75 323 GLY A CA 1
ATOM 2418 C C . GLY A 1 323 ? -27.800 4.546 23.905 1.00 97.75 323 GLY A C 1
ATOM 2419 O O . GLY A 1 323 ? -27.074 3.643 24.310 1.00 97.75 323 GLY A O 1
ATOM 2420 N N . GLU A 1 324 ? -28.190 4.636 22.637 1.00 98.19 324 GLU A N 1
ATOM 2421 C CA . GLU A 1 324 ? -27.816 3.687 21.590 1.00 98.19 324 GLU A CA 1
ATOM 2422 C C . GLU A 1 324 ? -27.568 4.428 20.273 1.00 98.19 324 GLU A C 1
ATOM 2424 O O . GLU A 1 324 ? -28.307 5.351 19.926 1.00 98.19 324 GLU A O 1
ATOM 2429 N N . ILE A 1 325 ? -26.517 4.038 19.550 1.00 98.38 325 ILE A N 1
ATOM 2430 C CA . ILE A 1 325 ? -26.181 4.554 18.219 1.00 98.38 325 ILE A CA 1
ATOM 2431 C C . ILE A 1 325 ? -25.888 3.379 17.296 1.00 98.38 325 ILE A C 1
ATOM 2433 O O . ILE A 1 325 ? -25.215 2.420 17.673 1.00 98.38 325 ILE A O 1
ATOM 2437 N N . LYS A 1 326 ? -26.350 3.505 16.051 1.00 97.81 326 LYS A N 1
ATOM 2438 C CA . LYS A 1 326 ? -26.010 2.611 14.952 1.00 97.81 326 LYS A CA 1
ATOM 2439 C C . LYS A 1 326 ? -25.381 3.398 13.804 1.00 97.81 326 LYS A C 1
ATOM 2441 O O . LYS A 1 326 ? -25.969 4.365 13.322 1.00 97.81 326 LYS A O 1
ATOM 2446 N N . THR A 1 327 ? -24.224 2.940 13.341 1.00 97.06 327 THR A N 1
ATOM 2447 C CA . THR A 1 327 ? -23.414 3.568 12.293 1.00 97.06 327 THR A CA 1
ATOM 2448 C C . THR A 1 327 ? -23.071 2.543 11.218 1.00 97.06 327 THR A C 1
ATOM 2450 O O . THR A 1 327 ? -22.684 1.416 11.520 1.00 97.06 327 THR A O 1
ATOM 2453 N N . VAL A 1 328 ? -23.189 2.932 9.948 1.00 96.50 328 VAL A N 1
ATOM 2454 C CA . VAL A 1 328 ? -22.816 2.102 8.793 1.00 96.50 328 VAL A CA 1
ATOM 2455 C C . VAL A 1 328 ? -21.794 2.859 7.961 1.00 96.50 328 VAL A C 1
ATOM 2457 O O . VAL A 1 328 ? -22.021 4.013 7.606 1.00 96.50 328 VAL A O 1
ATOM 2460 N N . ILE A 1 329 ? -20.686 2.194 7.646 1.00 94.94 329 ILE A N 1
ATOM 2461 C CA . ILE A 1 329 ? -19.600 2.704 6.814 1.00 94.94 329 ILE A CA 1
ATOM 2462 C C . ILE A 1 329 ? -19.465 1.782 5.603 1.00 94.94 329 ILE A C 1
ATOM 2464 O O . ILE A 1 329 ? -19.104 0.612 5.734 1.00 94.94 329 ILE A O 1
ATOM 2468 N N . ASP A 1 330 ? -19.760 2.308 4.420 1.00 90.38 330 ASP A N 1
ATOM 2469 C CA . ASP A 1 330 ? -19.709 1.594 3.141 1.00 90.38 330 ASP A CA 1
ATOM 2470 C C . ASP A 1 330 ? -18.344 1.712 2.446 1.00 90.38 330 ASP A C 1
ATOM 2472 O O . ASP A 1 330 ? -17.940 0.823 1.694 1.00 90.38 330 ASP A O 1
ATOM 2476 N N . ARG A 1 331 ? -17.615 2.797 2.724 1.00 87.25 331 ARG A N 1
ATOM 2477 C CA . ARG A 1 331 ? -16.292 3.083 2.178 1.00 87.25 331 ARG A CA 1
ATOM 2478 C C . ARG A 1 331 ? -15.263 3.216 3.289 1.00 87.25 331 ARG A C 1
ATOM 2480 O O . ARG A 1 331 ? -15.432 4.009 4.211 1.00 87.25 331 ARG A O 1
ATOM 2487 N N . ALA A 1 332 ? -14.161 2.486 3.146 1.00 90.12 332 ALA A N 1
ATOM 2488 C CA . ALA A 1 332 ? -13.050 2.560 4.080 1.00 90.12 332 ALA A CA 1
ATOM 2489 C C . ALA A 1 332 ? -12.489 3.996 4.206 1.00 90.12 332 ALA A C 1
ATOM 2491 O O . ALA A 1 332 ? -12.353 4.694 3.186 1.00 90.12 332 ALA A O 1
ATOM 2492 N N . PRO A 1 333 ? -12.119 4.426 5.427 1.00 93.88 333 PRO A N 1
ATOM 2493 C CA . PRO A 1 333 ? -11.408 5.682 5.633 1.00 93.88 333 PRO A CA 1
ATOM 2494 C C . PRO A 1 333 ? -10.036 5.637 4.949 1.00 93.88 333 PRO A C 1
ATOM 2496 O O . PRO A 1 333 ? -9.496 4.563 4.676 1.00 93.88 333 PRO A O 1
ATOM 2499 N N . GLY A 1 334 ? -9.467 6.808 4.668 1.00 94.06 334 GLY A N 1
ATOM 2500 C CA . GLY A 1 334 ? -8.173 6.922 3.994 1.00 94.06 334 GLY A CA 1
ATOM 2501 C C . GLY A 1 334 ? -8.266 6.890 2.472 1.00 94.06 334 GLY A C 1
ATOM 2502 O O . GLY A 1 334 ? -7.235 6.826 1.805 1.00 94.06 334 GLY A O 1
ATOM 2503 N N . SER A 1 335 ? -9.475 6.915 1.905 1.00 90.31 335 SER A N 1
ATOM 2504 C CA . SER A 1 335 ? -9.698 6.967 0.456 1.00 90.31 335 SER A CA 1
ATOM 2505 C C . SER A 1 335 ? -9.898 8.400 -0.052 1.00 90.31 335 SER A C 1
ATOM 2507 O O . SER A 1 335 ? -9.498 8.717 -1.180 1.00 90.31 335 SER A O 1
ATOM 2509 N N . ASN A 1 336 ? -10.447 9.293 0.782 1.00 93.12 336 ASN A N 1
ATOM 2510 C CA . ASN A 1 336 ? -10.642 10.705 0.472 1.00 93.12 336 ASN A CA 1
ATOM 2511 C C . ASN A 1 336 ? -9.541 11.564 1.111 1.00 93.12 336 ASN A C 1
ATOM 2513 O O . ASN A 1 336 ? -9.780 12.341 2.035 1.00 93.12 336 ASN A O 1
ATOM 2517 N N . LEU A 1 337 ? -8.331 11.452 0.556 1.00 94.25 337 LEU A N 1
ATOM 2518 C CA . LEU A 1 337 ? -7.090 12.030 1.093 1.00 94.25 337 LEU A CA 1
ATOM 2519 C C . LEU A 1 337 ? -7.124 13.548 1.361 1.00 94.25 337 LEU A C 1
ATOM 2521 O O . LEU A 1 337 ? -6.249 14.062 2.064 1.00 94.25 337 LEU A O 1
ATOM 2525 N N . PHE A 1 338 ? -8.091 14.276 0.799 1.00 96.06 338 PHE A N 1
ATOM 2526 C CA . PHE A 1 338 ? -8.203 15.731 0.923 1.00 96.06 338 PHE A CA 1
ATOM 2527 C C . PHE A 1 338 ? -9.440 16.198 1.696 1.00 96.06 338 PHE A C 1
ATOM 2529 O O . PHE A 1 338 ? -9.601 17.408 1.876 1.00 96.06 338 PHE A O 1
ATOM 2536 N N . ALA A 1 339 ? -10.280 15.282 2.186 1.00 96.25 339 ALA A N 1
ATOM 2537 C CA . ALA A 1 339 ? -11.311 15.631 3.154 1.00 96.25 339 ALA A CA 1
ATOM 2538 C C . ALA A 1 339 ? -10.669 16.106 4.461 1.00 96.25 339 ALA A C 1
ATOM 2540 O O . ALA A 1 339 ? -9.635 15.588 4.883 1.00 96.25 339 ALA A O 1
ATOM 2541 N N . GLU A 1 340 ? -11.271 17.107 5.099 1.00 96.12 340 GLU A N 1
ATOM 2542 C CA . GLU A 1 340 ? -10.646 17.781 6.240 1.00 96.12 340 GLU A CA 1
ATOM 2543 C C . GLU A 1 340 ? -10.437 16.844 7.438 1.00 96.12 340 GLU A C 1
ATOM 2545 O O . GLU A 1 340 ? -9.367 16.832 8.042 1.00 96.12 340 GLU A O 1
ATOM 2550 N N . ASN A 1 341 ? -11.411 15.975 7.708 1.00 94.00 341 ASN A N 1
ATOM 2551 C CA . ASN A 1 341 ? -11.296 14.920 8.712 1.00 94.00 341 ASN A CA 1
ATOM 2552 C C . ASN A 1 341 ? -10.175 13.918 8.384 1.00 94.00 341 ASN A C 1
ATOM 2554 O O . ASN A 1 341 ? -9.385 13.576 9.258 1.00 94.00 341 ASN A O 1
ATOM 2558 N N . GLU A 1 342 ? -10.047 13.479 7.127 1.00 95.75 342 GLU A N 1
ATOM 2559 C CA . GLU A 1 342 ? -8.997 12.529 6.737 1.00 95.75 342 GLU A CA 1
ATOM 2560 C C . GLU A 1 342 ? -7.592 13.140 6.781 1.00 95.75 342 GLU A C 1
ATOM 2562 O O . GLU A 1 342 ? -6.634 12.452 7.141 1.00 95.75 342 GLU A O 1
ATOM 2567 N N . LYS A 1 343 ? -7.447 14.433 6.462 1.00 97.38 343 LYS A N 1
ATOM 2568 C CA . LYS A 1 343 ? -6.177 15.148 6.661 1.00 97.38 343 LYS A CA 1
ATOM 2569 C C . LYS A 1 343 ? -5.776 15.141 8.131 1.00 97.38 343 LYS A C 1
ATOM 2571 O O . LYS A 1 343 ? -4.622 14.844 8.432 1.00 97.38 343 LYS A O 1
ATOM 2576 N N . GLN A 1 344 ? -6.721 15.430 9.024 1.00 97.06 344 GLN A N 1
ATOM 2577 C CA . GLN A 1 344 ? -6.474 15.443 10.462 1.00 97.06 344 GLN A CA 1
ATOM 2578 C C . GLN A 1 344 ? -6.054 14.054 10.968 1.00 97.06 344 GLN A C 1
ATOM 2580 O O . GLN A 1 344 ? -5.004 13.920 11.595 1.00 97.06 344 GLN A O 1
ATOM 2585 N N . TRP A 1 345 ? -6.780 12.999 10.589 1.00 97.38 345 TRP A N 1
ATOM 2586 C CA . TRP A 1 345 ? -6.412 11.619 10.931 1.00 97.38 345 TRP A CA 1
ATOM 2587 C C . TRP A 1 345 ? -5.054 11.200 10.359 1.00 97.38 345 TRP A C 1
ATOM 2589 O O . TRP A 1 345 ? -4.302 10.475 11.010 1.00 97.38 345 TRP A O 1
ATOM 2599 N N . ARG A 1 346 ? -4.696 11.659 9.152 1.00 97.69 346 ARG A N 1
ATOM 2600 C CA . ARG A 1 346 ? -3.366 11.417 8.574 1.00 97.69 346 ARG A CA 1
ATOM 2601 C C . ARG A 1 346 ? -2.266 12.088 9.395 1.00 97.69 346 ARG A C 1
ATOM 2603 O O . ARG A 1 346 ? -1.252 11.450 9.665 1.00 97.69 346 ARG A O 1
ATOM 2610 N N . ILE A 1 347 ? -2.463 13.340 9.808 1.00 98.00 347 ILE A N 1
ATOM 2611 C CA . ILE A 1 347 ? -1.514 14.055 10.672 1.00 98.00 347 ILE A CA 1
ATOM 2612 C C . ILE A 1 347 ? -1.331 13.287 11.986 1.00 98.00 347 ILE A C 1
ATOM 2614 O O . ILE A 1 347 ? -0.199 13.016 12.386 1.00 98.00 347 ILE A O 1
ATOM 2618 N N . GLU A 1 348 ? -2.425 12.863 12.618 1.00 97.56 348 GLU A N 1
ATOM 2619 C CA . GLU A 1 348 ? -2.399 12.071 13.854 1.00 97.56 348 GLU A CA 1
ATOM 2620 C C . GLU A 1 348 ? -1.682 10.730 13.670 1.00 97.56 348 GLU A C 1
ATOM 2622 O O . GLU A 1 348 ? -0.843 10.359 14.494 1.00 97.56 348 GLU A O 1
ATOM 2627 N N . LYS A 1 349 ? -1.940 10.021 12.563 1.00 97.75 349 LYS A N 1
ATOM 2628 C CA . LYS A 1 349 ? -1.213 8.800 12.191 1.00 97.75 349 LYS A CA 1
ATOM 2629 C C . LYS A 1 349 ? 0.288 9.065 12.116 1.00 97.75 349 LYS A C 1
ATOM 2631 O O . LYS A 1 349 ? 1.065 8.342 12.739 1.00 97.75 349 LYS A O 1
ATOM 2636 N N . HIS A 1 350 ? 0.708 10.069 11.350 1.00 98.44 350 HIS A N 1
ATOM 2637 C CA . HIS A 1 350 ? 2.127 10.342 11.115 1.00 98.44 350 HIS A CA 1
ATOM 2638 C C . HIS A 1 350 ? 2.845 10.752 12.401 1.00 98.44 350 HIS A C 1
ATOM 2640 O O . HIS A 1 350 ? 3.926 10.239 12.696 1.00 98.44 350 HIS A O 1
ATOM 2646 N N . GLN A 1 351 ? 2.210 11.593 13.215 1.00 98.25 351 GLN A N 1
ATOM 2647 C CA . GLN A 1 351 ? 2.731 11.989 14.522 1.00 98.25 351 GLN A CA 1
ATOM 2648 C C . GLN A 1 351 ? 2.812 10.811 15.496 1.00 98.25 351 GLN A C 1
ATOM 2650 O O . GLN A 1 351 ? 3.801 10.688 16.214 1.00 98.25 351 GLN A O 1
ATOM 2655 N N . ARG A 1 352 ? 1.821 9.915 15.502 1.00 97.00 352 ARG A N 1
ATOM 2656 C CA . ARG A 1 352 ? 1.847 8.698 16.323 1.00 97.00 352 ARG A CA 1
ATOM 2657 C C . ARG A 1 352 ? 2.993 7.764 15.935 1.00 97.00 352 ARG A C 1
ATOM 2659 O O . ARG A 1 352 ? 3.557 7.120 16.813 1.00 97.00 352 ARG A O 1
ATOM 2666 N N . LEU A 1 353 ? 3.316 7.665 14.645 1.00 96.88 353 LEU A N 1
ATOM 2667 C CA . LEU A 1 353 ? 4.347 6.749 14.150 1.00 96.88 353 LEU A CA 1
ATOM 2668 C C . LEU A 1 353 ? 5.772 7.263 14.390 1.00 96.88 353 LEU A C 1
ATOM 2670 O O . LEU A 1 353 ? 6.628 6.484 14.803 1.00 96.88 353 LEU A O 1
ATOM 2674 N N . ILE A 1 354 ? 6.044 8.549 14.133 1.00 97.69 354 ILE A N 1
ATOM 2675 C CA . ILE A 1 354 ? 7.423 9.083 14.164 1.00 97.69 354 ILE A CA 1
ATOM 2676 C C . ILE A 1 354 ? 7.574 10.442 14.864 1.00 97.69 354 ILE A C 1
ATOM 2678 O O . ILE A 1 354 ? 8.666 11.002 14.924 1.00 97.69 354 ILE A O 1
ATOM 2682 N N . GLY A 1 355 ? 6.499 10.983 15.434 1.00 98.19 355 GLY A N 1
ATOM 2683 C CA . GLY A 1 355 ? 6.492 12.296 16.075 1.00 98.19 355 GLY A CA 1
ATOM 2684 C C . GLY A 1 355 ? 6.364 13.465 15.092 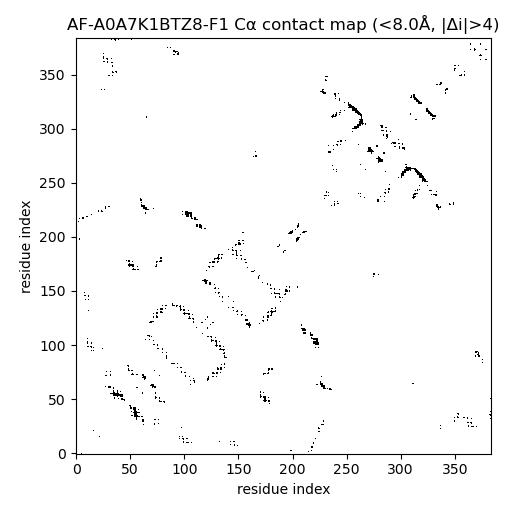1.00 98.19 355 GLY A C 1
ATOM 2685 O O . GLY A 1 355 ? 6.607 13.352 13.891 1.00 98.19 355 GLY A O 1
ATOM 2686 N N . GLN A 1 356 ? 5.984 14.630 15.623 1.00 98.06 356 GLN A N 1
ATOM 2687 C CA . GLN A 1 356 ? 5.673 15.825 14.829 1.00 98.06 356 GLN A CA 1
ATOM 2688 C C . GLN A 1 356 ? 6.849 16.314 13.974 1.00 98.06 356 GLN A C 1
ATOM 2690 O O . GLN A 1 356 ? 6.675 16.563 12.782 1.00 98.06 356 GLN A O 1
ATOM 2695 N N . ALA A 1 357 ? 8.047 16.416 14.553 1.00 98.25 357 ALA A N 1
ATOM 2696 C CA . ALA A 1 357 ? 9.212 16.938 13.843 1.00 98.25 357 ALA A CA 1
ATOM 2697 C C . ALA A 1 357 ? 9.627 16.046 12.659 1.00 98.25 357 ALA A C 1
ATOM 2699 O O . ALA A 1 357 ? 9.836 16.553 11.558 1.00 98.25 357 ALA A O 1
ATOM 2700 N N . GLU A 1 358 ? 9.702 14.724 12.860 1.00 98.25 358 GLU A N 1
ATOM 2701 C CA . GLU A 1 358 ? 10.070 13.799 11.781 1.00 98.25 358 GLU A CA 1
ATOM 2702 C C . GLU A 1 358 ? 8.955 13.687 10.728 1.00 98.25 358 GLU A C 1
ATOM 2704 O O . GLU A 1 358 ? 9.259 13.578 9.543 1.00 98.25 358 GLU A O 1
ATOM 2709 N N . SER A 1 359 ? 7.675 13.791 11.119 1.00 98.25 359 SER A N 1
ATOM 2710 C CA . SER A 1 359 ? 6.553 13.796 10.163 1.00 98.25 359 SER A CA 1
ATOM 2711 C C . SER A 1 359 ? 6.591 14.991 9.204 1.00 98.25 359 SER A C 1
ATOM 2713 O O . SER A 1 359 ? 6.508 14.801 7.992 1.00 98.25 359 SER A O 1
ATOM 2715 N N . ALA A 1 360 ? 6.834 16.204 9.713 1.00 98.38 360 ALA A N 1
ATOM 2716 C CA . ALA A 1 360 ? 6.988 17.394 8.876 1.00 98.38 360 ALA A CA 1
ATOM 2717 C C . ALA A 1 360 ? 8.224 17.298 7.963 1.00 98.38 360 ALA A C 1
ATOM 2719 O O . ALA A 1 360 ? 8.225 17.782 6.831 1.00 98.38 360 ALA A O 1
ATOM 2720 N N . GLN A 1 361 ? 9.290 16.649 8.442 1.00 98.44 361 GLN A N 1
ATOM 2721 C CA . GLN A 1 361 ? 10.477 16.399 7.633 1.00 98.44 361 GLN A CA 1
ATOM 2722 C C . GLN A 1 361 ? 10.203 15.398 6.497 1.00 98.44 361 GLN A C 1
ATOM 2724 O O . GLN A 1 361 ? 10.686 15.610 5.384 1.00 98.44 361 GLN A O 1
ATOM 2729 N N . ALA A 1 362 ? 9.422 14.341 6.745 1.00 98.62 362 ALA A N 1
ATOM 2730 C CA . ALA A 1 362 ? 9.015 13.378 5.722 1.00 98.62 362 ALA A CA 1
ATOM 2731 C C . ALA A 1 362 ? 8.188 14.036 4.606 1.00 98.62 362 ALA A C 1
ATOM 2733 O O . ALA A 1 362 ? 8.470 13.811 3.431 1.00 98.62 362 ALA A O 1
ATOM 2734 N N . GLU A 1 363 ? 7.225 14.888 4.967 1.00 98.50 363 GLU A N 1
ATOM 2735 C CA . GLU A 1 363 ? 6.404 15.647 4.012 1.00 98.50 363 GLU A CA 1
ATOM 2736 C C . GLU A 1 363 ? 7.268 16.557 3.131 1.00 98.50 363 GLU A C 1
ATOM 2738 O O . GLU A 1 363 ? 7.179 16.523 1.902 1.00 98.50 363 GLU A O 1
ATOM 2743 N N . LYS A 1 364 ? 8.202 17.291 3.747 1.00 98.50 364 LYS A N 1
ATOM 2744 C CA . LYS A 1 364 ? 9.159 18.124 3.014 1.00 98.50 364 LYS A CA 1
ATOM 2745 C C . LYS A 1 364 ? 9.997 17.304 2.027 1.00 98.50 364 LYS A C 1
ATOM 2747 O O . LYS A 1 364 ? 10.163 17.709 0.879 1.00 98.50 364 LYS A O 1
ATOM 2752 N N . PHE A 1 365 ? 10.512 16.145 2.442 1.00 98.56 365 PHE A N 1
ATOM 2753 C CA . PHE A 1 365 ? 11.260 15.274 1.536 1.00 98.56 365 PHE A CA 1
ATOM 2754 C C . PHE A 1 365 ? 10.401 14.749 0.383 1.00 98.56 365 PHE A C 1
ATOM 2756 O O . PHE A 1 365 ? 10.896 14.667 -0.741 1.00 98.56 365 PHE A O 1
ATOM 2763 N N . ALA A 1 366 ? 9.133 14.413 0.628 1.00 98.50 366 ALA A N 1
ATOM 2764 C CA . ALA A 1 366 ? 8.220 13.976 -0.422 1.00 98.50 366 ALA A CA 1
ATOM 2765 C C . ALA A 1 366 ? 8.007 15.076 -1.476 1.00 98.50 366 ALA A C 1
ATOM 2767 O O . ALA A 1 366 ? 8.165 14.818 -2.672 1.00 98.50 366 ALA A O 1
ATOM 2768 N N . GLN A 1 367 ? 7.743 16.309 -1.036 1.00 98.19 367 GLN A N 1
ATOM 2769 C CA . GLN A 1 367 ? 7.608 17.482 -1.907 1.00 98.19 367 GLN A CA 1
ATOM 2770 C C . GLN A 1 367 ? 8.874 17.719 -2.740 1.00 98.19 367 GLN A C 1
ATOM 2772 O O . GLN A 1 367 ? 8.813 17.838 -3.966 1.00 98.19 367 GLN A O 1
ATOM 2777 N N . GLU A 1 368 ? 10.043 17.728 -2.096 1.00 97.25 368 GLU A N 1
ATOM 2778 C CA . GLU A 1 368 ? 11.320 17.949 -2.777 1.00 97.25 368 GLU A CA 1
ATOM 2779 C C . GLU A 1 368 ? 11.665 16.820 -3.766 1.00 97.25 368 GLU A C 1
ATOM 2781 O O . GLU A 1 368 ? 12.237 17.083 -4.827 1.00 97.25 368 GLU A O 1
ATOM 2786 N N . LEU A 1 369 ? 11.327 15.563 -3.454 1.00 96.69 369 LEU A N 1
ATOM 2787 C CA . LEU A 1 369 ? 11.536 14.419 -4.350 1.00 96.69 369 LEU A CA 1
ATOM 2788 C C . LEU A 1 369 ? 10.681 14.532 -5.609 1.00 96.69 369 LEU A C 1
ATOM 2790 O O . LEU A 1 369 ? 11.198 14.378 -6.716 1.00 96.69 369 LEU A O 1
ATOM 2794 N N . LEU A 1 370 ? 9.389 14.825 -5.452 1.00 96.56 370 LEU A N 1
ATOM 2795 C CA . LEU A 1 370 ? 8.462 14.959 -6.578 1.00 96.56 370 LEU A CA 1
ATOM 2796 C C . LEU A 1 370 ? 8.773 16.187 -7.442 1.00 96.56 370 LEU A C 1
ATOM 2798 O O . LEU A 1 370 ? 8.513 16.163 -8.646 1.00 96.56 370 LEU A O 1
ATOM 2802 N N . ALA A 1 371 ? 9.391 17.217 -6.859 1.00 94.31 371 ALA A N 1
ATOM 2803 C CA . ALA A 1 371 ? 9.916 18.376 -7.577 1.00 94.31 371 ALA A CA 1
ATOM 2804 C C . ALA A 1 371 ? 11.297 18.141 -8.229 1.00 94.31 371 ALA A C 1
ATOM 2806 O O . ALA A 1 371 ? 11.767 18.998 -8.978 1.00 94.31 371 ALA A O 1
ATOM 2807 N N . GLY A 1 372 ? 11.968 17.014 -7.956 1.00 93.00 372 GLY A N 1
ATOM 2808 C CA . GLY A 1 372 ? 13.317 16.724 -8.459 1.00 93.00 372 GLY A CA 1
ATOM 2809 C C . GLY A 1 372 ? 14.426 17.568 -7.812 1.00 93.00 372 GLY A C 1
ATOM 2810 O O . GLY A 1 372 ? 15.469 17.779 -8.424 1.00 93.00 372 GLY A O 1
ATOM 2811 N N . GLN A 1 373 ? 14.199 18.072 -6.596 1.00 92.12 373 GLN A N 1
ATOM 2812 C CA . GLN A 1 373 ? 15.065 19.024 -5.880 1.00 92.12 373 GLN A CA 1
ATOM 2813 C C . GLN A 1 373 ? 15.612 18.477 -4.548 1.00 92.12 373 GLN A C 1
ATOM 2815 O O . GLN A 1 373 ? 16.339 19.173 -3.842 1.00 92.12 373 GLN A O 1
ATOM 2820 N N . CYS A 1 374 ? 15.278 17.235 -4.191 1.00 94.19 374 CYS A N 1
ATOM 2821 C CA . CYS A 1 374 ? 15.625 16.643 -2.899 1.00 94.19 374 CYS A CA 1
ATOM 2822 C C . CYS A 1 374 ? 17.134 16.498 -2.670 1.00 94.19 374 CYS A C 1
ATOM 2824 O O . CYS A 1 374 ? 17.867 15.946 -3.495 1.00 94.19 374 CYS A O 1
ATOM 2826 N N . ASN A 1 375 ? 17.586 16.865 -1.466 1.00 96.00 375 ASN A N 1
ATOM 2827 C CA . ASN A 1 375 ? 18.910 16.487 -0.980 1.00 96.00 375 ASN A CA 1
ATOM 2828 C C . ASN A 1 375 ? 18.937 14.985 -0.642 1.00 96.00 375 ASN A C 1
ATOM 2830 O O . ASN A 1 375 ? 18.527 14.563 0.441 1.00 96.00 375 ASN A O 1
ATOM 2834 N N . LEU A 1 376 ? 19.444 14.172 -1.571 1.00 96.19 376 LEU A N 1
ATOM 2835 C CA . LEU A 1 376 ? 19.448 12.712 -1.445 1.00 96.19 376 LEU A CA 1
ATOM 2836 C C . LEU A 1 376 ? 20.300 12.192 -0.279 1.00 96.19 376 LEU A C 1
ATOM 2838 O O . LEU A 1 376 ? 19.967 11.160 0.296 1.00 96.19 376 LEU A O 1
ATOM 2842 N N . ALA A 1 377 ? 21.369 12.892 0.111 1.00 96.56 377 ALA A N 1
ATOM 2843 C CA . ALA A 1 377 ? 22.177 12.486 1.262 1.00 96.56 377 ALA A CA 1
ATOM 2844 C C . ALA A 1 377 ? 21.399 12.661 2.576 1.00 96.56 377 ALA A C 1
ATOM 2846 O O . ALA A 1 377 ? 21.393 11.762 3.419 1.00 96.56 377 ALA A O 1
ATOM 2847 N N . ALA A 1 378 ? 20.696 13.789 2.720 1.00 97.62 378 ALA A N 1
ATOM 2848 C CA . ALA A 1 378 ? 19.842 14.056 3.874 1.00 97.62 378 ALA A CA 1
ATOM 2849 C C . ALA A 1 378 ? 18.661 13.077 3.938 1.00 97.62 378 ALA A C 1
ATOM 2851 O O . ALA A 1 378 ? 18.405 12.499 4.994 1.00 97.62 378 ALA A O 1
ATOM 2852 N N . LEU A 1 379 ? 18.002 12.824 2.803 1.00 97.75 379 LEU A N 1
ATOM 2853 C CA . LEU A 1 379 ? 16.931 11.833 2.712 1.00 97.75 379 LEU A CA 1
ATOM 2854 C C . LEU A 1 379 ? 17.424 10.435 3.092 1.00 97.75 379 LEU A C 1
ATOM 2856 O O . LEU A 1 379 ? 16.794 9.759 3.899 1.00 97.75 379 LEU A O 1
ATOM 2860 N N . LYS A 1 380 ? 18.565 10.000 2.544 1.00 95.62 380 LYS A N 1
ATOM 2861 C CA . LYS A 1 380 ? 19.144 8.694 2.868 1.00 95.62 380 LYS A CA 1
ATOM 2862 C C . LYS A 1 380 ? 19.400 8.566 4.367 1.00 95.62 380 LYS A C 1
ATOM 2864 O O . LYS A 1 380 ? 19.057 7.540 4.939 1.00 95.62 380 LYS A O 1
ATOM 2869 N N . SER A 1 381 ? 19.932 9.605 5.013 1.00 95.19 381 SER A N 1
ATOM 2870 C CA . SER A 1 381 ? 20.119 9.624 6.470 1.00 95.19 381 SER A CA 1
ATOM 2871 C C . SER A 1 381 ? 18.804 9.581 7.252 1.00 95.19 381 SER A C 1
ATOM 2873 O O . SER A 1 381 ? 18.786 9.062 8.364 1.00 95.19 381 SER A O 1
ATOM 2875 N N . PHE A 1 382 ? 17.723 10.141 6.708 1.00 96.06 382 PHE A N 1
ATOM 2876 C CA . PHE A 1 382 ? 16.405 10.117 7.337 1.00 96.06 382 PHE A CA 1
ATOM 2877 C C . PHE A 1 382 ? 15.792 8.710 7.331 1.00 96.06 382 PHE A C 1
ATOM 2879 O O . PHE A 1 382 ? 15.224 8.287 8.333 1.00 96.06 382 PHE A O 1
ATOM 2886 N N . ILE A 1 383 ? 15.951 7.958 6.241 1.00 92.38 383 ILE A N 1
ATOM 2887 C CA . ILE A 1 383 ? 15.317 6.637 6.064 1.00 92.38 383 ILE A CA 1
ATOM 2888 C C . ILE A 1 383 ? 16.221 5.428 6.365 1.00 92.38 383 ILE A C 1
ATOM 2890 O O . ILE A 1 383 ? 15.772 4.294 6.190 1.00 92.38 383 ILE A O 1
ATOM 2894 N N . SER A 1 384 ? 17.482 5.656 6.757 1.00 82.94 384 SER A N 1
ATOM 2895 C CA . SER A 1 384 ? 18.445 4.600 7.137 1.00 82.94 384 SER A CA 1
ATOM 2896 C C . SER A 1 384 ? 18.569 4.408 8.653 1.00 82.94 384 SER A C 1
ATOM 2898 O O . SER A 1 384 ? 17.649 4.822 9.399 1.00 82.94 384 SER A O 1
#

Foldseek 3Di:
DPVVLVLLLCLLDQFDDDPVLLVLLLLQQLLLLLQLLLQVPPDDDPQQLLSSLLSSPVLVFHKAQQLLRARQSSQQVSLLLSLCVVPVVLLQQSQSLSQSLLQQLNLVSLQQDDQLVVWFVSNLLSNLLSSLSSNCSSVVPDSQLNSQLSLQSLQDTGQTPPPQCQPRSVSNSSSVSNVSSNVSSVCSVVVNGGDPPQDPPDCHCVVVSVGDPDCVSSDGDSNSLRMFTQQDSAHQQCQQVLVVLLVVLVVDDAAWQAKEKEGAQVCVVQACQPGNHLRSHSLSSSLCSNPVVPSPVCSVRYHYDYDPAPRQWMWMWTDHPGGIDIDTGRDHQGSCCPPPVSVVSSQVRSCVSNHDVLSVVSSVQSVCSSVSNHPSVVSVVSSD

Mean predicted aligned error: 4.29 Å

Radius of gyration: 21.21 Å; Cα contacts (8 Å, |Δi|>4): 765; chains: 1; bounding box: 51×45×62 Å

pLDDT: mean 93.06, std 7.2, range [49.62, 98.81]